Protein AF-A0A8H6FD84-F1 (afdb_monomer_lite)

Structure (mmCIF, N/CA/C/O backbone):
data_AF-A0A8H6FD84-F1
#
_entry.id   AF-A0A8H6FD84-F1
#
loop_
_atom_site.group_PDB
_atom_site.id
_atom_site.type_symbol
_atom_site.label_atom_id
_atom_site.label_alt_id
_atom_site.label_comp_id
_atom_site.label_asym_id
_atom_site.label_entity_id
_atom_site.label_seq_id
_atom_site.pdbx_PDB_ins_code
_atom_site.Cartn_x
_atom_site.Cartn_y
_atom_site.Cartn_z
_atom_site.occupancy
_atom_site.B_iso_or_equiv
_atom_site.auth_seq_id
_atom_site.auth_comp_id
_atom_site.auth_asym_id
_atom_site.auth_atom_id
_atom_site.pdbx_PDB_model_num
ATOM 1 N N . MET A 1 1 ? -63.666 46.666 -7.592 1.00 36.31 1 MET A N 1
ATOM 2 C CA . MET A 1 1 ? -64.388 45.723 -8.482 1.00 36.31 1 MET A CA 1
ATOM 3 C C . MET A 1 1 ? -63.343 44.727 -8.969 1.00 36.31 1 MET A C 1
ATOM 5 O O . MET A 1 1 ? -62.387 45.213 -9.544 1.00 36.31 1 MET A O 1
ATOM 9 N N . HIS A 1 2 ? -63.300 43.418 -8.706 1.00 32.06 2 HIS A N 1
ATOM 10 C CA . HIS A 1 2 ? -64.183 42.358 -8.178 1.00 32.06 2 HIS A CA 1
ATOM 11 C C . HIS A 1 2 ? -63.279 41.362 -7.382 1.00 32.06 2 HIS A C 1
ATOM 13 O O . HIS A 1 2 ? -62.129 41.198 -7.765 1.00 32.06 2 HIS A O 1
ATOM 19 N N . LEU A 1 3 ? -63.578 40.946 -6.141 1.00 33.34 3 LEU A N 1
ATOM 20 C CA . LEU A 1 3 ? -64.283 39.724 -5.664 1.00 33.34 3 LEU A CA 1
ATOM 21 C C . LEU A 1 3 ? -63.730 38.326 -6.087 1.00 33.34 3 LEU A C 1
ATOM 23 O O . LEU A 1 3 ? -63.999 37.896 -7.200 1.00 33.34 3 LEU A O 1
ATOM 27 N N . LEU A 1 4 ? -63.151 37.621 -5.079 1.00 33.66 4 LEU A N 1
ATOM 28 C CA . LEU A 1 4 ? -63.103 36.154 -4.766 1.00 33.66 4 LEU A CA 1
ATOM 29 C C . LEU A 1 4 ? -62.312 35.171 -5.677 1.00 33.66 4 LEU A C 1
ATOM 31 O O . LEU A 1 4 ? -62.161 35.464 -6.856 1.00 33.66 4 LEU A O 1
ATOM 35 N N . PRO A 1 5 ? -61.918 33.946 -5.213 1.00 45.22 5 PRO A N 1
ATOM 36 C CA . PRO A 1 5 ? -61.873 33.372 -3.849 1.00 45.22 5 PRO A CA 1
ATOM 37 C C . PRO A 1 5 ? -60.579 32.592 -3.466 1.00 45.22 5 PRO A C 1
ATOM 39 O O . PRO A 1 5 ? -59.704 32.300 -4.275 1.00 45.22 5 PRO A O 1
ATOM 42 N N . TYR A 1 6 ? -60.529 32.213 -2.183 1.00 41.50 6 TYR A N 1
ATOM 43 C CA . TYR A 1 6 ? -59.668 31.206 -1.552 1.00 41.50 6 TYR A CA 1
ATOM 44 C C . TYR A 1 6 ? -59.791 29.806 -2.190 1.00 41.50 6 TYR A C 1
ATOM 46 O O . TYR A 1 6 ? -60.899 29.284 -2.309 1.00 41.50 6 TYR A O 1
ATOM 54 N N . THR A 1 7 ? -58.655 29.139 -2.419 1.00 35.91 7 THR A N 1
ATOM 55 C CA . THR A 1 7 ? -58.571 27.669 -2.519 1.00 35.91 7 THR A CA 1
ATOM 56 C C . THR A 1 7 ? -57.430 27.162 -1.646 1.00 35.91 7 THR A C 1
ATOM 58 O O . THR A 1 7 ? -56.257 27.424 -1.901 1.00 35.91 7 THR A O 1
ATOM 61 N N . LEU A 1 8 ? -57.817 26.452 -0.590 1.00 32.09 8 LEU A N 1
ATOM 62 C CA . LEU A 1 8 ? -56.968 25.709 0.328 1.00 32.09 8 LEU A CA 1
ATOM 63 C C . LEU A 1 8 ? -56.683 24.341 -0.318 1.00 32.09 8 LEU A C 1
ATOM 65 O O . LEU A 1 8 ? -57.607 23.547 -0.482 1.00 32.09 8 LEU A O 1
ATOM 69 N N . VAL A 1 9 ? -55.434 24.059 -0.699 1.00 35.53 9 VAL A N 1
ATOM 70 C CA . VAL A 1 9 ? -55.006 22.713 -1.121 1.00 35.53 9 VAL A CA 1
ATOM 71 C C . VAL A 1 9 ? -54.237 22.080 0.035 1.00 35.53 9 VAL A C 1
ATOM 73 O O . VAL A 1 9 ? -53.090 22.426 0.307 1.00 35.53 9 VAL A O 1
ATOM 76 N N . LEU A 1 10 ? -54.899 21.158 0.731 1.00 31.58 10 LEU A N 1
ATOM 77 C CA . LEU A 1 10 ? -54.283 20.208 1.653 1.00 31.58 10 LEU A CA 1
ATOM 78 C C . LEU A 1 10 ? -53.562 19.132 0.828 1.00 31.58 10 LEU A C 1
ATOM 80 O O . LEU A 1 10 ? -54.198 18.228 0.292 1.00 31.58 10 LEU A O 1
ATOM 84 N N . LEU A 1 11 ? -52.236 19.230 0.727 1.00 31.17 11 LEU A N 1
ATOM 85 C CA . LEU A 1 11 ? -51.372 18.148 0.251 1.00 31.17 11 LEU A CA 1
ATOM 86 C C . LEU A 1 11 ? -50.956 17.293 1.453 1.00 31.17 11 LEU A C 1
ATOM 88 O O . LEU A 1 11 ? -50.016 17.613 2.176 1.00 31.17 11 LEU A O 1
ATOM 92 N N . THR A 1 12 ? -51.666 16.189 1.675 1.00 34.25 12 THR A N 1
ATOM 93 C CA . THR A 1 12 ? -51.187 15.099 2.528 1.00 34.25 12 THR A CA 1
ATOM 94 C C . THR A 1 12 ? -50.117 14.327 1.760 1.00 34.25 12 THR A C 1
ATOM 96 O O . THR A 1 12 ? -50.430 13.453 0.952 1.00 34.25 12 THR A O 1
ATOM 99 N N . ALA A 1 13 ? -48.847 14.661 1.984 1.00 34.34 13 ALA A N 1
ATOM 100 C CA . ALA A 1 13 ? -47.734 13.840 1.529 1.00 34.34 13 ALA A CA 1
ATOM 101 C C . ALA A 1 13 ? -47.671 12.574 2.396 1.00 34.34 13 ALA A C 1
ATOM 103 O O . ALA A 1 13 ? -47.146 12.583 3.508 1.00 34.34 13 ALA A O 1
ATOM 104 N N . SER A 1 14 ? -48.233 11.472 1.900 1.00 32.22 14 SER A N 1
ATOM 105 C CA . SER A 1 14 ? -47.900 10.144 2.404 1.00 32.22 14 SER A CA 1
ATOM 106 C C . SER A 1 14 ? -46.434 9.879 2.067 1.00 32.22 14 SER A C 1
ATOM 108 O O . SER A 1 14 ? -46.092 9.624 0.915 1.00 32.22 14 SER A O 1
ATOM 110 N N . ALA A 1 15 ? -45.561 9.968 3.069 1.00 32.62 15 ALA A N 1
ATOM 111 C CA . ALA A 1 15 ? -44.203 9.460 2.972 1.00 32.62 15 ALA A CA 1
ATOM 112 C C . ALA A 1 15 ? -44.287 7.942 2.771 1.00 32.62 15 ALA A C 1
ATOM 114 O O . ALA A 1 15 ? -44.497 7.182 3.717 1.00 32.62 15 ALA A O 1
ATOM 115 N N . ALA A 1 16 ? -44.180 7.497 1.520 1.00 30.38 16 ALA A N 1
ATOM 116 C CA . ALA A 1 16 ? -43.921 6.103 1.222 1.00 30.38 16 ALA A CA 1
ATOM 117 C C . ALA A 1 16 ? -42.535 5.777 1.790 1.00 30.38 16 ALA A C 1
ATOM 119 O O . ALA A 1 16 ? -41.510 6.158 1.229 1.00 30.38 16 ALA A O 1
ATOM 120 N N . TYR A 1 17 ? -42.516 5.113 2.944 1.00 30.91 17 TYR A N 1
ATOM 121 C CA . TYR A 1 17 ? -41.336 4.444 3.467 1.00 30.91 17 TYR A CA 1
ATOM 122 C C . TYR A 1 17 ? -40.964 3.339 2.474 1.00 30.91 17 TYR A C 1
ATOM 124 O O . TYR A 1 17 ? -41.512 2.237 2.508 1.00 30.91 17 TYR A O 1
ATOM 132 N N . LEU A 1 18 ? -40.085 3.666 1.529 1.00 30.08 18 LEU A N 1
ATOM 133 C CA . LEU A 1 18 ? -39.400 2.671 0.723 1.00 30.08 18 LEU A CA 1
ATOM 134 C C . LEU A 1 18 ? -38.368 2.012 1.646 1.00 30.08 18 LEU A C 1
ATOM 136 O O . LEU A 1 18 ? -37.472 2.710 2.128 1.00 30.08 18 LEU A O 1
ATOM 140 N N . PRO A 1 19 ? -38.474 0.704 1.941 1.00 30.66 19 PRO A N 1
ATOM 141 C CA . PRO A 1 19 ? -37.412 0.021 2.658 1.00 30.66 19 PRO A CA 1
ATOM 142 C C . PRO A 1 19 ? -36.111 0.157 1.849 1.00 30.66 19 PRO A C 1
ATOM 144 O O . PRO A 1 19 ? -36.165 0.157 0.614 1.00 30.66 19 PRO A O 1
ATOM 147 N N . PRO A 1 20 ? -34.944 0.281 2.506 1.00 31.81 20 PRO A N 1
ATOM 148 C CA . PRO A 1 20 ? -33.669 0.349 1.806 1.00 31.81 20 PRO A CA 1
ATOM 149 C C . PRO A 1 20 ? -33.553 -0.865 0.881 1.00 31.81 20 PRO A C 1
ATOM 151 O O . PRO A 1 20 ? -33.644 -2.010 1.332 1.00 31.81 20 PRO A O 1
ATOM 154 N N . ARG A 1 21 ? -33.409 -0.608 -0.425 1.00 32.66 21 ARG A N 1
ATOM 155 C CA . ARG A 1 21 ? -33.131 -1.645 -1.421 1.00 32.66 21 ARG A CA 1
ATOM 156 C C . ARG A 1 21 ? -31.868 -2.368 -0.968 1.00 32.66 21 ARG A C 1
ATOM 158 O O . ARG A 1 21 ? -30.794 -1.773 -0.936 1.00 32.66 21 ARG A O 1
ATOM 165 N N . ALA A 1 22 ? -32.005 -3.637 -0.597 1.00 32.69 22 ALA A N 1
ATOM 166 C CA . ALA A 1 22 ? -30.859 -4.521 -0.500 1.00 32.69 22 ALA A CA 1
ATOM 167 C C . ALA A 1 22 ? -30.197 -4.538 -1.884 1.00 32.69 22 ALA A C 1
ATOM 169 O O . ALA A 1 22 ? -30.870 -4.823 -2.876 1.00 32.69 22 ALA A O 1
ATOM 170 N N . LEU A 1 23 ? -28.920 -4.155 -1.942 1.00 36.44 23 LEU A N 1
ATOM 171 C CA . LEU A 1 23 ? -28.090 -4.314 -3.131 1.00 36.44 23 LEU A CA 1
ATOM 172 C C . LEU A 1 23 ? -28.204 -5.769 -3.593 1.00 36.44 23 LEU A C 1
ATOM 174 O O . LEU A 1 23 ? -28.013 -6.691 -2.796 1.00 36.44 23 LEU A O 1
ATOM 178 N N . ASP A 1 24 ? -28.586 -5.948 -4.855 1.00 37.34 24 ASP A N 1
ATOM 179 C CA . ASP A 1 24 ? -28.652 -7.256 -5.490 1.00 37.34 24 ASP A CA 1
ATOM 180 C C . ASP A 1 24 ? -27.238 -7.865 -5.475 1.00 37.34 24 ASP A C 1
ATOM 182 O O . ASP A 1 24 ? -26.318 -7.263 -6.035 1.00 37.34 24 ASP A O 1
ATOM 186 N N . PRO A 1 25 ? -27.023 -9.024 -4.828 1.00 40.66 25 PRO A N 1
ATOM 187 C CA . PRO A 1 25 ? -25.712 -9.666 -4.767 1.00 40.66 25 PRO A CA 1
ATOM 188 C C . PRO A 1 25 ? -25.211 -10.173 -6.133 1.00 40.66 25 PRO A C 1
ATOM 190 O O . PRO A 1 25 ? -24.118 -10.732 -6.190 1.00 40.66 25 PRO A O 1
ATOM 193 N N . CYS A 1 26 ? -25.983 -10.004 -7.215 1.00 34.06 26 CYS A N 1
ATOM 194 C CA . CYS A 1 26 ? -25.665 -10.494 -8.557 1.00 34.06 26 CYS A CA 1
ATOM 195 C C . CYS A 1 26 ? -25.204 -9.420 -9.558 1.00 34.06 26 CYS A C 1
ATOM 197 O O . CYS A 1 26 ? -25.132 -9.724 -10.749 1.00 34.06 26 CYS A O 1
ATOM 199 N N . ILE A 1 27 ? -24.885 -8.189 -9.142 1.00 40.12 27 ILE A N 1
ATOM 200 C CA . ILE A 1 27 ? -24.319 -7.202 -10.079 1.00 40.12 27 ILE A CA 1
ATOM 201 C C . ILE A 1 27 ? -22.824 -7.495 -10.283 1.00 40.12 27 ILE A C 1
ATOM 203 O O . ILE A 1 27 ? -21.965 -7.008 -9.552 1.00 40.12 27 ILE A O 1
ATOM 207 N N . GLN A 1 28 ? -22.546 -8.348 -11.272 1.00 45.53 28 GLN A N 1
ATOM 208 C CA . GLN A 1 28 ? -21.275 -8.422 -11.991 1.00 45.53 28 GLN A CA 1
ATOM 209 C C . GLN A 1 28 ? -21.266 -7.393 -13.130 1.00 45.53 28 GLN A C 1
ATOM 211 O O . GLN A 1 28 ? -22.317 -7.061 -13.676 1.00 45.53 28 GLN A O 1
ATOM 216 N N . ASP A 1 29 ? -20.056 -6.946 -13.464 1.00 35.69 29 ASP A N 1
ATOM 217 C CA . ASP A 1 29 ? -19.679 -5.933 -14.458 1.00 35.69 29 ASP A CA 1
ATOM 218 C C . ASP A 1 29 ? -19.834 -4.480 -13.996 1.00 35.69 29 ASP A C 1
ATOM 220 O O . ASP A 1 29 ? -20.508 -3.648 -14.601 1.00 35.69 29 ASP A O 1
ATOM 224 N N . VAL A 1 30 ? -19.102 -4.152 -12.928 1.00 39.38 30 VAL A N 1
ATOM 225 C CA . VAL A 1 30 ? -18.477 -2.827 -12.857 1.00 39.38 30 VAL A CA 1
ATOM 226 C C . VAL A 1 30 ? -17.448 -2.804 -13.983 1.00 39.38 30 VAL A C 1
ATOM 228 O O . VAL A 1 30 ? -16.604 -3.697 -14.030 1.00 39.38 30 VAL A O 1
ATOM 231 N N . GLN A 1 31 ? -17.557 -1.856 -14.919 1.00 36.03 31 GLN A N 1
ATOM 232 C CA . GLN A 1 31 ? -16.482 -1.608 -15.879 1.00 36.03 31 GLN A CA 1
ATOM 233 C C . GLN A 1 31 ? -15.217 -1.365 -15.062 1.00 36.03 31 GLN A C 1
ATOM 235 O O . GLN A 1 31 ? -15.170 -0.381 -14.325 1.00 36.03 31 GLN A O 1
ATOM 240 N N . ASP A 1 32 ? -14.260 -2.297 -15.133 1.00 39.69 32 ASP A N 1
ATOM 241 C CA . ASP A 1 32 ? -12.952 -2.114 -14.518 1.00 39.69 32 ASP A CA 1
ATOM 242 C C . ASP A 1 32 ? -12.418 -0.784 -15.056 1.00 39.69 32 ASP A C 1
ATOM 244 O O . ASP A 1 32 ? -12.366 -0.537 -16.268 1.00 39.69 32 ASP A O 1
ATOM 248 N N . ILE A 1 33 ? -12.206 0.139 -14.129 1.00 42.62 33 ILE A N 1
ATOM 249 C CA . ILE A 1 33 ? -11.902 1.514 -14.460 1.00 42.62 33 ILE A CA 1
ATOM 250 C C . ILE A 1 33 ? -10.410 1.536 -14.767 1.00 42.62 33 ILE A C 1
ATOM 252 O O . ILE A 1 33 ? -9.590 1.512 -13.862 1.00 42.62 33 ILE A O 1
ATOM 256 N N . GLU A 1 34 ? -10.116 1.555 -16.065 1.00 43.00 34 GLU A N 1
ATOM 257 C CA . GLU A 1 34 ? -8.799 1.424 -16.698 1.00 43.00 34 GLU A CA 1
ATOM 258 C C . GLU A 1 34 ? -8.297 -0.013 -16.911 1.00 43.00 34 GLU A C 1
ATOM 260 O O . GLU A 1 34 ? -8.595 -0.946 -16.172 1.00 43.00 34 GLU A O 1
ATOM 265 N N . ALA A 1 35 ? -7.583 -0.178 -18.031 1.00 41.53 35 ALA A N 1
ATOM 266 C CA . ALA A 1 35 ? -7.103 -1.439 -18.579 1.00 41.53 35 ALA A CA 1
ATOM 267 C C . ALA A 1 35 ? -6.403 -2.308 -17.529 1.00 41.53 35 ALA A C 1
ATOM 269 O O . ALA A 1 35 ? -5.622 -1.784 -16.742 1.00 41.53 35 ALA A O 1
ATOM 270 N N . VAL A 1 36 ? -6.685 -3.619 -17.587 1.00 48.72 36 VAL A N 1
ATOM 271 C CA . VAL A 1 36 ? -6.099 -4.717 -16.797 1.00 48.72 36 VAL A CA 1
ATOM 272 C C . VAL A 1 36 ? -4.726 -4.336 -16.253 1.00 48.72 36 VAL A C 1
ATOM 274 O O . VAL A 1 36 ? -3.707 -4.474 -16.927 1.00 48.72 36 VAL A O 1
ATOM 277 N N . GLN A 1 37 ? -4.729 -3.823 -15.029 1.00 63.50 37 GLN A N 1
ATOM 278 C CA . GLN A 1 37 ? -3.526 -3.659 -14.242 1.00 63.50 37 GLN A CA 1
ATOM 279 C C . GLN A 1 37 ? -2.948 -5.058 -14.064 1.00 63.50 37 GLN A C 1
ATOM 281 O O . GLN A 1 37 ? -3.643 -5.960 -13.590 1.00 63.50 37 GLN A O 1
ATOM 286 N N . LEU A 1 38 ? -1.728 -5.281 -14.557 1.00 76.56 38 LEU A N 1
ATOM 287 C CA . LEU A 1 38 ? -1.099 -6.598 -14.488 1.00 76.56 38 LEU A CA 1
ATOM 288 C C . LEU A 1 38 ? -0.913 -7.017 -13.026 1.00 76.56 38 LEU A C 1
ATOM 290 O O . LEU A 1 38 ? -1.020 -8.196 -12.726 1.00 76.56 38 LEU A O 1
ATOM 294 N N . ASP A 1 39 ? -0.736 -6.066 -12.115 1.00 67.62 39 ASP A N 1
ATOM 295 C CA . ASP A 1 39 ? -0.711 -6.226 -10.658 1.00 67.62 39 ASP A CA 1
ATOM 296 C C . ASP A 1 39 ? -2.112 -6.373 -10.014 1.00 67.62 39 ASP A C 1
ATOM 298 O O . ASP A 1 39 ? -2.232 -6.459 -8.792 1.00 67.62 39 ASP A O 1
ATOM 302 N N . GLY A 1 40 ? -3.174 -6.402 -10.825 1.00 72.06 40 GLY A N 1
ATOM 303 C CA . GLY A 1 40 ? -4.569 -6.482 -10.404 1.00 72.06 40 GLY A CA 1
ATOM 304 C C . GLY A 1 40 ? -5.010 -7.861 -9.889 1.00 72.06 40 GLY A C 1
ATOM 305 O O . GLY A 1 40 ? -4.220 -8.802 -9.796 1.00 72.06 40 GLY A O 1
ATOM 306 N N . PRO A 1 41 ? -6.303 -8.008 -9.546 1.00 84.56 41 PRO A N 1
ATOM 307 C CA . PRO A 1 41 ? -6.808 -9.202 -8.898 1.00 84.56 41 PRO A CA 1
ATOM 308 C C . PRO A 1 41 ? -6.902 -10.367 -9.880 1.00 84.56 41 PRO A C 1
ATOM 310 O O . PRO A 1 41 ? -7.281 -10.232 -11.044 1.00 84.56 41 PRO A O 1
ATOM 313 N N . THR A 1 42 ? -6.651 -11.551 -9.363 1.00 88.75 42 THR A N 1
ATOM 314 C CA . THR A 1 42 ? -6.843 -12.824 -10.028 1.00 88.75 42 THR A CA 1
ATOM 315 C C . THR A 1 42 ? -8.297 -13.031 -10.460 1.00 88.75 42 THR A C 1
ATOM 317 O O . THR A 1 42 ? -9.258 -12.793 -9.722 1.00 88.75 42 THR A O 1
ATOM 320 N N . ALA A 1 43 ? -8.477 -13.560 -11.671 1.00 87.56 43 ALA A N 1
ATOM 321 C CA . ALA A 1 43 ? -9.809 -13.803 -12.229 1.00 87.56 43 ALA A CA 1
ATOM 322 C C . ALA A 1 43 ? -10.615 -14.868 -11.454 1.00 87.56 43 ALA A C 1
ATOM 324 O O . ALA A 1 43 ? -11.845 -14.832 -11.433 1.00 87.56 43 ALA A O 1
ATOM 325 N N . ASP A 1 44 ? -9.935 -15.820 -10.812 1.00 90.12 44 ASP A N 1
ATOM 326 C CA . ASP A 1 44 ? -10.542 -16.887 -10.008 1.00 90.12 44 ASP A CA 1
ATOM 327 C C . ASP A 1 44 ? -10.707 -16.516 -8.520 1.00 90.12 44 ASP A C 1
ATOM 329 O O . ASP A 1 44 ? -11.235 -17.309 -7.729 1.00 90.12 44 ASP A O 1
ATOM 333 N N . GLY A 1 45 ? -10.279 -15.306 -8.138 1.00 92.00 45 GLY A N 1
ATOM 334 C CA . GLY A 1 45 ? -10.317 -14.795 -6.771 1.00 92.00 45 GLY A CA 1
ATOM 335 C C . GLY A 1 45 ? -9.437 -15.581 -5.800 1.00 92.00 45 GLY A C 1
ATOM 336 O O . GLY A 1 45 ? -9.716 -15.578 -4.599 1.00 92.00 45 GLY A O 1
ATOM 337 N N . THR A 1 46 ? -8.440 -16.317 -6.294 1.00 96.44 46 THR A N 1
ATOM 338 C CA . THR A 1 46 ? -7.393 -16.919 -5.456 1.00 96.44 46 THR A CA 1
ATOM 339 C C . THR A 1 46 ? -6.394 -15.855 -5.006 1.00 96.44 46 THR A C 1
ATOM 341 O O . THR A 1 46 ? -6.442 -14.730 -5.476 1.00 96.44 46 THR A O 1
ATOM 344 N N . ALA A 1 47 ? -5.517 -16.172 -4.056 1.00 97.44 47 ALA A N 1
ATOM 345 C CA . ALA A 1 47 ? -4.556 -15.187 -3.576 1.00 97.44 47 ALA A CA 1
ATOM 346 C C . ALA A 1 47 ? -3.487 -14.899 -4.646 1.00 97.44 47 ALA A C 1
ATOM 348 O O . ALA A 1 47 ? -2.705 -15.802 -4.965 1.00 97.44 47 ALA A O 1
ATOM 349 N N . GLY A 1 48 ? -3.454 -13.678 -5.182 1.00 97.56 48 GLY A N 1
ATOM 350 C CA . GLY A 1 48 ? -2.441 -13.195 -6.122 1.00 97.56 48 GLY A CA 1
ATOM 351 C C . GLY A 1 48 ? -1.296 -12.429 -5.450 1.00 97.56 48 GLY A C 1
ATOM 352 O O . GLY A 1 48 ? -1.410 -12.020 -4.293 1.00 97.56 48 GLY A O 1
ATOM 353 N N . ILE A 1 49 ? -0.189 -12.239 -6.176 1.00 97.62 49 ILE A N 1
ATOM 354 C CA . ILE A 1 49 ? 0.900 -11.316 -5.799 1.00 97.62 49 ILE A CA 1
ATOM 355 C C . ILE A 1 49 ? 1.293 -10.481 -7.020 1.00 97.62 49 ILE A C 1
ATOM 357 O O . ILE A 1 49 ? 1.981 -10.973 -7.915 1.00 97.62 49 ILE A O 1
ATOM 361 N N . GLY A 1 50 ? 0.873 -9.218 -7.040 1.00 96.81 50 GLY A N 1
ATOM 362 C CA . GLY A 1 50 ? 1.380 -8.204 -7.962 1.00 96.81 50 GLY A CA 1
ATOM 363 C C . GLY A 1 50 ? 2.608 -7.508 -7.383 1.00 96.81 50 GLY A C 1
ATOM 364 O O . GLY A 1 50 ? 2.731 -7.378 -6.163 1.00 96.81 50 GLY A O 1
ATOM 365 N N . ALA A 1 51 ? 3.519 -7.060 -8.243 1.00 97.00 51 ALA A N 1
ATOM 366 C CA . ALA A 1 51 ? 4.644 -6.239 -7.810 1.00 97.00 51 ALA A CA 1
ATOM 367 C C . ALA A 1 51 ? 5.002 -5.189 -8.858 1.00 97.00 51 ALA A C 1
ATOM 369 O O . ALA A 1 51 ? 4.993 -5.488 -10.048 1.00 97.00 51 ALA A O 1
ATOM 370 N N . GLU A 1 52 ? 5.388 -4.004 -8.410 1.00 95.88 52 GLU A N 1
ATOM 371 C CA . GLU A 1 52 ? 5.980 -2.953 -9.236 1.00 95.88 52 GLU A CA 1
ATOM 372 C C . GLU A 1 52 ? 7.388 -2.673 -8.703 1.00 95.88 52 GLU A C 1
ATOM 374 O O . GLU A 1 52 ? 7.593 -2.516 -7.498 1.00 95.88 52 GLU A O 1
ATOM 379 N N . PHE A 1 53 ? 8.379 -2.638 -9.588 1.00 96.88 53 PHE A N 1
ATOM 380 C CA . PHE A 1 53 ? 9.750 -2.261 -9.269 1.00 96.88 53 PHE A CA 1
ATOM 381 C C . PHE A 1 53 ? 10.076 -0.993 -10.039 1.00 96.88 53 PHE A C 1
ATOM 383 O O . PHE A 1 53 ? 10.396 -1.048 -11.225 1.00 96.88 53 PHE A O 1
ATOM 390 N N . GLU A 1 54 ? 10.029 0.146 -9.358 1.00 93.69 54 GLU A N 1
ATOM 391 C CA . GLU A 1 54 ? 10.377 1.439 -9.944 1.00 93.69 54 GLU A CA 1
ATOM 392 C C . GLU A 1 54 ? 11.842 1.785 -9.649 1.00 93.69 54 GLU A C 1
ATOM 394 O O . GLU A 1 54 ? 12.340 1.537 -8.549 1.00 93.69 54 GLU A O 1
ATOM 399 N N . SER A 1 55 ? 12.553 2.407 -10.594 1.00 92.62 55 SER A N 1
ATOM 400 C CA . SER A 1 55 ? 13.904 2.921 -10.329 1.00 92.62 55 SER A CA 1
ATOM 401 C C . SER A 1 55 ? 14.033 4.403 -10.674 1.00 92.62 55 SER A C 1
ATOM 403 O O . SER A 1 55 ? 14.002 4.761 -11.852 1.00 92.62 55 SER A O 1
ATOM 405 N N . PRO A 1 56 ? 14.327 5.291 -9.702 1.00 87.75 56 PRO A N 1
ATOM 406 C CA . PRO A 1 56 ? 14.650 6.684 -10.017 1.00 87.75 56 PRO A CA 1
ATOM 407 C C . PRO A 1 56 ? 16.003 6.821 -10.742 1.00 87.75 56 PRO A C 1
ATOM 409 O O . PRO A 1 56 ? 16.313 7.872 -11.304 1.00 87.75 56 PRO A O 1
ATOM 412 N N . ALA A 1 57 ? 16.833 5.770 -10.730 1.00 91.69 57 ALA A N 1
ATOM 413 C CA . ALA A 1 57 ? 18.116 5.725 -11.425 1.00 91.69 57 ALA A CA 1
ATOM 414 C C . ALA A 1 57 ? 17.991 5.237 -12.881 1.00 91.69 57 ALA A C 1
ATOM 416 O O . ALA A 1 57 ? 18.936 5.397 -13.667 1.00 91.69 57 ALA A O 1
ATOM 417 N N . PHE A 1 58 ? 16.836 4.681 -13.263 1.00 93.94 58 PHE A N 1
ATOM 418 C CA . PHE A 1 58 ? 16.548 4.246 -14.623 1.00 93.94 58 PHE A CA 1
ATOM 419 C C . PHE A 1 58 ? 15.314 4.948 -15.183 1.00 93.94 58 PHE A C 1
ATOM 421 O O . PHE A 1 58 ? 14.188 4.629 -14.835 1.00 93.94 58 PHE A O 1
ATOM 428 N N . TYR A 1 59 ? 15.537 5.924 -16.065 1.00 94.50 59 TYR A N 1
ATOM 429 C CA . TYR A 1 59 ? 14.474 6.767 -16.603 1.00 94.50 59 TYR A CA 1
ATOM 430 C C . TYR A 1 59 ? 14.724 7.153 -18.064 1.00 94.50 59 TYR A C 1
ATOM 432 O O . TYR A 1 59 ? 15.856 7.118 -18.574 1.00 94.50 59 TYR A O 1
ATOM 440 N N . PHE A 1 60 ? 13.644 7.544 -18.733 1.00 95.06 60 PHE A N 1
ATOM 441 C CA . PHE A 1 60 ? 13.621 7.963 -20.126 1.00 95.06 60 PHE A CA 1
ATOM 442 C C . PHE A 1 60 ? 13.200 9.427 -20.246 1.00 95.06 60 PHE A C 1
ATOM 444 O O . PHE A 1 60 ? 12.455 9.958 -19.423 1.00 95.06 60 PHE A O 1
ATOM 451 N N . THR A 1 61 ? 13.698 10.094 -21.286 1.00 95.25 61 THR A N 1
ATOM 452 C CA . THR A 1 61 ? 13.438 11.512 -21.548 1.00 95.25 61 THR A CA 1
ATOM 453 C C . THR A 1 61 ? 13.077 11.759 -23.008 1.00 95.25 61 THR A C 1
ATOM 455 O O . THR A 1 61 ? 13.699 11.209 -23.916 1.00 95.25 61 THR A O 1
ATOM 458 N N . SER A 1 62 ? 12.089 12.619 -23.232 1.00 95.62 62 SER A N 1
ATOM 459 C CA . SER A 1 62 ? 11.689 13.146 -24.536 1.00 95.62 62 SER A CA 1
ATOM 460 C C . SER A 1 62 ? 11.324 14.627 -24.352 1.00 95.62 62 SER A C 1
ATOM 462 O O . SER A 1 62 ? 10.175 14.947 -24.063 1.00 95.62 62 SER A O 1
ATOM 464 N N . PRO A 1 63 ? 12.300 15.558 -24.441 1.00 92.25 63 PRO A N 1
ATOM 465 C CA . PRO A 1 63 ? 12.119 16.953 -24.009 1.00 92.25 63 PRO A CA 1
ATOM 466 C C . PRO A 1 63 ? 11.019 17.745 -24.730 1.00 92.25 63 PRO A C 1
ATOM 468 O O . PRO A 1 63 ? 10.598 18.785 -24.238 1.00 92.25 63 PRO A O 1
ATOM 471 N N . SER A 1 64 ? 10.585 17.295 -25.909 1.00 92.31 64 SER A N 1
ATOM 472 C CA . SER A 1 64 ? 9.499 17.911 -26.682 1.00 92.31 64 SER A CA 1
ATOM 473 C C . SER A 1 64 ? 8.122 17.306 -26.395 1.00 92.31 64 SER A C 1
ATOM 475 O O . SER A 1 64 ? 7.146 17.721 -27.014 1.00 92.31 64 SER A O 1
ATOM 477 N N . CYS A 1 65 ? 8.041 16.303 -25.522 1.00 94.50 65 CYS A N 1
ATOM 478 C CA . CYS A 1 65 ? 6.805 15.599 -25.211 1.00 94.50 65 CYS A CA 1
ATOM 479 C C . CYS A 1 65 ? 5.893 16.457 -24.323 1.00 94.50 65 CYS A C 1
ATOM 481 O O . CYS A 1 65 ? 6.343 17.051 -23.341 1.00 94.50 65 CYS A O 1
ATOM 483 N N . SER A 1 66 ? 4.606 16.519 -24.665 1.00 92.50 66 SER A N 1
ATOM 484 C CA . SER A 1 66 ? 3.596 17.203 -23.853 1.00 92.50 66 SER A CA 1
ATOM 485 C C . SER A 1 66 ? 3.284 16.407 -22.575 1.00 92.50 66 SER A C 1
ATOM 487 O O . SER A 1 66 ? 3.623 15.228 -22.480 1.00 92.50 66 SER A O 1
ATOM 489 N N . VAL A 1 67 ? 2.622 17.019 -21.582 1.00 86.31 67 VAL A N 1
ATOM 490 C CA . VAL A 1 67 ? 2.139 16.284 -20.390 1.00 86.31 67 VAL A CA 1
ATOM 491 C C . VAL A 1 67 ? 1.160 15.180 -20.792 1.00 86.31 67 VAL A C 1
ATOM 493 O O . VAL A 1 67 ? 1.272 14.062 -20.304 1.00 86.31 67 VAL A O 1
ATOM 496 N N . GLU A 1 68 ? 0.236 15.476 -21.709 1.00 88.00 68 GLU A N 1
ATOM 497 C CA . GLU A 1 68 ? -0.762 14.519 -22.200 1.00 88.00 68 GLU A CA 1
ATOM 498 C C . GLU A 1 68 ? -0.098 13.320 -22.885 1.00 88.00 68 GLU A C 1
ATOM 500 O O . GLU A 1 68 ? -0.367 12.180 -22.516 1.00 88.00 68 GLU A O 1
ATOM 505 N N . ASP A 1 69 ? 0.842 13.561 -23.805 1.00 92.12 69 ASP A N 1
ATOM 506 C CA . ASP A 1 69 ? 1.561 12.480 -24.487 1.00 92.12 69 ASP A CA 1
ATOM 507 C C . ASP A 1 69 ? 2.513 11.719 -23.544 1.00 92.12 69 ASP A C 1
ATOM 509 O O . ASP A 1 69 ? 2.737 10.522 -23.726 1.00 92.12 69 ASP A O 1
ATOM 513 N N . THR A 1 70 ? 3.062 12.387 -22.520 1.00 90.94 70 THR A N 1
ATOM 514 C CA . THR A 1 70 ? 3.873 11.739 -21.471 1.00 90.94 70 THR A CA 1
ATOM 515 C C . THR A 1 70 ? 3.009 10.783 -20.654 1.00 90.94 70 THR A C 1
ATOM 517 O O . THR A 1 70 ? 3.391 9.633 -20.452 1.00 90.94 70 THR A O 1
ATOM 520 N N . ASN A 1 71 ? 1.820 11.226 -20.239 1.00 86.38 71 ASN A N 1
ATOM 521 C CA . ASN A 1 71 ? 0.864 10.401 -19.503 1.00 86.38 71 ASN A CA 1
ATOM 522 C C . ASN A 1 71 ? 0.318 9.255 -20.366 1.00 86.38 71 ASN A C 1
ATOM 524 O O . ASN A 1 71 ? 0.132 8.154 -19.861 1.00 86.38 71 ASN A O 1
ATOM 528 N N . ALA A 1 72 ? 0.120 9.470 -21.670 1.00 88.94 72 ALA A N 1
ATOM 529 C CA . ALA A 1 72 ? -0.302 8.420 -22.599 1.00 88.94 72 ALA A CA 1
ATOM 530 C C . ALA A 1 72 ? 0.754 7.311 -22.782 1.00 88.94 72 ALA A C 1
ATOM 532 O O . ALA A 1 72 ? 0.407 6.179 -23.115 1.00 88.94 72 ALA A O 1
ATOM 533 N N . ALA A 1 73 ? 2.037 7.612 -22.548 1.00 91.75 73 ALA A N 1
ATOM 534 C CA . ALA A 1 73 ? 3.109 6.616 -22.549 1.00 91.75 73 ALA A CA 1
ATOM 535 C C . ALA A 1 73 ? 3.151 5.770 -21.260 1.00 91.75 73 ALA A C 1
ATOM 537 O O . ALA A 1 73 ? 3.851 4.757 -21.224 1.00 91.75 73 ALA A O 1
ATOM 538 N N . ARG A 1 74 ? 2.417 6.156 -20.207 1.00 87.75 74 ARG A N 1
ATOM 539 C CA . ARG A 1 74 ? 2.389 5.446 -18.924 1.00 87.75 74 ARG A CA 1
ATOM 540 C C . ARG A 1 74 ? 1.789 4.044 -19.069 1.00 87.75 74 ARG A C 1
ATOM 542 O O . ARG A 1 74 ? 0.866 3.832 -19.858 1.00 87.75 74 ARG A O 1
ATOM 549 N N . LYS A 1 75 ? 2.308 3.087 -18.291 1.00 88.12 75 LYS A N 1
ATOM 550 C CA . LYS A 1 75 ? 1.930 1.661 -18.291 1.00 88.12 75 LYS A CA 1
ATOM 551 C C . LYS A 1 75 ? 2.141 0.969 -19.650 1.00 88.12 75 LYS A C 1
ATOM 553 O O . LYS A 1 75 ? 1.764 -0.185 -19.818 1.00 88.12 75 LYS A O 1
ATOM 558 N N . GLN A 1 76 ? 2.727 1.652 -20.638 1.00 94.00 76 GLN A N 1
ATOM 559 C CA . GLN A 1 76 ? 3.001 1.073 -21.948 1.00 94.00 76 GLN A CA 1
ATOM 560 C C . GLN A 1 76 ? 4.338 0.336 -21.940 1.00 94.00 76 GLN A C 1
ATOM 562 O O . GLN A 1 76 ? 5.313 0.788 -21.338 1.00 94.00 76 GLN A O 1
ATOM 567 N N . VAL A 1 77 ? 4.392 -0.774 -22.676 1.00 96.25 77 VAL A N 1
ATOM 568 C CA . VAL A 1 77 ? 5.582 -1.624 -22.766 1.00 96.25 77 VAL A CA 1
ATOM 569 C C . VAL A 1 77 ? 6.746 -0.878 -23.420 1.00 96.25 77 VAL A C 1
ATOM 571 O O . VAL A 1 77 ? 6.640 -0.363 -24.540 1.00 96.25 77 VAL A O 1
ATOM 574 N N . VAL A 1 78 ? 7.896 -0.880 -22.754 1.00 95.94 78 VAL A N 1
ATOM 575 C CA . VAL A 1 78 ? 9.148 -0.291 -23.230 1.00 95.94 78 VAL A CA 1
ATOM 576 C C . VAL A 1 78 ? 9.924 -1.324 -24.037 1.00 95.94 78 VAL A C 1
ATOM 578 O O . VAL A 1 78 ? 10.189 -2.432 -23.579 1.00 95.94 78 VAL A O 1
ATOM 581 N N . ALA A 1 79 ? 10.325 -0.956 -25.254 1.00 94.50 79 ALA A N 1
ATOM 582 C CA . ALA A 1 79 ? 11.186 -1.745 -26.136 1.00 94.50 79 ALA A CA 1
ATOM 583 C C . ALA A 1 79 ? 10.735 -3.211 -26.325 1.00 94.50 79 ALA A C 1
ATOM 585 O O . ALA A 1 79 ? 11.572 -4.091 -26.515 1.00 94.50 79 ALA A O 1
ATOM 586 N N . GLN A 1 80 ? 9.416 -3.458 -26.282 1.00 95.50 80 GLN A N 1
ATOM 587 C CA . GLN A 1 80 ? 8.798 -4.792 -26.375 1.00 95.50 80 GLN A CA 1
ATOM 588 C C . GLN A 1 80 ? 9.297 -5.790 -25.311 1.00 95.50 80 GLN A C 1
ATOM 590 O O . GLN A 1 80 ? 9.197 -7.002 -25.504 1.00 95.50 80 GLN A O 1
ATOM 595 N N . ARG A 1 81 ? 9.856 -5.302 -24.197 1.00 96.12 81 ARG A N 1
ATOM 596 C CA . ARG A 1 81 ? 10.450 -6.156 -23.168 1.00 96.12 81 ARG A CA 1
ATOM 597 C C . ARG A 1 81 ? 9.364 -6.719 -22.272 1.00 96.12 81 ARG A C 1
ATOM 599 O O . ARG A 1 81 ? 8.828 -6.042 -21.401 1.00 96.12 81 ARG A O 1
ATOM 606 N N . THR A 1 82 ? 9.048 -7.970 -22.545 1.00 97.00 82 THR A N 1
ATOM 607 C CA . THR A 1 82 ? 8.031 -8.755 -21.860 1.00 97.00 82 THR A CA 1
ATOM 608 C C . THR A 1 82 ? 8.568 -10.165 -21.668 1.00 97.00 82 THR A C 1
ATOM 610 O O . THR A 1 82 ? 9.407 -10.637 -22.443 1.00 97.00 82 THR A O 1
ATOM 613 N N . GLY A 1 83 ? 8.078 -10.850 -20.646 1.00 97.06 83 GLY A N 1
ATOM 614 C CA . GLY A 1 83 ? 8.365 -12.252 -20.405 1.00 97.06 83 GLY A CA 1
ATOM 615 C C . GLY A 1 83 ? 7.215 -12.934 -19.683 1.00 97.06 83 GLY A C 1
ATOM 616 O O . GLY A 1 83 ? 6.108 -12.410 -19.575 1.00 97.06 83 GLY A O 1
ATOM 617 N N . THR A 1 84 ? 7.455 -14.152 -19.202 1.00 97.06 84 THR A N 1
ATOM 618 C CA . THR A 1 84 ? 6.422 -14.868 -18.445 1.00 97.06 84 THR A CA 1
ATOM 619 C C . THR A 1 84 ? 6.183 -14.150 -17.120 1.00 97.06 84 THR A C 1
ATOM 621 O O . THR A 1 84 ? 7.076 -14.104 -16.279 1.00 97.06 84 THR A O 1
ATOM 624 N N . ASN A 1 85 ? 4.973 -13.608 -16.954 1.00 96.88 85 ASN A N 1
ATOM 625 C CA . ASN A 1 85 ? 4.511 -12.875 -15.771 1.00 96.88 85 ASN A CA 1
ATOM 626 C C . ASN A 1 85 ? 5.292 -11.594 -15.427 1.00 96.88 85 ASN A C 1
ATOM 628 O O . ASN A 1 85 ? 5.196 -11.135 -14.291 1.00 96.88 85 ASN A O 1
ATOM 632 N N . TRP A 1 86 ? 6.021 -10.999 -16.376 1.00 97.56 86 TRP A N 1
ATOM 633 C CA . TRP A 1 86 ? 6.661 -9.698 -16.172 1.00 97.56 86 TRP A CA 1
ATOM 634 C C . TRP A 1 86 ? 6.688 -8.853 -17.446 1.00 97.56 86 TRP A C 1
ATOM 636 O O . TRP A 1 86 ? 6.802 -9.388 -18.551 1.00 97.56 86 TRP A O 1
ATOM 646 N N . GLU A 1 87 ? 6.638 -7.532 -17.288 1.00 97.56 87 GLU A N 1
ATOM 647 C CA . GLU A 1 87 ? 6.794 -6.558 -18.374 1.00 97.56 87 GLU A CA 1
ATOM 648 C C . GLU A 1 87 ? 7.598 -5.342 -17.895 1.00 97.56 87 GLU A C 1
ATOM 650 O O . GLU A 1 87 ? 7.501 -4.959 -16.731 1.00 97.56 87 GLU A O 1
ATOM 655 N N . LEU A 1 88 ? 8.398 -4.739 -18.783 1.00 96.88 88 LEU A N 1
ATOM 656 C CA . LEU A 1 88 ? 8.996 -3.423 -18.545 1.00 96.88 88 LEU A CA 1
ATOM 657 C C . LEU A 1 88 ? 8.056 -2.346 -19.083 1.00 96.88 88 LEU A C 1
ATOM 659 O O . LEU A 1 88 ? 7.840 -2.253 -20.295 1.00 96.88 88 LEU A O 1
ATOM 663 N N . THR A 1 89 ? 7.559 -1.501 -18.199 1.00 95.56 89 THR A N 1
ATOM 664 C CA . THR A 1 89 ? 6.670 -0.380 -18.479 1.00 95.56 89 THR A CA 1
ATOM 665 C C . THR A 1 89 ? 7.354 0.954 -18.195 1.00 95.56 89 THR A C 1
ATOM 667 O O . THR A 1 89 ? 8.486 1.043 -17.705 1.00 95.56 89 THR A O 1
ATOM 670 N N . ALA A 1 90 ? 6.672 2.022 -18.597 1.00 91.94 90 ALA A N 1
ATOM 671 C CA . ALA A 1 90 ? 7.002 3.377 -18.205 1.00 91.94 90 ALA A CA 1
ATOM 672 C C . ALA A 1 90 ? 6.035 3.861 -17.127 1.00 91.94 90 ALA A C 1
ATOM 674 O O . ALA A 1 90 ? 4.823 3.838 -17.351 1.00 91.94 90 ALA A O 1
ATOM 675 N N . ASP A 1 91 ? 6.564 4.375 -16.021 1.00 88.50 91 ASP A N 1
ATOM 676 C CA . ASP A 1 91 ? 5.767 5.093 -15.031 1.00 88.50 91 ASP A CA 1
ATOM 677 C C . ASP A 1 91 ? 6.004 6.607 -15.113 1.00 88.50 91 ASP A C 1
ATOM 679 O O . ASP A 1 91 ? 7.094 7.095 -15.435 1.00 88.50 91 ASP A O 1
ATOM 683 N N . SER A 1 92 ? 4.941 7.373 -14.896 1.00 72.69 92 SER A N 1
ATOM 684 C CA . SER A 1 92 ? 4.942 8.818 -15.097 1.00 72.69 92 SER A CA 1
ATOM 685 C C . SER A 1 92 ? 5.571 9.541 -13.917 1.00 72.69 92 SER A C 1
ATOM 687 O O . SER A 1 92 ? 5.189 9.329 -12.771 1.00 72.69 92 SER A O 1
ATOM 689 N N . THR A 1 93 ? 6.457 10.493 -14.198 1.00 74.44 93 THR A N 1
ATOM 690 C CA . THR A 1 93 ? 6.838 11.498 -13.196 1.00 74.44 93 THR A CA 1
ATOM 691 C C . THR A 1 93 ? 5.959 12.743 -13.316 1.00 74.44 93 THR A C 1
ATOM 693 O O . THR A 1 93 ? 5.250 12.918 -14.303 1.00 74.44 93 THR A O 1
ATOM 696 N N . SER A 1 94 ? 6.034 13.658 -12.346 1.00 70.12 94 SER A N 1
ATOM 697 C CA . SER A 1 94 ? 5.361 14.967 -12.424 1.00 70.12 94 SER A CA 1
ATOM 698 C C . SER A 1 94 ? 5.871 15.868 -13.561 1.00 70.12 94 SER A C 1
ATOM 700 O O . SER A 1 94 ? 5.304 16.935 -13.794 1.00 70.12 94 SER A O 1
ATOM 702 N N . ASP A 1 95 ? 6.945 15.466 -14.244 1.00 81.94 95 ASP A N 1
ATOM 703 C CA . ASP A 1 95 ? 7.680 16.276 -15.205 1.00 81.94 95 ASP A CA 1
ATOM 704 C C . ASP A 1 95 ? 7.308 15.879 -16.652 1.00 81.94 95 ASP A C 1
ATOM 706 O O . ASP A 1 95 ? 7.522 14.726 -17.044 1.00 81.94 95 ASP A O 1
ATOM 710 N N . PRO A 1 96 ? 6.807 16.811 -17.492 1.00 88.56 96 PRO A N 1
ATOM 711 C CA . PRO A 1 96 ? 6.575 16.532 -18.906 1.00 88.56 96 PRO A CA 1
ATOM 712 C C . PRO A 1 96 ? 7.851 16.053 -19.610 1.00 88.56 96 PRO A C 1
ATOM 714 O O . PRO A 1 96 ? 8.937 16.605 -19.415 1.00 88.56 96 PRO A O 1
ATOM 717 N N . GLY A 1 97 ? 7.718 15.029 -20.453 1.00 92.88 97 GLY A N 1
ATOM 718 C CA . GLY A 1 97 ? 8.829 14.453 -21.201 1.00 92.88 97 GLY A CA 1
ATOM 719 C C . GLY A 1 97 ? 9.816 13.661 -20.357 1.00 92.88 97 GLY A C 1
ATOM 720 O O . GLY A 1 97 ? 10.940 13.435 -20.811 1.00 92.88 97 GLY A O 1
ATOM 721 N N . LYS A 1 98 ? 9.419 13.211 -19.164 1.00 93.75 98 LYS A N 1
ATOM 722 C CA . LYS A 1 98 ? 10.212 12.330 -18.307 1.00 93.75 98 LYS A CA 1
ATOM 723 C C . LYS A 1 98 ? 9.339 11.249 -17.670 1.00 93.75 98 LYS A C 1
ATOM 725 O O . LYS A 1 98 ? 8.258 11.517 -17.153 1.00 93.75 98 LYS A O 1
ATOM 730 N N . ILE A 1 99 ? 9.854 10.027 -17.686 1.00 93.38 99 ILE A N 1
ATOM 731 C CA . ILE A 1 99 ? 9.191 8.819 -17.183 1.00 93.38 99 ILE A CA 1
ATOM 732 C C . ILE A 1 99 ? 10.242 7.878 -16.592 1.00 93.38 99 ILE A C 1
ATOM 734 O O . ILE A 1 99 ? 11.359 7.800 -17.110 1.00 93.38 99 ILE A O 1
ATOM 738 N N . ASN A 1 100 ? 9.903 7.173 -15.521 1.00 94.19 100 ASN A N 1
ATOM 739 C CA . ASN A 1 100 ? 10.762 6.156 -14.924 1.00 94.19 100 ASN A CA 1
ATOM 740 C C . ASN A 1 100 ? 10.543 4.807 -15.612 1.00 94.19 100 ASN A C 1
ATOM 742 O O . ASN A 1 100 ? 9.476 4.538 -16.161 1.00 94.19 100 ASN A O 1
ATOM 746 N N . ALA A 1 101 ? 11.569 3.965 -15.596 1.00 94.81 101 ALA A N 1
ATOM 747 C CA . ALA A 1 101 ? 11.426 2.559 -15.922 1.00 94.81 101 ALA A CA 1
ATOM 748 C C . ALA A 1 101 ? 10.818 1.822 -14.728 1.00 94.81 101 ALA A C 1
ATOM 750 O O . ALA A 1 101 ? 11.240 2.022 -13.584 1.00 94.81 101 ALA A O 1
ATOM 751 N N . GLU A 1 102 ? 9.871 0.947 -15.027 1.00 95.75 102 GLU A N 1
ATOM 752 C CA . GLU A 1 102 ? 9.148 0.152 -14.049 1.00 95.75 102 GLU A CA 1
ATOM 753 C C . GLU A 1 102 ? 9.059 -1.288 -14.553 1.00 95.75 102 GLU A C 1
ATOM 755 O O . GLU A 1 102 ? 8.684 -1.522 -15.697 1.00 95.75 102 GLU A O 1
ATOM 760 N N . TYR A 1 103 ? 9.427 -2.264 -13.728 1.00 97.06 103 TYR A N 1
ATOM 761 C CA . TYR A 1 103 ? 9.095 -3.660 -14.009 1.00 97.06 103 TYR A CA 1
ATOM 762 C C . TYR A 1 103 ? 7.842 -4.043 -13.235 1.00 97.06 103 TYR A C 1
ATOM 764 O O . TYR A 1 103 ? 7.829 -3.940 -12.010 1.00 97.06 103 TYR A O 1
ATOM 772 N N . ILE A 1 104 ? 6.819 -4.529 -13.935 1.00 96.38 104 ILE A N 1
ATOM 773 C CA . ILE A 1 104 ? 5.580 -5.012 -13.323 1.00 96.38 104 ILE A CA 1
ATOM 774 C C . ILE A 1 104 ? 5.566 -6.537 -13.359 1.00 96.38 104 ILE A C 1
ATOM 776 O O . ILE A 1 104 ? 5.803 -7.140 -14.407 1.00 96.38 104 ILE A O 1
ATOM 780 N N . LEU A 1 105 ? 5.255 -7.161 -12.225 1.00 97.12 105 LEU A N 1
ATOM 781 C CA . LEU A 1 105 ? 4.934 -8.578 -12.112 1.00 97.12 105 LEU A CA 1
ATOM 782 C C . LEU A 1 105 ? 3.421 -8.783 -12.116 1.00 97.12 105 LEU A C 1
ATOM 784 O O . LEU A 1 105 ? 2.683 -8.124 -11.384 1.00 97.12 105 LEU A O 1
ATOM 788 N N . ASN A 1 106 ? 2.969 -9.732 -12.933 1.00 95.19 106 ASN A N 1
ATOM 789 C CA . ASN A 1 106 ? 1.552 -9.953 -13.186 1.00 95.19 106 ASN A CA 1
ATOM 790 C C . ASN A 1 106 ? 0.858 -10.694 -12.021 1.00 95.19 106 ASN A C 1
ATOM 792 O O . ASN A 1 106 ? 0.836 -11.927 -11.992 1.00 95.19 106 ASN A O 1
ATOM 796 N N . GLY A 1 107 ? 0.258 -9.944 -11.096 1.00 94.19 107 GLY A N 1
ATOM 797 C CA . GLY A 1 107 ? -0.528 -10.436 -9.962 1.00 94.19 107 GLY A CA 1
ATOM 798 C C . GLY A 1 107 ? -1.817 -11.172 -10.323 1.00 94.19 107 GLY A C 1
ATOM 799 O O . GLY A 1 107 ? -2.274 -12.005 -9.540 1.00 94.19 107 GLY A O 1
ATOM 800 N N . VAL A 1 108 ? -2.353 -10.982 -11.534 1.00 93.06 108 VAL A N 1
ATOM 801 C CA . VAL A 1 108 ? -3.496 -11.777 -12.022 1.00 93.06 108 VAL A CA 1
ATOM 802 C C . VAL A 1 108 ? -3.096 -13.250 -12.200 1.00 93.06 108 VAL A C 1
ATOM 804 O O . VAL A 1 108 ? -3.894 -14.163 -11.931 1.00 93.06 108 VAL A O 1
ATOM 807 N N . ASN A 1 109 ? -1.852 -13.487 -12.625 1.00 95.62 109 ASN A N 1
ATOM 808 C CA . ASN A 1 109 ? -1.314 -14.816 -12.912 1.00 95.62 109 ASN A CA 1
ATOM 809 C C . ASN A 1 109 ? -0.500 -15.404 -11.754 1.00 95.62 109 ASN A C 1
ATOM 811 O O . ASN A 1 109 ? -0.633 -16.594 -11.470 1.00 95.62 109 ASN A O 1
ATOM 815 N N . ILE A 1 110 ? 0.334 -14.596 -11.094 1.00 97.75 110 ILE A N 1
ATOM 816 C CA . ILE A 1 110 ? 1.213 -15.041 -10.008 1.00 97.75 110 ILE A CA 1
ATOM 817 C C . ILE A 1 110 ? 0.376 -15.313 -8.762 1.00 97.75 110 ILE A C 1
ATOM 819 O O . ILE A 1 110 ? -0.295 -14.421 -8.247 1.00 97.75 110 ILE A O 1
ATOM 823 N N . LYS A 1 111 ? 0.446 -16.542 -8.245 1.00 97.88 111 LYS A N 1
ATOM 824 C CA . LYS A 1 111 ? -0.288 -16.954 -7.041 1.00 97.88 111 LYS A CA 1
ATOM 825 C C . LYS A 1 111 ? 0.614 -17.002 -5.818 1.00 97.88 111 LYS A C 1
ATOM 827 O O . LYS A 1 111 ? 1.761 -17.442 -5.912 1.00 97.88 111 LYS A O 1
ATOM 832 N N . VAL A 1 112 ? 0.068 -16.655 -4.656 1.00 98.12 112 VAL A N 1
ATOM 833 C CA . VAL A 1 112 ? 0.731 -16.895 -3.365 1.00 98.12 112 VAL A CA 1
ATOM 834 C C . VAL A 1 112 ? 1.042 -18.391 -3.216 1.00 98.12 112 VAL A C 1
ATOM 836 O O . VAL A 1 112 ? 0.170 -19.234 -3.437 1.00 98.12 112 VAL A O 1
ATOM 839 N N . GLY A 1 113 ? 2.278 -18.720 -2.847 1.00 97.38 113 GLY A N 1
ATOM 840 C CA . GLY A 1 113 ? 2.786 -20.078 -2.653 1.00 97.38 113 GLY A CA 1
ATOM 841 C C . GLY A 1 113 ? 3.234 -20.799 -3.923 1.00 97.38 113 GLY A C 1
ATOM 842 O O . GLY A 1 113 ? 3.670 -21.945 -3.836 1.00 97.38 113 GLY A O 1
ATOM 843 N N . SER A 1 114 ? 3.132 -20.169 -5.098 1.00 97.50 114 SER A N 1
ATOM 844 C CA . SER A 1 114 ? 3.544 -20.788 -6.368 1.00 97.50 114 SER A CA 1
ATOM 845 C C . SER A 1 114 ? 5.051 -20.715 -6.630 1.00 97.50 114 SER A C 1
ATOM 847 O O . SER A 1 114 ? 5.576 -21.548 -7.363 1.00 97.50 114 SER A O 1
ATOM 849 N N . GLY A 1 115 ? 5.749 -19.721 -6.063 1.00 97.50 115 GLY A N 1
ATOM 850 C CA . GLY A 1 115 ? 7.125 -19.381 -6.447 1.00 97.50 115 GLY A CA 1
ATOM 851 C C . GLY A 1 115 ? 7.253 -18.650 -7.796 1.00 97.50 115 GLY A C 1
ATOM 852 O O . GLY A 1 115 ? 8.363 -18.277 -8.191 1.00 97.50 115 GLY A O 1
ATOM 853 N N . ASP A 1 116 ? 6.143 -18.379 -8.496 1.00 98.12 116 ASP A N 1
ATOM 854 C CA . ASP A 1 116 ? 6.164 -17.730 -9.814 1.00 98.12 116 ASP A CA 1
ATOM 855 C C . ASP A 1 116 ? 6.663 -16.281 -9.739 1.00 98.12 116 ASP A C 1
ATOM 857 O O . ASP A 1 116 ? 7.332 -15.815 -10.659 1.00 98.12 116 ASP A O 1
ATOM 861 N N . GLY A 1 117 ? 6.402 -15.578 -8.630 1.00 97.75 117 GLY A N 1
ATOM 862 C CA . GLY A 1 117 ? 6.894 -14.215 -8.413 1.00 97.75 117 GLY A CA 1
ATOM 863 C C . GLY A 1 117 ? 8.420 -14.141 -8.338 1.00 97.75 117 GLY A C 1
ATOM 864 O O . GLY A 1 117 ? 9.022 -13.263 -8.950 1.00 97.75 117 GLY A O 1
ATOM 865 N N . ALA A 1 118 ? 9.062 -15.098 -7.658 1.00 98.44 118 ALA A N 1
ATOM 866 C CA . ALA A 1 118 ? 10.521 -15.199 -7.605 1.00 98.44 118 ALA A CA 1
ATOM 867 C C . ALA A 1 118 ? 11.110 -15.523 -8.985 1.00 98.44 118 ALA A C 1
ATOM 869 O O . ALA A 1 118 ? 12.056 -14.872 -9.425 1.00 98.44 118 ALA A O 1
ATOM 870 N N . THR A 1 119 ? 10.487 -16.460 -9.705 1.00 98.50 119 THR A N 1
ATOM 871 C CA . THR A 1 119 ? 10.898 -16.849 -11.063 1.00 98.50 119 THR A CA 1
ATOM 872 C C . THR A 1 119 ? 10.791 -15.681 -12.048 1.00 98.50 119 THR A C 1
ATOM 874 O O . THR A 1 119 ? 11.727 -15.417 -12.803 1.00 98.50 119 THR A O 1
ATOM 877 N N . ALA A 1 120 ? 9.675 -14.946 -12.027 1.00 98.38 120 ALA A N 1
ATOM 878 C CA . ALA A 1 120 ? 9.471 -13.764 -12.863 1.00 98.38 120 ALA A CA 1
ATOM 879 C C . ALA A 1 120 ? 10.427 -12.625 -12.473 1.00 98.38 120 ALA A C 1
ATOM 881 O O . ALA A 1 120 ? 11.026 -11.999 -13.346 1.00 98.38 120 ALA A O 1
ATOM 882 N N . GLY A 1 121 ? 10.631 -12.422 -11.166 1.00 98.19 121 GLY A N 1
ATOM 883 C CA . GLY A 1 121 ? 11.604 -11.492 -10.600 1.00 98.19 121 GLY A CA 1
ATOM 884 C C . GLY A 1 121 ? 13.025 -11.736 -11.108 1.00 98.19 121 GLY A C 1
ATOM 885 O O . GLY A 1 121 ? 13.682 -10.830 -11.620 1.00 98.19 121 GLY A O 1
ATOM 886 N N . LYS A 1 122 ? 13.479 -12.991 -11.041 1.00 98.44 122 LYS A N 1
ATOM 887 C CA . LYS A 1 122 ? 14.761 -13.413 -11.607 1.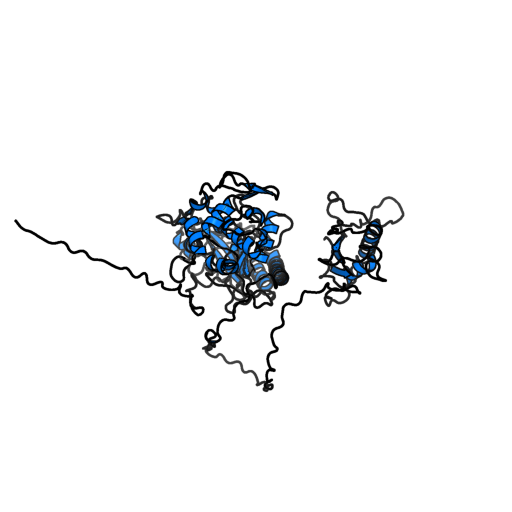00 98.44 122 LYS A CA 1
ATOM 888 C C . LYS A 1 122 ? 14.835 -13.137 -13.107 1.00 98.44 122 LYS A C 1
ATOM 890 O O . LYS A 1 122 ? 15.836 -12.613 -13.589 1.00 98.44 122 LYS A O 1
ATOM 895 N N . ALA A 1 123 ? 13.788 -13.507 -13.842 1.00 98.56 123 ALA A N 1
ATOM 896 C CA . ALA A 1 123 ? 13.781 -13.414 -15.294 1.00 98.56 123 ALA A CA 1
ATOM 897 C C . ALA A 1 123 ? 13.935 -11.968 -15.785 1.00 98.56 123 ALA A C 1
ATOM 899 O O . ALA A 1 123 ? 14.723 -11.731 -16.700 1.00 98.56 123 ALA A O 1
ATOM 900 N N . TRP A 1 124 ? 13.241 -10.999 -15.177 1.00 97.69 124 TRP A N 1
ATOM 901 C CA . TRP A 1 124 ? 13.416 -9.599 -15.572 1.00 97.69 124 TRP A CA 1
ATOM 902 C C . TRP A 1 124 ? 14.757 -9.020 -15.097 1.00 97.69 124 TRP A C 1
ATOM 904 O O . TRP A 1 124 ? 15.369 -8.218 -15.805 1.00 97.69 124 TRP A O 1
ATOM 914 N N . ALA A 1 125 ? 15.263 -9.444 -13.933 1.00 98.12 125 ALA A N 1
ATOM 915 C CA . ALA A 1 125 ? 16.576 -9.025 -13.448 1.00 98.12 125 ALA A CA 1
ATOM 916 C C . ALA A 1 125 ? 17.695 -9.469 -14.411 1.00 98.12 125 ALA A C 1
ATOM 918 O O . ALA A 1 125 ? 18.530 -8.655 -14.820 1.00 98.12 125 ALA A O 1
ATOM 919 N N . ASP A 1 126 ? 17.667 -10.737 -14.835 1.00 98.12 126 ASP A N 1
ATOM 920 C CA . ASP A 1 126 ? 18.578 -11.292 -15.843 1.00 98.12 126 ASP A CA 1
ATOM 921 C C . ASP A 1 126 ? 18.441 -10.546 -17.183 1.00 98.12 126 ASP A C 1
ATOM 923 O O . ASP A 1 126 ? 19.441 -10.215 -17.830 1.00 98.12 126 ASP A O 1
ATOM 927 N N . ASP A 1 127 ? 17.205 -10.234 -17.581 1.00 97.25 127 ASP A N 1
ATOM 928 C CA . ASP A 1 127 ? 16.885 -9.482 -18.791 1.00 97.25 127 ASP A CA 1
ATOM 929 C C . ASP A 1 127 ? 17.507 -8.072 -18.790 1.00 97.25 127 ASP A C 1
ATOM 931 O O . ASP A 1 127 ? 18.139 -7.676 -19.775 1.00 97.25 127 ASP A O 1
ATOM 935 N N . LEU A 1 128 ? 17.405 -7.332 -17.681 1.00 95.94 128 LEU A N 1
ATOM 936 C CA . LEU A 1 128 ? 18.010 -6.007 -17.538 1.00 95.94 128 LEU A CA 1
ATOM 937 C C . LEU A 1 128 ? 19.540 -6.063 -17.594 1.00 95.94 128 LEU A C 1
ATOM 939 O O . LEU A 1 128 ? 20.167 -5.227 -18.257 1.00 95.94 128 LEU A O 1
ATOM 943 N N . ILE A 1 129 ? 20.142 -7.031 -16.894 1.00 95.38 129 ILE A N 1
ATOM 944 C CA . ILE A 1 129 ? 21.597 -7.224 -16.850 1.00 95.38 129 ILE A CA 1
ATOM 945 C C . ILE A 1 129 ? 22.133 -7.529 -18.252 1.00 95.38 129 ILE A C 1
ATOM 947 O O . ILE A 1 129 ? 23.147 -6.954 -18.657 1.00 95.38 129 ILE A O 1
ATOM 951 N N . ALA A 1 130 ? 21.435 -8.381 -19.008 1.00 94.62 130 ALA A N 1
ATOM 952 C CA . ALA A 1 130 ? 21.796 -8.720 -20.380 1.00 94.62 130 ALA A CA 1
ATOM 953 C C . ALA A 1 130 ? 21.588 -7.548 -21.352 1.00 94.62 130 ALA A C 1
ATOM 955 O O . ALA A 1 130 ? 22.417 -7.322 -22.235 1.00 94.62 130 ALA A O 1
ATOM 956 N N . TRP A 1 131 ? 20.498 -6.793 -21.195 1.00 92.50 131 TRP A N 1
ATOM 957 C CA . TRP A 1 131 ? 20.161 -5.680 -22.080 1.00 92.50 131 TRP A CA 1
ATOM 958 C C . TRP A 1 131 ? 21.105 -4.495 -21.924 1.00 92.50 131 TRP A C 1
ATOM 960 O O . TRP A 1 131 ? 21.539 -3.927 -22.926 1.00 92.50 131 TRP A O 1
ATOM 970 N N . ARG A 1 132 ? 21.397 -4.117 -20.669 1.00 89.25 132 ARG A N 1
ATOM 971 C CA . ARG A 1 132 ? 22.236 -2.976 -20.269 1.00 89.25 132 ARG A CA 1
ATOM 972 C C . ARG A 1 132 ? 22.086 -1.781 -21.220 1.00 89.25 132 ARG A C 1
ATOM 974 O O . ARG A 1 132 ? 23.050 -1.355 -21.871 1.00 89.25 132 ARG A O 1
ATOM 981 N N . PRO A 1 133 ? 20.883 -1.208 -21.319 1.00 86.94 133 PRO A N 1
ATOM 982 C CA . PRO A 1 133 ? 20.557 -0.376 -22.453 1.00 86.94 133 PRO A CA 1
ATOM 983 C C . PRO A 1 133 ? 21.285 0.952 -22.463 1.00 86.94 133 PRO A C 1
ATOM 985 O O . PRO A 1 133 ? 21.319 1.558 -23.504 1.00 86.94 133 PRO A O 1
ATOM 988 N N . TRP A 1 134 ? 21.904 1.422 -21.381 1.00 87.75 134 TRP A N 1
ATOM 989 C CA . TRP A 1 134 ? 22.723 2.646 -21.383 1.00 87.75 134 TRP A CA 1
ATOM 990 C C . TRP A 1 134 ? 24.205 2.408 -21.731 1.00 87.75 134 TRP A C 1
ATOM 992 O O . TRP A 1 134 ? 24.963 3.375 -21.812 1.00 87.75 134 TRP A O 1
ATOM 1002 N N . GLY A 1 135 ? 24.641 1.157 -21.926 1.00 79.88 135 GLY A N 1
ATOM 1003 C CA . GLY A 1 135 ? 26.052 0.800 -22.134 1.00 79.88 135 GLY A CA 1
ATOM 1004 C C . GLY A 1 135 ? 26.577 0.956 -23.570 1.00 79.88 135 GLY A C 1
ATOM 1005 O O . GLY A 1 135 ? 27.784 0.841 -23.781 1.00 79.88 135 GLY A O 1
ATOM 1006 N N . GLY A 1 136 ? 25.701 1.196 -24.552 1.00 70.12 136 GLY A N 1
ATOM 1007 C CA . GLY A 1 136 ? 26.048 1.279 -25.976 1.00 70.12 136 GLY A CA 1
ATOM 1008 C C . GLY A 1 136 ? 26.424 2.680 -26.483 1.00 70.12 136 GLY A C 1
ATOM 1009 O O . GLY A 1 136 ? 26.057 3.697 -25.891 1.00 70.12 136 GLY A O 1
ATOM 1010 N N . SER A 1 137 ? 27.140 2.705 -27.614 1.00 61.34 137 SER A N 1
ATOM 1011 C CA . SER A 1 137 ? 27.299 3.849 -28.530 1.00 61.34 137 SER A CA 1
ATOM 1012 C C . SER A 1 137 ? 26.789 3.394 -29.900 1.00 61.34 137 SER A C 1
ATOM 1014 O O . SER A 1 137 ? 27.261 2.344 -30.353 1.00 61.34 137 SER A O 1
ATOM 1016 N N . PRO A 1 138 ? 25.851 4.090 -30.582 1.00 58.00 138 PRO A N 1
ATOM 1017 C CA . PRO A 1 138 ? 25.350 5.477 -30.429 1.00 58.00 138 PRO A CA 1
ATOM 1018 C C . PRO A 1 138 ? 24.314 5.666 -29.284 1.00 58.00 138 PRO A C 1
ATOM 1020 O O . PRO A 1 138 ? 24.113 4.716 -28.533 1.00 58.00 138 PRO A O 1
ATOM 1023 N N . PRO A 1 139 ? 23.702 6.863 -29.060 1.00 61.41 139 PRO A N 1
ATOM 1024 C CA . PRO A 1 139 ? 22.862 7.097 -27.884 1.00 61.41 139 PRO A CA 1
ATOM 1025 C C . PRO A 1 139 ? 21.718 6.094 -27.811 1.00 61.41 139 PRO A C 1
ATOM 1027 O O . PRO A 1 139 ? 21.056 5.821 -28.811 1.00 61.41 139 PRO A O 1
ATOM 1030 N N . ASN A 1 140 ? 21.482 5.575 -26.613 1.00 82.31 140 ASN A N 1
ATOM 1031 C CA . ASN A 1 140 ? 20.513 4.519 -26.423 1.00 82.31 140 ASN A CA 1
ATOM 1032 C C . ASN A 1 140 ? 19.109 5.117 -26.331 1.00 82.31 140 ASN A C 1
ATOM 1034 O O . ASN A 1 140 ? 18.725 5.735 -25.334 1.00 82.31 140 ASN A O 1
ATOM 1038 N N . PHE A 1 141 ? 18.385 4.983 -27.433 1.00 92.38 141 PHE A N 1
ATOM 1039 C CA . PHE A 1 141 ? 16.985 5.340 -27.556 1.00 92.38 141 PHE A CA 1
ATOM 1040 C C . PHE A 1 141 ? 16.120 4.082 -27.469 1.00 92.38 141 PHE A C 1
ATOM 1042 O O . PHE A 1 141 ? 16.532 3.011 -27.913 1.00 92.38 141 PHE A O 1
ATOM 1049 N N . VAL A 1 142 ? 14.909 4.221 -26.942 1.00 94.12 142 VAL A N 1
ATOM 1050 C CA . VAL A 1 142 ? 13.901 3.158 -26.890 1.00 94.12 142 VAL A CA 1
ATOM 1051 C C . VAL A 1 142 ? 12.585 3.652 -27.463 1.00 94.12 142 VAL A C 1
ATOM 1053 O O . VAL A 1 142 ? 12.265 4.838 -27.389 1.00 94.12 142 VAL A O 1
ATOM 1056 N N . ASN A 1 143 ? 11.812 2.727 -28.020 1.00 96.12 143 ASN A N 1
ATOM 1057 C CA . ASN A 1 143 ? 10.416 2.982 -28.335 1.00 96.12 143 ASN A CA 1
ATOM 1058 C C . ASN A 1 143 ? 9.550 2.457 -27.197 1.00 96.12 143 ASN A C 1
ATOM 1060 O O . ASN A 1 143 ? 9.783 1.359 -26.698 1.00 96.12 143 ASN A O 1
ATOM 1064 N N . ILE A 1 144 ? 8.540 3.227 -26.834 1.00 96.44 144 ILE A N 1
ATOM 1065 C CA . ILE A 1 144 ? 7.495 2.850 -25.891 1.00 96.44 144 ILE A CA 1
ATOM 1066 C C . ILE A 1 144 ? 6.231 2.601 -26.702 1.00 96.44 144 ILE A C 1
ATOM 1068 O O . ILE A 1 144 ? 5.905 3.386 -27.598 1.00 96.44 144 ILE A O 1
ATOM 1072 N N . ALA A 1 145 ? 5.556 1.483 -26.456 1.00 95.88 145 ALA A N 1
ATOM 1073 C CA . ALA A 1 145 ? 4.348 1.131 -27.189 1.00 95.88 145 ALA A CA 1
ATOM 1074 C C . ALA A 1 145 ? 3.325 2.279 -27.128 1.00 95.88 145 ALA A C 1
ATOM 1076 O O . ALA A 1 145 ? 3.204 2.957 -26.116 1.00 95.88 145 ALA A O 1
ATOM 1077 N N . ASN A 1 146 ? 2.634 2.537 -28.242 1.00 93.75 146 ASN A N 1
ATOM 1078 C CA . ASN A 1 146 ? 1.579 3.557 -28.351 1.00 93.75 146 ASN A CA 1
ATOM 1079 C C . ASN A 1 146 ? 1.974 5.006 -27.978 1.00 93.75 146 ASN A C 1
ATOM 1081 O O . ASN A 1 146 ? 1.110 5.871 -27.901 1.00 93.75 146 ASN A O 1
ATOM 1085 N N . SER A 1 147 ? 3.264 5.305 -27.796 1.00 95.25 147 SER A N 1
ATOM 1086 C CA . SER A 1 147 ? 3.733 6.649 -27.448 1.00 95.25 147 SER A CA 1
ATOM 1087 C C . SER A 1 147 ? 3.954 7.527 -28.687 1.00 95.25 147 SER A C 1
ATOM 1089 O O . SER A 1 147 ? 4.783 7.208 -29.546 1.00 95.25 147 SER A O 1
ATOM 1091 N N . ASN A 1 148 ? 3.333 8.710 -28.703 1.00 96.06 148 ASN A N 1
ATOM 1092 C CA . ASN A 1 148 ? 3.577 9.762 -29.703 1.00 96.06 148 ASN A CA 1
ATOM 1093 C C . ASN A 1 148 ? 4.955 10.434 -29.562 1.00 96.06 148 ASN A C 1
ATOM 1095 O O . ASN A 1 148 ? 5.423 11.097 -30.483 1.00 96.06 148 ASN A O 1
ATOM 1099 N N . CYS A 1 149 ? 5.628 10.242 -28.426 1.00 95.88 149 CYS A N 1
ATOM 1100 C CA . CYS A 1 149 ? 6.913 10.867 -28.104 1.00 95.88 149 CYS A CA 1
ATOM 1101 C C . CYS A 1 149 ? 8.135 10.009 -28.450 1.00 95.88 149 CYS A C 1
ATOM 1103 O O . CYS A 1 149 ? 9.244 10.298 -27.995 1.00 95.88 149 CYS A O 1
ATOM 1105 N N . ASN A 1 150 ? 7.932 8.949 -29.238 1.00 96.12 150 ASN A N 1
ATOM 1106 C CA . ASN A 1 150 ? 9.011 8.080 -29.684 1.00 96.12 150 ASN A CA 1
ATOM 1107 C C . ASN A 1 150 ? 9.943 8.784 -30.692 1.00 96.12 150 ASN A C 1
ATOM 1109 O O . ASN A 1 150 ? 9.463 9.505 -31.570 1.00 96.12 150 ASN A O 1
ATOM 1113 N N . PRO A 1 151 ? 11.258 8.505 -30.647 1.00 95.38 151 PRO A N 1
ATOM 1114 C CA . PRO A 1 151 ? 11.927 7.652 -29.666 1.00 95.38 151 PRO A CA 1
ATOM 1115 C C . PRO A 1 151 ? 12.253 8.391 -28.354 1.00 95.38 151 PRO A C 1
ATOM 1117 O O . PRO A 1 151 ? 12.584 9.575 -28.355 1.00 95.38 151 PRO A O 1
ATOM 1120 N N . TRP A 1 152 ? 12.260 7.661 -27.239 1.00 95.81 152 TRP A N 1
ATOM 1121 C CA . TRP A 1 152 ? 12.670 8.170 -25.930 1.00 95.81 152 TRP A CA 1
ATOM 1122 C C . TRP A 1 152 ? 14.159 7.947 -25.689 1.00 95.81 152 TRP A C 1
ATOM 1124 O O . TRP A 1 152 ? 14.692 6.874 -25.964 1.00 95.81 152 TRP A O 1
ATOM 1134 N N . LYS A 1 153 ? 14.849 8.942 -25.136 1.00 94.56 153 LYS A N 1
ATOM 1135 C CA . LYS A 1 153 ? 16.265 8.848 -24.771 1.00 94.56 153 LYS A CA 1
ATOM 1136 C C . LYS A 1 153 ? 16.418 8.245 -23.378 1.00 94.56 153 LYS A C 1
ATOM 1138 O O . LYS A 1 153 ? 15.876 8.793 -22.421 1.00 94.56 153 LYS A O 1
ATOM 1143 N N . ILE A 1 154 ? 17.235 7.205 -23.233 1.00 93.94 154 ILE A N 1
ATOM 1144 C CA . ILE A 1 154 ? 17.634 6.695 -21.914 1.00 93.94 154 ILE A CA 1
ATOM 1145 C C . ILE A 1 154 ? 18.573 7.704 -21.253 1.00 93.94 154 ILE A C 1
ATOM 1147 O O . ILE A 1 154 ? 19.599 8.085 -21.824 1.00 93.94 154 ILE A O 1
ATOM 1151 N N . ALA A 1 155 ? 18.218 8.142 -20.049 1.00 91.31 155 ALA A N 1
ATOM 1152 C CA . ALA A 1 155 ? 18.940 9.178 -19.314 1.00 91.31 155 ALA A CA 1
ATOM 1153 C C . ALA A 1 155 ? 19.705 8.643 -18.085 1.00 91.31 155 ALA A C 1
ATOM 1155 O O . ALA A 1 155 ? 20.305 9.412 -17.332 1.00 91.31 155 ALA A O 1
ATOM 1156 N N . THR A 1 156 ? 19.764 7.321 -17.925 1.00 88.00 156 THR A N 1
ATOM 1157 C CA . THR A 1 156 ? 20.658 6.640 -16.979 1.00 88.00 156 THR A CA 1
ATOM 1158 C C . THR A 1 156 ? 22.126 6.909 -17.297 1.00 88.00 156 THR A C 1
ATOM 1160 O O . THR A 1 156 ? 22.534 6.971 -18.459 1.00 88.00 156 THR A O 1
ATOM 1163 N N . ASN A 1 157 ? 22.949 7.038 -16.254 1.00 86.88 157 ASN A N 1
ATOM 1164 C CA . ASN A 1 157 ? 24.393 7.193 -16.401 1.00 86.88 157 ASN A CA 1
ATOM 1165 C C . ASN A 1 157 ? 24.990 5.983 -17.146 1.00 86.88 157 ASN A C 1
ATOM 1167 O O . ASN A 1 157 ? 24.828 4.842 -16.728 1.00 86.88 157 ASN A O 1
ATOM 1171 N N . GLN A 1 158 ? 25.737 6.234 -18.225 1.00 84.88 158 GLN A N 1
ATOM 1172 C CA . GLN A 1 158 ? 26.365 5.187 -19.046 1.00 84.88 158 GLN A CA 1
ATOM 1173 C C . GLN A 1 158 ? 27.320 4.276 -18.253 1.00 84.88 158 GLN A C 1
ATOM 1175 O O . GLN A 1 158 ? 27.566 3.135 -18.645 1.00 84.88 158 GLN A O 1
ATOM 1180 N N . LYS A 1 159 ? 27.858 4.768 -17.130 1.00 86.31 159 LYS A N 1
ATOM 1181 C CA . LYS A 1 159 ? 28.737 4.011 -16.229 1.00 86.31 159 LYS A CA 1
ATOM 1182 C C . LYS A 1 159 ? 27.984 3.197 -15.178 1.00 86.31 159 LYS A C 1
ATOM 1184 O O . LYS A 1 159 ? 28.635 2.444 -14.463 1.00 86.31 159 LYS A O 1
ATOM 1189 N N . SER A 1 160 ? 26.663 3.345 -15.066 1.00 89.88 160 SER A N 1
ATOM 1190 C CA . SER A 1 160 ? 25.873 2.558 -14.123 1.00 89.88 160 SER A CA 1
ATOM 1191 C C . SER A 1 160 ? 26.024 1.069 -14.417 1.00 89.88 160 SER A C 1
ATOM 1193 O O . SER A 1 160 ? 25.956 0.627 -15.571 1.00 89.88 160 SER A O 1
ATOM 1195 N N . ASP A 1 161 ? 26.226 0.302 -13.356 1.00 92.12 161 ASP A N 1
ATOM 1196 C CA . ASP A 1 161 ? 26.209 -1.151 -13.393 1.00 92.12 161 ASP A CA 1
ATOM 1197 C C . ASP A 1 161 ? 24.759 -1.625 -13.207 1.00 92.12 161 ASP A C 1
ATOM 1199 O O . ASP A 1 161 ? 24.163 -1.276 -12.185 1.00 92.12 161 ASP A O 1
ATOM 1203 N N . PRO A 1 162 ? 24.168 -2.388 -14.151 1.00 93.06 162 PRO A N 1
ATOM 1204 C CA . PRO A 1 162 ? 22.814 -2.917 -13.986 1.00 93.06 162 PRO A CA 1
ATOM 1205 C C . PRO A 1 162 ? 22.651 -3.761 -12.717 1.00 93.06 162 PRO A C 1
ATOM 1207 O O . PRO A 1 162 ? 21.552 -3.796 -12.177 1.00 93.06 162 PRO A O 1
ATOM 1210 N N . ASN A 1 163 ? 23.719 -4.374 -12.193 1.00 95.31 163 ASN A N 1
ATOM 1211 C CA . ASN A 1 163 ? 23.666 -5.136 -10.941 1.00 95.31 163 ASN A CA 1
ATOM 1212 C C . ASN A 1 163 ? 23.460 -4.253 -9.704 1.00 95.31 163 ASN A C 1
ATOM 1214 O O . ASN A 1 163 ? 22.961 -4.719 -8.688 1.00 95.31 163 ASN A O 1
ATOM 1218 N N . ASN A 1 164 ? 23.834 -2.977 -9.779 1.00 95.00 164 ASN A N 1
ATOM 1219 C CA . ASN A 1 164 ? 23.778 -2.052 -8.647 1.00 95.00 164 ASN A CA 1
ATOM 1220 C C . ASN A 1 164 ? 22.669 -1.010 -8.803 1.00 95.00 164 ASN A C 1
ATOM 1222 O O . ASN A 1 164 ? 22.656 -0.017 -8.075 1.00 95.00 164 ASN A O 1
ATOM 1226 N N . LEU A 1 165 ? 21.765 -1.185 -9.774 1.00 94.69 165 LEU A N 1
ATOM 1227 C CA . LEU A 1 165 ? 20.632 -0.282 -9.904 1.00 94.69 165 LEU A CA 1
ATOM 1228 C C . LEU A 1 165 ? 19.667 -0.477 -8.728 1.00 94.69 165 LEU A C 1
ATOM 1230 O O . LEU A 1 165 ? 19.263 -1.612 -8.473 1.00 94.69 165 LEU A O 1
ATOM 1234 N N . PRO A 1 166 ? 19.306 0.611 -8.025 1.00 95.56 166 PRO A N 1
ATOM 1235 C CA . PRO A 1 166 ? 18.331 0.561 -6.951 1.00 95.56 166 PRO A CA 1
ATOM 1236 C C . PRO A 1 166 ? 16.915 0.465 -7.518 1.00 95.56 166 PRO A C 1
ATOM 1238 O O . PRO A 1 166 ? 16.543 1.259 -8.388 1.00 95.56 166 PRO A O 1
ATOM 1241 N N . TRP A 1 167 ? 16.127 -0.454 -6.975 1.00 96.25 167 TRP A N 1
ATOM 1242 C CA . TRP A 1 167 ? 14.708 -0.637 -7.264 1.00 96.25 167 TRP A CA 1
ATOM 1243 C C . TRP A 1 167 ? 13.898 -0.433 -5.992 1.00 96.25 167 TRP A C 1
ATOM 1245 O O . TRP A 1 167 ? 14.253 -0.982 -4.953 1.00 96.25 167 TRP A O 1
ATOM 1255 N N . ALA A 1 168 ? 12.832 0.354 -6.075 1.00 95.31 168 ALA A N 1
ATOM 1256 C CA . ALA A 1 168 ? 11.869 0.582 -5.010 1.00 95.31 168 ALA A CA 1
ATOM 1257 C C . ALA A 1 168 ? 10.652 -0.327 -5.252 1.00 95.31 168 ALA A C 1
ATOM 1259 O O . ALA A 1 168 ? 9.850 -0.026 -6.141 1.00 95.31 168 ALA A O 1
ATOM 1260 N N . PRO A 1 169 ? 10.532 -1.453 -4.525 1.00 96.69 169 PRO A N 1
ATOM 1261 C CA . PRO A 1 169 ? 9.428 -2.369 -4.729 1.00 96.69 169 PRO A CA 1
ATOM 1262 C C . PRO A 1 169 ? 8.126 -1.849 -4.112 1.00 96.69 169 PRO A C 1
ATOM 1264 O O . PRO A 1 169 ? 8.119 -1.207 -3.057 1.00 96.69 169 PRO A O 1
ATOM 1267 N N . GLN A 1 170 ? 7.018 -2.194 -4.756 1.00 96.06 170 GLN A N 1
ATOM 1268 C CA . GLN A 1 170 ? 5.653 -2.061 -4.257 1.00 96.06 170 GLN A CA 1
ATOM 1269 C C . GLN A 1 170 ? 4.951 -3.399 -4.475 1.00 96.06 170 GLN A C 1
ATOM 1271 O O . GLN A 1 170 ? 5.101 -3.996 -5.538 1.00 96.06 170 GLN A O 1
ATOM 1276 N N . ILE A 1 171 ? 4.233 -3.903 -3.473 1.00 97.94 171 ILE A N 1
ATOM 1277 C CA . ILE A 1 171 ? 3.603 -5.231 -3.530 1.00 97.94 171 ILE A CA 1
ATOM 1278 C C . ILE A 1 171 ? 2.097 -5.099 -3.407 1.00 97.94 171 ILE A C 1
ATOM 1280 O O . ILE A 1 171 ? 1.630 -4.605 -2.388 1.00 97.94 171 ILE A O 1
ATOM 1284 N N . THR A 1 172 ? 1.344 -5.627 -4.369 1.00 97.81 172 THR A N 1
ATOM 1285 C CA . THR A 1 172 ? -0.117 -5.742 -4.296 1.00 97.81 172 THR A CA 1
ATOM 1286 C C . THR A 1 172 ? -0.510 -7.166 -3.915 1.00 97.81 172 THR A C 1
ATOM 1288 O O . THR A 1 172 ? -0.167 -8.122 -4.610 1.00 97.81 172 THR A O 1
ATOM 1291 N N . ALA A 1 173 ? -1.236 -7.331 -2.809 1.00 98.00 173 ALA A N 1
ATOM 1292 C CA . ALA A 1 173 ? -1.664 -8.638 -2.318 1.00 98.00 173 ALA A CA 1
ATOM 1293 C C . ALA A 1 173 ? -2.976 -8.566 -1.513 1.00 98.00 173 ALA A C 1
ATOM 1295 O O . ALA A 1 173 ? -3.309 -7.523 -0.934 1.00 98.00 173 ALA A O 1
ATOM 1296 N N . PRO A 1 174 ? -3.734 -9.673 -1.420 1.00 98.06 174 PRO A N 1
ATOM 1297 C CA . PRO A 1 174 ? -4.837 -9.771 -0.479 1.00 98.06 174 PRO A CA 1
ATOM 1298 C C . PRO A 1 174 ? -4.323 -9.785 0.954 1.00 98.06 174 PRO A C 1
ATOM 1300 O O . PRO A 1 174 ? -3.401 -10.528 1.275 1.00 98.06 174 PRO A O 1
ATOM 1303 N N . MET A 1 175 ? -4.949 -9.002 1.833 1.00 98.38 175 MET A N 1
ATOM 1304 C CA . MET A 1 175 ? -4.580 -8.959 3.246 1.00 98.38 175 MET A CA 1
ATOM 1305 C C . MET A 1 175 ? -5.821 -8.779 4.133 1.00 98.38 175 MET A C 1
ATOM 1307 O O . MET A 1 175 ? -6.593 -7.835 3.932 1.00 98.38 175 MET A O 1
ATOM 1311 N N . PRO A 1 176 ? -6.069 -9.655 5.130 1.00 97.69 176 PRO A N 1
ATOM 1312 C CA . PRO A 1 176 ? -7.099 -9.390 6.129 1.00 97.69 176 PRO A CA 1
ATOM 1313 C C . PRO A 1 176 ? -6.760 -8.126 6.930 1.00 97.69 176 PRO A C 1
ATOM 1315 O O . PRO A 1 176 ? -5.596 -7.855 7.218 1.00 97.69 176 PRO A O 1
ATOM 1318 N N . LEU A 1 177 ? -7.787 -7.374 7.340 1.00 98.25 177 LEU A N 1
ATOM 1319 C CA . LEU A 1 177 ? -7.609 -6.132 8.102 1.00 98.25 177 LEU A CA 1
ATOM 1320 C C . LEU A 1 177 ? -6.843 -6.356 9.416 1.00 98.25 177 LEU A C 1
ATOM 1322 O O . LEU A 1 177 ? -6.095 -5.488 9.836 1.00 98.25 177 LEU A O 1
ATOM 1326 N N . GLU A 1 178 ? -6.979 -7.520 10.045 1.00 97.88 178 GLU A N 1
ATOM 1327 C CA . GLU A 1 178 ? -6.245 -7.868 11.265 1.00 97.88 178 GLU A CA 1
ATOM 1328 C C . GLU A 1 178 ? -4.733 -7.978 11.022 1.00 97.88 178 GLU A C 1
ATOM 1330 O O . GLU A 1 178 ? -3.943 -7.451 11.801 1.00 97.88 178 GLU A O 1
ATOM 1335 N N . ALA A 1 179 ? -4.329 -8.602 9.911 1.00 97.94 179 ALA A N 1
ATOM 1336 C CA . ALA A 1 179 ? -2.921 -8.672 9.527 1.00 97.94 179 ALA A CA 1
ATOM 1337 C C . ALA A 1 179 ? -2.384 -7.288 9.155 1.00 97.94 179 ALA A C 1
ATOM 1339 O O . ALA A 1 179 ? -1.293 -6.918 9.576 1.00 97.94 179 ALA A O 1
ATOM 1340 N N . LEU A 1 180 ? -3.179 -6.490 8.437 1.00 98.00 180 LEU A N 1
ATOM 1341 C CA . LEU A 1 180 ? -2.826 -5.108 8.134 1.00 98.00 180 LEU A CA 1
ATOM 1342 C C . LEU A 1 180 ? -2.617 -4.278 9.408 1.00 98.00 180 LEU A C 1
ATOM 1344 O O . LEU A 1 180 ? -1.657 -3.522 9.493 1.00 98.00 180 LEU A O 1
ATOM 1348 N N . TYR A 1 181 ? -3.487 -4.429 10.410 1.00 97.62 181 TYR A N 1
ATOM 1349 C CA . TYR A 1 181 ? -3.334 -3.731 11.685 1.00 97.62 181 TYR A CA 1
ATOM 1350 C C . TYR A 1 181 ? -2.055 -4.152 12.417 1.00 97.62 181 TYR A C 1
ATOM 1352 O O . TYR A 1 181 ? -1.368 -3.300 12.974 1.00 97.62 181 TYR A O 1
ATOM 1360 N N . SER A 1 182 ? -1.709 -5.444 12.370 1.00 96.12 182 SER A N 1
ATOM 1361 C CA . SER A 1 182 ? -0.438 -5.946 12.903 1.00 96.12 182 SER A CA 1
ATOM 1362 C C . SER A 1 182 ? 0.757 -5.255 12.243 1.00 96.12 182 SER A C 1
ATOM 1364 O O . SER A 1 182 ? 1.630 -4.771 12.956 1.00 96.12 182 SER A O 1
ATOM 1366 N N . LEU A 1 183 ? 0.755 -5.139 10.909 1.00 95.62 183 LEU A N 1
ATOM 1367 C CA . LEU A 1 183 ? 1.803 -4.433 10.163 1.00 95.62 183 LEU A CA 1
ATOM 1368 C C . LEU A 1 183 ? 1.860 -2.941 10.526 1.00 95.62 183 LEU A C 1
ATOM 1370 O O . LEU A 1 183 ? 2.936 -2.386 10.687 1.00 95.62 183 LEU A O 1
ATOM 1374 N N . MET A 1 184 ? 0.714 -2.282 10.722 1.00 94.31 184 MET A N 1
ATOM 1375 C CA . MET A 1 184 ? 0.675 -0.874 11.143 1.00 94.31 184 MET A CA 1
ATOM 1376 C C . MET A 1 184 ? 1.261 -0.651 12.542 1.00 94.31 184 MET A C 1
ATOM 1378 O O . MET A 1 184 ? 1.907 0.369 12.777 1.00 94.31 184 MET A O 1
ATOM 1382 N N . ILE A 1 185 ? 1.014 -1.573 13.478 1.00 92.69 185 ILE A N 1
ATOM 1383 C CA . ILE A 1 185 ? 1.610 -1.521 14.820 1.00 92.69 185 ILE A CA 1
ATOM 1384 C C . ILE A 1 185 ? 3.123 -1.708 14.730 1.00 92.69 185 ILE A C 1
ATOM 1386 O O . ILE A 1 185 ? 3.859 -0.958 15.368 1.00 92.69 185 ILE A O 1
ATOM 1390 N N . GLU A 1 186 ? 3.566 -2.696 13.952 1.00 90.88 186 GLU A N 1
ATOM 1391 C CA . GLU A 1 186 ? 4.981 -2.996 13.724 1.00 90.88 186 GLU A CA 1
ATOM 1392 C C . GLU A 1 186 ? 5.718 -1.776 13.157 1.00 90.88 186 GLU A C 1
ATOM 1394 O O . GLU A 1 186 ? 6.674 -1.314 13.783 1.00 90.88 186 GLU A O 1
ATOM 1399 N N . ASN A 1 187 ? 5.158 -1.151 12.113 1.00 88.25 187 ASN A N 1
ATOM 1400 C CA . ASN A 1 187 ? 5.683 0.071 11.495 1.00 88.25 187 ASN A CA 1
ATOM 1401 C C . ASN A 1 187 ? 5.940 1.197 12.493 1.00 88.25 187 ASN A C 1
ATOM 1403 O O . ASN A 1 187 ? 6.909 1.948 12.386 1.00 88.25 187 ASN A O 1
ATOM 1407 N N . GLN A 1 188 ? 5.039 1.346 13.466 1.00 85.25 188 GLN A N 1
ATOM 1408 C CA . GLN A 1 188 ? 5.142 2.392 14.472 1.00 85.25 188 GLN A CA 1
ATOM 1409 C C . GLN A 1 188 ? 6.136 2.043 15.591 1.00 85.25 188 GLN A C 1
ATOM 1411 O O . GLN A 1 188 ? 6.645 2.953 16.252 1.00 85.25 188 GLN A O 1
ATOM 1416 N N . ALA A 1 189 ? 6.362 0.756 15.858 1.00 83.62 189 ALA A N 1
ATOM 1417 C CA . ALA A 1 189 ? 7.107 0.292 17.021 1.00 83.62 189 ALA A CA 1
ATOM 1418 C C . ALA A 1 189 ? 8.617 0.202 16.773 1.00 83.62 189 ALA A C 1
ATOM 1420 O O . ALA A 1 189 ? 9.382 0.673 17.617 1.00 83.62 189 ALA A O 1
ATOM 1421 N N . ASP A 1 190 ? 9.032 -0.399 15.656 1.00 77.88 190 ASP A N 1
ATOM 1422 C CA . ASP A 1 190 ? 10.439 -0.690 15.369 1.00 77.88 190 ASP A CA 1
ATOM 1423 C C . ASP A 1 190 ? 10.729 -0.594 13.859 1.00 77.88 190 ASP A C 1
ATOM 1425 O O . ASP A 1 190 ? 10.430 -1.524 13.111 1.00 77.88 190 ASP A O 1
ATOM 1429 N N . PRO A 1 191 ? 11.312 0.521 13.383 1.00 70.62 191 PRO A N 1
ATOM 1430 C CA . PRO A 1 191 ? 11.617 0.685 11.966 1.00 70.62 191 PRO A CA 1
ATOM 1431 C C . PRO A 1 191 ? 12.784 -0.193 11.481 1.00 70.62 191 PRO A C 1
ATOM 1433 O O . PRO A 1 191 ? 12.936 -0.346 10.268 1.00 70.62 191 PRO A O 1
ATOM 1436 N N . ASP A 1 192 ? 13.603 -0.749 12.384 1.00 75.00 192 ASP A N 1
ATOM 1437 C CA . ASP A 1 192 ? 14.797 -1.527 12.030 1.00 75.00 192 ASP A CA 1
ATOM 1438 C C . ASP A 1 192 ? 14.499 -3.032 11.918 1.00 75.00 192 ASP A C 1
ATOM 1440 O O . ASP A 1 192 ? 15.174 -3.747 11.175 1.00 75.00 192 ASP A O 1
ATOM 1444 N N . ASN A 1 193 ? 13.476 -3.523 12.623 1.00 80.94 193 ASN A N 1
ATOM 1445 C CA . ASN A 1 193 ? 13.037 -4.917 12.581 1.00 80.94 193 ASN A CA 1
ATOM 1446 C C . ASN A 1 193 ? 11.571 -5.013 12.159 1.00 80.94 193 ASN A C 1
ATOM 1448 O O . ASN A 1 193 ? 10.678 -5.238 12.978 1.00 80.94 193 ASN A O 1
ATOM 1452 N N . LYS A 1 194 ? 11.359 -4.830 10.859 1.00 87.25 194 LYS A N 1
ATOM 1453 C CA . LYS A 1 194 ? 10.039 -4.747 10.245 1.00 87.25 194 LYS A CA 1
ATOM 1454 C C . LYS A 1 194 ? 9.805 -5.851 9.219 1.00 87.25 194 LYS A C 1
ATOM 1456 O O . LYS A 1 194 ? 10.728 -6.352 8.568 1.00 87.25 194 LYS A O 1
ATOM 1461 N N . ASN A 1 195 ? 8.543 -6.207 9.040 1.00 94.69 195 ASN A N 1
ATOM 1462 C CA . ASN A 1 195 ? 8.084 -7.121 8.015 1.00 94.69 195 ASN A CA 1
ATOM 1463 C C . ASN A 1 195 ? 8.490 -6.614 6.624 1.00 94.69 195 ASN A C 1
ATOM 1465 O O . ASN A 1 195 ? 8.538 -5.416 6.367 1.00 94.69 195 ASN A O 1
ATOM 1469 N N . ILE A 1 196 ? 8.714 -7.520 5.673 1.00 96.00 196 ILE A N 1
ATOM 1470 C CA . ILE A 1 196 ? 9.076 -7.135 4.300 1.00 96.00 196 ILE A CA 1
ATOM 1471 C C . ILE A 1 196 ? 7.975 -6.344 3.572 1.00 96.00 196 ILE A C 1
ATOM 1473 O O . ILE A 1 196 ? 8.262 -5.637 2.611 1.00 96.00 196 ILE A O 1
ATOM 1477 N N . LEU A 1 197 ? 6.720 -6.464 4.020 1.00 96.19 197 LEU A N 1
ATOM 1478 C CA . LEU A 1 197 ? 5.582 -5.675 3.536 1.00 96.19 197 LEU A CA 1
ATOM 1479 C C . LEU A 1 197 ? 5.416 -4.348 4.285 1.00 96.19 197 LEU A C 1
ATOM 1481 O O . LEU A 1 197 ? 4.458 -3.616 4.038 1.00 96.19 197 LEU A O 1
ATOM 1485 N N . ASP A 1 198 ? 6.313 -4.051 5.219 1.00 91.31 198 ASP A N 1
ATOM 1486 C CA . ASP A 1 198 ? 6.259 -2.852 6.025 1.00 91.31 198 ASP A CA 1
ATOM 1487 C C . ASP A 1 198 ? 7.181 -1.761 5.458 1.00 91.31 198 ASP A C 1
ATOM 1489 O O . ASP A 1 198 ? 8.416 -1.814 5.496 1.00 91.31 198 ASP A O 1
ATOM 1493 N N . GLY A 1 199 ? 6.552 -0.764 4.843 1.00 87.25 199 GLY A N 1
ATOM 1494 C CA . GLY A 1 199 ? 7.244 0.325 4.173 1.00 87.25 199 GLY A CA 1
ATOM 1495 C C . GLY A 1 199 ? 7.844 1.333 5.140 1.00 87.25 199 GLY A C 1
ATOM 1496 O O . GLY A 1 199 ? 7.302 1.623 6.201 1.00 87.25 199 GLY A O 1
ATOM 1497 N N . SER A 1 200 ? 8.942 1.962 4.745 1.00 84.12 200 SER A N 1
ATOM 1498 C CA . SER A 1 200 ? 9.523 3.056 5.519 1.00 84.12 200 SER A CA 1
ATOM 1499 C C . SER A 1 200 ? 8.808 4.379 5.242 1.00 84.12 200 SER A C 1
ATOM 1501 O O . SER A 1 200 ? 8.491 4.739 4.104 1.00 84.12 200 SER A O 1
ATOM 1503 N N . ASN A 1 201 ? 8.616 5.169 6.296 1.00 72.00 201 ASN A N 1
ATOM 1504 C CA . ASN A 1 201 ? 8.130 6.538 6.179 1.00 72.00 201 ASN A CA 1
ATOM 1505 C C . ASN A 1 201 ? 9.290 7.498 5.854 1.00 72.00 201 ASN A C 1
ATOM 1507 O O . ASN A 1 201 ? 9.840 8.162 6.730 1.00 72.00 201 ASN A O 1
ATOM 1511 N N . PHE A 1 202 ? 9.684 7.569 4.582 1.00 60.62 202 PHE A N 1
ATOM 1512 C CA . PHE A 1 202 ? 10.849 8.365 4.168 1.00 60.62 202 PHE A CA 1
ATOM 1513 C C . PHE A 1 202 ? 10.616 9.878 4.113 1.00 60.62 202 PHE A C 1
ATOM 1515 O O . PHE A 1 202 ? 11.577 10.642 4.036 1.00 60.62 202 PHE A O 1
ATOM 1522 N N . ARG A 1 203 ? 9.361 10.334 4.093 1.00 58.69 203 ARG A N 1
ATOM 1523 C CA . ARG A 1 203 ? 9.050 11.736 3.786 1.00 58.69 203 ARG A CA 1
ATOM 1524 C C . ARG A 1 203 ? 8.884 12.619 5.024 1.00 58.69 203 ARG A C 1
ATOM 1526 O O . ARG A 1 203 ? 8.855 13.839 4.892 1.00 58.69 203 ARG A O 1
ATOM 1533 N N . GLY A 1 204 ? 8.808 12.035 6.224 1.00 55.84 204 GLY A N 1
ATOM 1534 C CA . GLY A 1 204 ? 8.627 12.775 7.483 1.00 55.84 204 GLY A CA 1
ATOM 1535 C C . GLY A 1 204 ? 7.268 13.482 7.618 1.00 55.84 204 GLY A C 1
ATOM 1536 O O . GLY A 1 204 ? 6.962 14.011 8.683 1.00 55.84 204 GLY A O 1
ATOM 1537 N N . ASP A 1 205 ? 6.455 13.464 6.561 1.00 55.28 205 ASP A N 1
ATOM 1538 C CA . ASP A 1 205 ? 5.092 13.980 6.464 1.00 55.28 205 ASP A CA 1
ATOM 1539 C C . ASP A 1 205 ? 4.049 12.858 6.333 1.00 55.28 205 ASP A C 1
ATOM 1541 O O . ASP A 1 205 ? 2.854 13.158 6.343 1.00 55.28 205 ASP A O 1
ATOM 1545 N N . ALA A 1 206 ? 4.462 11.585 6.205 1.00 59.00 206 ALA A N 1
ATOM 1546 C CA . ALA A 1 206 ? 3.509 10.490 6.090 1.00 59.00 206 ALA A CA 1
ATOM 1547 C C . ALA A 1 206 ? 2.805 10.297 7.433 1.00 59.00 206 ALA A C 1
ATOM 1549 O O . ALA A 1 206 ? 3.429 10.231 8.498 1.00 59.00 206 ALA A O 1
ATOM 1550 N N . ILE A 1 207 ? 1.481 10.239 7.361 1.00 73.38 207 ILE A N 1
ATOM 1551 C CA . ILE A 1 207 ? 0.592 10.312 8.514 1.00 73.38 207 ILE A CA 1
ATOM 1552 C C . ILE A 1 207 ? 0.011 8.920 8.730 1.00 73.38 207 ILE A C 1
ATOM 1554 O O . ILE A 1 207 ? -1.173 8.696 8.502 1.00 73.38 207 ILE A O 1
ATOM 1558 N N . LEU A 1 208 ? 0.848 7.965 9.151 1.00 90.31 208 LEU A N 1
ATOM 1559 C CA . LEU A 1 208 ? 0.323 6.705 9.670 1.00 90.31 208 LEU A CA 1
ATOM 1560 C C . LEU A 1 208 ? -0.207 6.943 11.086 1.00 90.31 208 LEU A C 1
ATOM 1562 O O . LEU A 1 208 ? 0.547 7.177 12.031 1.00 90.31 208 LEU A O 1
ATOM 1566 N N . VAL A 1 209 ? -1.525 6.882 11.230 1.00 93.88 209 VAL A N 1
ATOM 1567 C CA . VAL A 1 209 ? -2.213 6.980 12.516 1.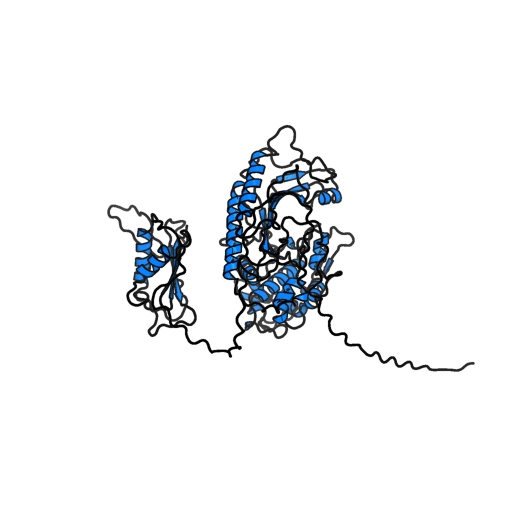00 93.88 209 VAL A CA 1
ATOM 1568 C C . VAL A 1 209 ? -2.692 5.596 12.909 1.00 93.88 209 VAL A C 1
ATOM 1570 O O . VAL A 1 209 ? -3.698 5.112 12.398 1.00 93.88 209 VAL A O 1
ATOM 1573 N N . VAL A 1 210 ? -1.997 4.981 13.864 1.00 94.81 210 VAL A N 1
ATOM 1574 C CA . VAL A 1 210 ? -2.415 3.707 14.457 1.00 94.81 210 VAL A CA 1
ATOM 1575 C C . VAL A 1 210 ? -3.434 3.985 15.562 1.00 94.81 210 VAL A C 1
ATOM 1577 O O . VAL A 1 210 ? -3.099 4.405 16.675 1.00 94.81 210 VAL A O 1
ATOM 1580 N N . VAL A 1 211 ? -4.711 3.791 15.238 1.00 97.25 211 VAL A N 1
ATOM 1581 C CA . VAL A 1 211 ? -5.823 3.934 16.180 1.00 97.25 211 VAL A CA 1
ATOM 1582 C C . VAL A 1 211 ? -5.809 2.751 17.135 1.00 97.25 211 VAL A C 1
ATOM 1584 O O . VAL A 1 211 ? -6.008 1.614 16.724 1.00 97.25 211 VAL A O 1
ATOM 1587 N N . THR A 1 212 ? -5.650 3.023 18.427 1.00 96.88 212 THR A N 1
ATOM 1588 C CA . THR A 1 212 ? -5.694 1.994 19.474 1.00 96.88 212 THR A CA 1
ATOM 1589 C C . THR A 1 212 ? -7.042 1.986 20.190 1.00 96.88 212 THR A C 1
ATOM 1591 O O . THR A 1 212 ? -7.826 2.934 20.106 1.00 96.88 212 THR A O 1
ATOM 1594 N N . GLN A 1 213 ? -7.309 0.951 20.992 1.00 97.19 213 GLN A N 1
ATOM 1595 C CA . GLN A 1 213 ? -8.515 0.899 21.832 1.00 97.19 213 GLN A CA 1
ATOM 1596 C C . GLN A 1 213 ? -8.658 2.128 22.750 1.00 97.19 213 GLN A C 1
ATOM 1598 O O . GLN A 1 213 ? -9.769 2.547 23.070 1.00 97.19 213 GLN A O 1
ATOM 1603 N N . ALA A 1 214 ? -7.549 2.747 23.165 1.00 96.88 214 ALA A N 1
ATOM 1604 C CA . ALA A 1 214 ? -7.576 3.929 24.021 1.00 96.88 214 ALA A CA 1
ATOM 1605 C C . ALA A 1 214 ? -8.184 5.171 23.336 1.00 96.88 214 ALA A C 1
ATOM 1607 O O . ALA A 1 214 ? -8.665 6.061 24.034 1.00 96.88 214 ALA A O 1
ATOM 1608 N N . TYR A 1 215 ? -8.274 5.211 22.002 1.00 97.88 215 TYR A N 1
ATOM 1609 C CA . TYR A 1 215 ? -8.972 6.282 21.277 1.00 97.88 215 TYR A CA 1
ATOM 1610 C C . TYR A 1 215 ? -10.493 6.233 21.523 1.00 97.88 215 TYR A C 1
ATOM 1612 O O . TYR A 1 215 ? -11.186 7.231 21.380 1.00 97.88 215 TYR A O 1
ATOM 1620 N N . PHE A 1 216 ? -11.023 5.094 21.978 1.00 97.75 216 PHE A N 1
ATOM 1621 C CA . PHE A 1 216 ? -12.442 4.907 22.294 1.00 97.75 216 PHE A CA 1
ATOM 1622 C C . PHE A 1 216 ? -12.774 5.188 23.770 1.00 97.75 216 PHE A C 1
ATOM 1624 O O . PHE A 1 216 ? -13.869 4.885 24.239 1.00 97.75 216 PHE A O 1
ATOM 1631 N N . GLN A 1 217 ? -11.847 5.764 24.543 1.00 96.19 217 GLN A N 1
ATOM 1632 C CA . GLN A 1 217 ? -12.045 5.999 25.979 1.00 96.19 217 GLN A CA 1
ATOM 1633 C C . GLN A 1 217 ? -13.155 7.005 26.319 1.00 96.19 217 GLN A C 1
ATOM 1635 O O . GLN A 1 217 ? -13.692 6.945 27.422 1.00 96.19 217 GLN A O 1
ATOM 1640 N N . SER A 1 218 ? -13.520 7.891 25.386 1.00 96.12 218 SER A N 1
ATOM 1641 C CA . SER A 1 218 ? -14.669 8.798 25.523 1.00 96.12 218 SER A CA 1
ATOM 1642 C C . SER A 1 218 ? -16.001 8.169 25.095 1.00 96.12 218 SER A C 1
ATOM 1644 O O . SER A 1 218 ? -17.032 8.839 25.117 1.00 96.12 218 SER A O 1
ATOM 1646 N N . ASN A 1 219 ? -15.997 6.876 24.741 1.00 96.19 219 ASN A N 1
ATOM 1647 C CA . ASN A 1 219 ? -17.159 6.122 24.272 1.00 96.19 219 ASN A CA 1
ATOM 1648 C C . ASN A 1 219 ? -17.845 6.765 23.040 1.00 96.19 219 ASN A C 1
ATOM 1650 O O . ASN A 1 219 ? -19.066 6.980 23.055 1.00 96.19 219 ASN A O 1
ATOM 1654 N N . PRO A 1 220 ? -17.091 7.107 21.970 1.00 96.06 220 PRO A N 1
ATOM 1655 C CA . PRO A 1 220 ? -17.665 7.748 20.792 1.00 96.06 220 PRO A CA 1
ATOM 1656 C C . PRO A 1 220 ? -18.748 6.866 20.175 1.00 96.06 220 PRO A C 1
ATOM 1658 O O . PRO A 1 220 ? -18.585 5.655 20.058 1.00 96.06 220 PRO A O 1
ATOM 1661 N N . ASN A 1 221 ? -19.884 7.460 19.802 1.00 95.25 221 ASN A N 1
ATOM 1662 C CA . ASN A 1 221 ? -21.061 6.740 19.296 1.00 95.25 221 ASN A CA 1
ATOM 1663 C C . ASN A 1 221 ? -21.559 5.585 20.196 1.00 95.25 221 ASN A C 1
ATOM 1665 O O . ASN A 1 221 ? -22.201 4.654 19.703 1.00 95.25 221 ASN A O 1
ATOM 1669 N N . ASN A 1 222 ? -21.310 5.656 21.509 1.00 95.38 222 ASN A N 1
ATOM 1670 C CA . ASN A 1 222 ? -21.584 4.584 22.473 1.00 95.38 222 ASN A CA 1
ATOM 1671 C C . ASN A 1 222 ? -20.823 3.276 22.177 1.00 95.38 222 ASN A C 1
ATOM 1673 O O . ASN A 1 222 ? -21.300 2.183 22.502 1.00 95.38 222 ASN A O 1
ATOM 1677 N N . ILE A 1 223 ? -19.663 3.384 21.527 1.00 95.50 223 ILE A N 1
ATOM 1678 C CA . ILE A 1 223 ? -18.787 2.261 21.217 1.00 95.50 223 ILE A CA 1
ATOM 1679 C C . ILE A 1 223 ? -17.830 2.023 22.387 1.00 95.50 223 ILE A C 1
ATOM 1681 O O . ILE A 1 223 ? -16.916 2.802 22.655 1.00 95.50 223 ILE A O 1
ATOM 1685 N N . ASP A 1 224 ? -18.026 0.887 23.049 1.00 93.06 224 ASP A N 1
ATOM 1686 C CA . ASP A 1 224 ? -17.174 0.424 24.139 1.00 93.06 224 ASP A CA 1
ATOM 1687 C C . ASP A 1 224 ? -15.794 0.001 23.614 1.00 93.06 224 ASP A C 1
ATOM 1689 O O . ASP A 1 224 ? -15.684 -0.913 22.790 1.00 93.06 224 ASP A O 1
ATOM 1693 N N . LYS A 1 225 ? -14.737 0.627 24.144 1.00 94.81 225 LYS A N 1
ATOM 1694 C CA . LYS A 1 225 ? -13.342 0.324 23.795 1.00 94.81 225 LYS A CA 1
ATOM 1695 C C . LYS A 1 225 ? -12.971 -1.153 23.944 1.00 94.81 225 LYS A C 1
ATOM 1697 O O . LYS A 1 225 ? -12.155 -1.645 23.175 1.00 94.81 225 LYS A O 1
ATOM 1702 N N . SER A 1 226 ? -13.582 -1.871 24.891 1.00 94.00 226 SER A N 1
ATOM 1703 C CA . SER A 1 226 ? -13.302 -3.295 25.130 1.00 94.00 226 SER A CA 1
ATOM 1704 C C . SER A 1 226 ? -13.826 -4.213 24.021 1.00 94.00 226 SER A C 1
ATOM 1706 O O . SER A 1 226 ? -13.434 -5.374 23.938 1.00 94.00 226 SER A O 1
ATOM 1708 N N . LYS A 1 227 ? -14.703 -3.698 23.151 1.00 91.31 227 LYS A N 1
ATOM 1709 C CA . LYS A 1 227 ? -15.275 -4.428 22.010 1.00 91.31 227 LYS A CA 1
ATOM 1710 C C . LYS A 1 227 ? -14.526 -4.168 20.706 1.00 91.31 227 LYS A C 1
ATOM 1712 O O . LYS A 1 227 ? -14.931 -4.681 19.662 1.00 91.31 227 LYS A O 1
ATOM 1717 N N . MET A 1 228 ? -13.477 -3.349 20.745 1.00 94.81 228 MET A N 1
ATOM 1718 C CA . MET A 1 228 ? -12.669 -3.045 19.573 1.00 94.81 228 MET A CA 1
ATOM 1719 C C . MET A 1 228 ? -11.787 -4.235 19.222 1.00 94.81 228 MET A C 1
ATOM 1721 O O . MET A 1 228 ? -11.022 -4.735 20.042 1.00 94.81 228 MET A O 1
ATOM 1725 N N . THR A 1 229 ? -11.946 -4.676 17.980 1.00 96.06 229 THR A N 1
ATOM 1726 C CA . THR A 1 229 ? -11.234 -5.809 17.379 1.00 96.06 229 THR A CA 1
ATOM 1727 C C . THR A 1 229 ? -10.255 -5.274 16.344 1.00 96.06 229 THR A C 1
ATOM 1729 O O . THR A 1 229 ? -10.469 -4.179 15.824 1.00 96.06 229 THR A O 1
ATOM 1732 N N . ASP A 1 230 ? -9.201 -6.028 16.049 1.00 97.38 230 ASP A N 1
ATOM 1733 C CA . ASP A 1 230 ? -8.096 -5.556 15.207 1.00 97.38 230 ASP A CA 1
ATOM 1734 C C . ASP A 1 230 ? -8.543 -5.130 13.805 1.00 97.38 230 ASP A C 1
ATOM 1736 O O . ASP A 1 230 ? -8.045 -4.141 13.288 1.00 97.38 230 ASP A O 1
ATOM 1740 N N . ASP A 1 231 ? -9.552 -5.778 13.216 1.00 97.38 231 ASP A N 1
ATOM 1741 C CA . ASP A 1 231 ? -10.112 -5.365 11.923 1.00 97.38 231 ASP A CA 1
ATOM 1742 C C . ASP A 1 231 ? -10.787 -3.985 11.984 1.00 97.38 231 ASP A C 1
ATOM 1744 O O . ASP A 1 231 ? -10.655 -3.181 11.060 1.00 97.38 231 ASP A O 1
ATOM 1748 N N . VAL A 1 232 ? -11.485 -3.686 13.086 1.00 97.81 232 VAL A N 1
ATOM 1749 C CA . VAL A 1 232 ? -12.065 -2.358 13.341 1.00 97.81 232 VAL A CA 1
ATOM 1750 C C . VAL A 1 232 ? -10.960 -1.325 13.528 1.00 97.81 232 VAL A C 1
ATOM 1752 O O . VAL A 1 232 ? -11.056 -0.230 12.978 1.00 97.81 232 VAL A O 1
ATOM 1755 N N . LEU A 1 233 ? -9.914 -1.667 14.282 1.00 98.38 233 LEU A N 1
ATOM 1756 C CA . LEU A 1 233 ? -8.790 -0.769 14.527 1.00 98.38 233 LEU A CA 1
ATOM 1757 C C . LEU A 1 233 ? -7.986 -0.508 13.245 1.00 98.38 233 LEU A C 1
ATOM 1759 O O . LEU A 1 233 ? -7.647 0.646 12.996 1.00 98.38 233 LEU A O 1
ATOM 1763 N N . ALA A 1 234 ? -7.786 -1.505 12.376 1.00 98.31 234 ALA A N 1
ATOM 1764 C CA . ALA A 1 234 ? -7.186 -1.322 11.049 1.00 98.31 234 ALA A CA 1
ATOM 1765 C C . ALA A 1 234 ? -8.010 -0.374 10.181 1.00 98.31 234 ALA A C 1
ATOM 1767 O O . ALA A 1 234 ? -7.474 0.585 9.633 1.00 98.31 234 ALA A O 1
ATOM 1768 N N . PHE A 1 235 ? -9.323 -0.611 10.077 1.00 98.56 235 PHE A N 1
ATOM 1769 C CA . PHE A 1 235 ? -10.203 0.255 9.294 1.00 98.56 235 PHE A CA 1
ATOM 1770 C C . PHE A 1 235 ? -10.163 1.703 9.801 1.00 98.56 235 PHE A C 1
ATOM 1772 O O . PHE A 1 235 ? -10.014 2.635 9.011 1.00 98.56 235 PHE A O 1
ATOM 1779 N N . CYS A 1 236 ? -10.247 1.898 11.121 1.00 98.62 236 CYS A N 1
ATOM 1780 C CA . CYS A 1 236 ? -10.151 3.224 11.720 1.00 98.62 236 CYS A CA 1
ATOM 1781 C C . CYS A 1 236 ? -8.772 3.864 11.498 1.00 98.62 236 CYS A C 1
ATOM 1783 O O . CYS A 1 236 ? -8.700 5.060 11.227 1.00 98.62 236 CYS A O 1
ATOM 1785 N N . SER A 1 237 ? -7.693 3.083 11.571 1.00 98.31 237 SER A N 1
ATOM 1786 C CA . SER A 1 237 ? -6.326 3.553 11.317 1.00 98.31 237 SER A CA 1
ATOM 1787 C C . SER A 1 237 ? -6.158 4.022 9.875 1.00 98.31 237 SER A C 1
ATOM 1789 O O . SER A 1 237 ? -5.692 5.136 9.651 1.00 98.31 237 SER A O 1
ATOM 1791 N N . LEU A 1 238 ? -6.627 3.241 8.897 1.00 97.88 238 LEU A N 1
ATOM 1792 C CA . LEU A 1 238 ? -6.600 3.610 7.478 1.00 97.88 238 LEU A CA 1
ATOM 1793 C C . LEU A 1 238 ? -7.347 4.915 7.213 1.00 97.88 238 LEU A C 1
ATOM 1795 O O . LEU A 1 238 ? -6.766 5.869 6.702 1.00 97.88 238 LEU A O 1
ATOM 1799 N N . VAL A 1 239 ? -8.633 4.972 7.573 1.00 98.31 239 VAL A N 1
ATOM 1800 C CA . VAL A 1 239 ? -9.467 6.146 7.281 1.00 98.31 239 VAL A CA 1
ATOM 1801 C C . VAL A 1 239 ? -8.908 7.386 7.971 1.00 98.31 239 VAL A C 1
ATOM 1803 O O . VAL A 1 239 ? -8.835 8.439 7.345 1.00 98.31 239 VAL A O 1
ATOM 1806 N N . LEU A 1 240 ? -8.469 7.280 9.231 1.00 98.00 240 LEU A N 1
ATOM 1807 C CA . LEU A 1 240 ? -7.934 8.429 9.958 1.00 98.00 240 LEU A CA 1
ATOM 1808 C C . LEU A 1 240 ? -6.571 8.889 9.418 1.00 98.00 240 LEU A C 1
ATOM 1810 O O . LEU A 1 240 ? -6.317 10.093 9.402 1.00 98.00 240 LEU A O 1
ATOM 1814 N N . SER A 1 241 ? -5.731 7.962 8.946 1.00 96.69 241 SER A N 1
ATOM 1815 C CA . SER A 1 241 ? -4.449 8.272 8.296 1.00 96.69 241 SER A CA 1
ATOM 1816 C C . SER A 1 241 ? -4.664 9.130 7.047 1.00 96.69 241 SER A C 1
ATOM 1818 O O . SER A 1 241 ? -4.147 10.244 6.969 1.00 96.69 241 SER A O 1
ATOM 1820 N N . TYR A 1 242 ? -5.525 8.683 6.125 1.00 97.00 242 TYR A N 1
ATOM 1821 C CA . TYR A 1 242 ? -5.895 9.466 4.938 1.00 97.00 242 TYR A CA 1
ATOM 1822 C C . TYR A 1 242 ? -6.613 10.774 5.307 1.00 97.00 242 TYR A C 1
ATOM 1824 O O . TYR A 1 242 ? -6.288 11.839 4.791 1.00 97.00 242 TYR A O 1
ATOM 1832 N N . ALA A 1 243 ? -7.542 10.748 6.263 1.00 97.44 243 ALA A N 1
ATOM 1833 C CA . ALA A 1 243 ? -8.265 11.949 6.673 1.00 97.44 243 ALA A CA 1
ATOM 1834 C C . ALA A 1 243 ? -7.333 13.046 7.221 1.00 97.44 243 ALA A C 1
ATOM 1836 O O . ALA A 1 243 ? -7.471 14.209 6.848 1.00 97.44 243 ALA A O 1
ATOM 1837 N N . LYS A 1 244 ? -6.362 12.695 8.078 1.00 96.31 244 LYS A N 1
ATOM 1838 C CA . LYS A 1 244 ? -5.382 13.659 8.605 1.00 96.31 244 LYS A CA 1
ATOM 1839 C C . LYS A 1 244 ? -4.342 14.061 7.553 1.00 96.31 244 LYS A C 1
ATOM 1841 O O . LYS A 1 244 ? -3.901 15.212 7.563 1.00 96.31 244 LYS A O 1
ATOM 1846 N N . ALA A 1 245 ? -3.987 13.171 6.624 1.00 94.94 245 ALA A N 1
ATOM 1847 C CA . ALA A 1 245 ? -3.073 13.464 5.516 1.00 94.94 245 ALA A CA 1
ATOM 1848 C C . ALA A 1 245 ? -3.586 14.560 4.570 1.00 94.94 245 ALA A C 1
ATOM 1850 O O . ALA A 1 245 ? -2.773 15.247 3.962 1.00 94.94 245 ALA A O 1
ATOM 1851 N N . ALA A 1 246 ? -4.896 14.813 4.514 1.00 95.62 246 ALA A N 1
ATOM 1852 C CA . ALA A 1 246 ? -5.454 15.965 3.797 1.00 95.62 246 ALA A CA 1
ATOM 1853 C C . ALA A 1 246 ? -5.083 17.335 4.398 1.00 95.62 246 ALA A C 1
ATOM 1855 O O . ALA A 1 246 ? -5.397 18.369 3.818 1.00 95.62 246 ALA A O 1
ATOM 1856 N N . SER A 1 247 ? -4.405 17.381 5.550 1.00 93.56 247 SER A N 1
ATOM 1857 C CA . SER A 1 247 ? -3.769 18.620 6.020 1.00 93.56 247 SER A CA 1
ATOM 1858 C C . SER A 1 247 ? -2.500 18.985 5.236 1.00 93.56 247 SER A C 1
ATOM 1860 O O . SER A 1 247 ? -2.072 20.140 5.286 1.00 93.56 247 SER A O 1
ATOM 1862 N N . ASN A 1 248 ? -1.926 18.036 4.487 1.00 91.69 248 ASN A N 1
ATOM 1863 C CA . ASN A 1 248 ? -0.810 18.270 3.579 1.00 91.69 248 ASN A CA 1
ATOM 1864 C C . ASN A 1 248 ? -1.314 18.686 2.191 1.00 91.69 248 ASN A C 1
ATOM 1866 O O . ASN A 1 248 ? -2.317 18.186 1.687 1.00 91.69 248 ASN A O 1
ATOM 1870 N N . THR A 1 249 ? -0.585 19.593 1.541 1.00 90.00 249 THR A N 1
ATOM 1871 C CA . THR A 1 249 ? -0.902 20.033 0.175 1.00 90.00 249 THR A CA 1
ATOM 1872 C C . THR A 1 249 ? -0.306 19.071 -0.848 1.00 90.00 249 THR A C 1
ATOM 1874 O O . THR A 1 249 ? 0.901 18.829 -0.837 1.00 90.00 249 THR A O 1
ATOM 1877 N N . LEU A 1 250 ? -1.136 18.566 -1.763 1.00 89.56 250 LEU A N 1
ATOM 1878 C CA . LEU A 1 250 ? -0.674 17.816 -2.932 1.00 89.56 250 LEU A CA 1
ATOM 1879 C C . LEU A 1 250 ? 0.006 18.763 -3.927 1.00 89.56 250 LEU A C 1
ATOM 1881 O O . LEU A 1 250 ? -0.484 19.861 -4.195 1.00 89.56 250 LEU A O 1
ATOM 1885 N N . GLN A 1 251 ? 1.133 18.342 -4.494 1.00 85.75 251 GLN A N 1
ATOM 1886 C CA . GLN A 1 251 ? 1.819 19.085 -5.552 1.00 85.75 251 GLN A CA 1
ATOM 1887 C C . GLN A 1 251 ? 1.471 18.492 -6.918 1.00 85.75 251 GLN A C 1
ATOM 1889 O O . GLN A 1 251 ? 1.581 17.286 -7.103 1.00 85.75 251 GLN A O 1
ATOM 1894 N N . GLY A 1 252 ? 1.124 19.321 -7.907 1.00 80.19 252 GLY A N 1
ATOM 1895 C CA . GLY A 1 252 ? 0.845 18.846 -9.272 1.00 80.19 252 GLY A CA 1
ATOM 1896 C C . GLY A 1 252 ? -0.145 17.670 -9.307 1.00 80.19 252 GLY A C 1
ATOM 1897 O O . GLY A 1 252 ? -1.141 17.692 -8.594 1.00 80.19 252 GLY A O 1
ATOM 1898 N N . ASN A 1 253 ? 0.163 16.639 -10.101 1.00 76.56 253 ASN A N 1
ATOM 1899 C CA . ASN A 1 253 ? -0.585 15.373 -10.188 1.00 76.56 253 ASN A CA 1
ATOM 1900 C C . ASN A 1 253 ? -0.184 14.362 -9.088 1.00 76.56 253 ASN A C 1
ATOM 1902 O O . ASN A 1 253 ? -0.048 13.172 -9.358 1.00 76.56 253 ASN A O 1
ATOM 1906 N N . GLN A 1 254 ? 0.092 14.803 -7.858 1.00 87.00 254 GLN A N 1
ATOM 1907 C CA . GLN A 1 254 ? 0.368 13.875 -6.757 1.00 87.00 254 GLN A CA 1
ATOM 1908 C C . GLN A 1 254 ? -0.921 13.245 -6.233 1.00 87.00 254 GLN A C 1
ATOM 1910 O O . GLN A 1 254 ? -1.891 13.944 -5.953 1.00 87.00 254 GLN A O 1
ATOM 1915 N N . SER A 1 255 ? -0.889 11.930 -6.029 1.00 89.75 255 SER A N 1
ATOM 1916 C CA . SER A 1 255 ? -1.953 11.181 -5.361 1.00 89.75 255 SER A CA 1
ATOM 1917 C C . SER A 1 255 ? -1.785 11.215 -3.828 1.00 89.75 255 SER A C 1
ATOM 1919 O O . SER A 1 255 ? -0.648 11.190 -3.333 1.00 89.75 255 SER A O 1
ATOM 1921 N N . PRO A 1 256 ? -2.887 11.183 -3.045 1.00 92.56 256 PRO A N 1
ATOM 1922 C CA . PRO A 1 256 ? -2.854 10.967 -1.597 1.00 92.56 256 PRO A CA 1
ATOM 1923 C C . PRO A 1 256 ? -2.096 9.707 -1.160 1.00 92.56 256 PRO A C 1
ATOM 1925 O O . PRO A 1 256 ? -1.698 9.611 0.002 1.00 92.56 256 PRO A O 1
ATOM 1928 N N . LYS A 1 257 ? -1.852 8.755 -2.073 1.00 90.31 257 LYS A N 1
ATOM 1929 C CA . LYS A 1 257 ? -1.077 7.536 -1.814 1.00 90.31 257 LYS A CA 1
ATOM 1930 C C . LYS A 1 257 ? 0.327 7.805 -1.284 1.00 90.31 257 LYS A C 1
ATOM 1932 O O . LYS A 1 257 ? 0.908 6.951 -0.630 1.00 90.31 257 LYS A O 1
ATOM 1937 N N . LEU A 1 258 ? 0.879 8.990 -1.542 1.00 88.69 258 LEU A N 1
ATOM 1938 C CA . LEU A 1 258 ? 2.216 9.360 -1.083 1.00 88.69 258 LEU A CA 1
ATOM 1939 C C . LEU A 1 258 ? 2.314 9.540 0.441 1.00 88.69 258 LEU A C 1
ATOM 1941 O O . LEU A 1 258 ? 3.426 9.563 0.964 1.00 88.69 258 LEU A O 1
ATOM 1945 N N . PHE A 1 259 ? 1.185 9.661 1.147 1.00 89.06 259 PHE A N 1
ATOM 1946 C CA . PHE A 1 259 ? 1.148 9.959 2.582 1.00 89.06 259 PHE A CA 1
ATOM 1947 C C . PHE A 1 259 ? 0.987 8.733 3.492 1.00 89.06 259 PHE A C 1
ATOM 1949 O O . PHE A 1 259 ? 0.927 8.891 4.712 1.00 89.06 259 PHE A O 1
ATOM 1956 N N . THR A 1 260 ? 0.910 7.523 2.936 1.00 90.06 260 THR A N 1
ATOM 1957 C CA . THR A 1 260 ? 0.839 6.268 3.700 1.00 90.06 260 THR A CA 1
ATOM 1958 C C . THR A 1 260 ? 1.527 5.137 2.941 1.00 90.06 260 THR A C 1
ATOM 1960 O O . THR A 1 260 ? 1.544 5.118 1.715 1.00 90.06 260 THR A O 1
ATOM 1963 N N . VAL A 1 261 ? 2.096 4.184 3.678 1.00 92.12 261 VAL A N 1
ATOM 1964 C CA . VAL A 1 261 ? 2.722 2.976 3.111 1.00 92.12 261 VAL A CA 1
ATOM 1965 C C . VAL A 1 261 ? 1.712 1.853 2.865 1.00 92.12 261 VAL A C 1
ATOM 1967 O O . VAL A 1 261 ? 1.966 0.960 2.065 1.00 92.12 261 VAL A O 1
ATOM 1970 N N . PHE A 1 262 ? 0.547 1.924 3.515 1.00 95.38 262 PHE A N 1
ATOM 1971 C CA . PHE A 1 262 ? -0.549 0.973 3.362 1.00 95.38 262 PHE A CA 1
ATOM 1972 C C . PHE A 1 262 ? -1.636 1.589 2.488 1.00 95.38 262 PHE A C 1
ATOM 1974 O O . PHE A 1 262 ? -2.415 2.423 2.964 1.00 95.38 262 PHE A O 1
ATOM 1981 N N . MET A 1 263 ? -1.691 1.185 1.220 1.00 95.69 263 MET A N 1
ATOM 1982 C CA . MET A 1 263 ? -2.650 1.717 0.261 1.00 95.69 263 MET A CA 1
ATOM 1983 C C . MET A 1 263 ? -3.753 0.695 -0.041 1.00 95.69 263 MET A C 1
ATOM 1985 O O . MET A 1 263 ? -3.468 -0.380 -0.566 1.00 95.69 263 MET A O 1
ATOM 1989 N N . PRO A 1 264 ? -5.030 0.991 0.252 1.00 96.75 264 PRO A N 1
ATOM 1990 C CA . PRO A 1 264 ? -6.121 0.109 -0.126 1.00 96.75 264 PRO A CA 1
ATOM 1991 C C . PRO A 1 264 ? -6.339 0.166 -1.641 1.00 96.75 264 PRO A C 1
ATOM 1993 O O . PRO A 1 264 ? -6.616 1.228 -2.198 1.00 96.75 264 PRO A O 1
ATOM 1996 N N . ARG A 1 265 ? -6.244 -0.988 -2.308 1.00 95.94 265 ARG A N 1
ATOM 1997 C CA . ARG A 1 265 ? -6.628 -1.147 -3.721 1.00 95.94 265 ARG A CA 1
ATOM 1998 C C . ARG A 1 265 ? -8.109 -1.485 -3.861 1.00 95.94 265 ARG A C 1
ATOM 2000 O O . ARG A 1 265 ? -8.724 -1.135 -4.864 1.00 95.94 265 ARG A O 1
ATOM 2007 N N . THR A 1 266 ? -8.690 -2.125 -2.846 1.00 95.31 266 THR A N 1
ATOM 2008 C CA . THR A 1 266 ? -10.144 -2.233 -2.654 1.00 95.31 266 THR A CA 1
ATOM 2009 C C . THR A 1 266 ? -10.695 -0.929 -2.061 1.00 95.31 266 THR A C 1
ATOM 2011 O O . THR A 1 266 ? -10.098 -0.374 -1.146 1.00 95.31 266 THR A O 1
ATOM 2014 N N . GLU A 1 267 ? -11.842 -0.443 -2.532 1.00 94.62 267 GLU A N 1
ATOM 2015 C CA . GLU A 1 267 ? -12.428 0.833 -2.088 1.00 94.62 267 GLU A CA 1
ATOM 2016 C C . GLU A 1 267 ? -12.932 0.827 -0.626 1.00 94.62 267 GLU A C 1
ATOM 2018 O O . GLU A 1 267 ? -13.355 -0.202 -0.077 1.00 94.62 267 GLU A O 1
ATOM 2023 N N . PHE A 1 268 ? -12.984 2.001 0.009 1.00 97.56 268 PHE A N 1
ATOM 2024 C CA . PHE A 1 268 ? -13.300 2.145 1.434 1.00 97.56 268 PHE A CA 1
ATOM 2025 C C . PHE A 1 268 ? -14.733 1.751 1.800 1.00 97.56 268 PHE A C 1
ATOM 2027 O O . PHE A 1 268 ? -14.960 1.270 2.913 1.00 97.56 268 PHE A O 1
ATOM 2034 N N . ILE A 1 269 ? -15.705 1.904 0.892 1.00 96.12 269 ILE A N 1
ATOM 2035 C CA . ILE A 1 269 ? -17.083 1.423 1.111 1.00 96.12 269 ILE A CA 1
ATOM 2036 C C . ILE A 1 269 ? -17.084 -0.098 1.322 1.00 96.12 269 ILE A C 1
ATOM 2038 O O . ILE A 1 269 ? -17.745 -0.610 2.235 1.00 96.12 269 ILE A O 1
ATOM 2042 N N . THR A 1 270 ? -16.301 -0.821 0.520 1.00 95.44 270 THR A N 1
ATOM 2043 C CA . THR A 1 270 ? -16.165 -2.276 0.629 1.00 95.44 270 THR A CA 1
ATOM 2044 C C . THR A 1 270 ? -15.440 -2.666 1.920 1.00 95.44 270 THR A C 1
ATOM 2046 O O . THR A 1 270 ? -15.924 -3.548 2.638 1.00 95.44 270 THR A O 1
ATOM 2049 N N . LEU A 1 271 ? -14.356 -1.967 2.288 1.00 97.25 271 LEU A N 1
ATOM 2050 C CA . LEU A 1 271 ? -13.676 -2.174 3.577 1.00 97.25 271 LEU A CA 1
ATOM 2051 C C . LEU A 1 271 ? -14.626 -1.936 4.760 1.00 97.25 271 LEU A C 1
ATOM 2053 O O . LEU A 1 271 ? -14.702 -2.761 5.674 1.00 97.25 271 LEU A O 1
ATOM 2057 N N . PHE A 1 272 ? -15.407 -0.853 4.733 1.00 97.44 272 PHE A N 1
ATOM 2058 C CA . PHE A 1 272 ? -16.385 -0.558 5.778 1.00 97.44 272 PHE A CA 1
ATOM 2059 C C . PHE A 1 272 ? -17.427 -1.670 5.901 1.00 97.44 272 PHE A C 1
ATOM 2061 O O . PHE A 1 272 ? -17.794 -2.045 7.014 1.00 97.44 272 PHE A O 1
ATOM 2068 N N . GLY A 1 273 ? -17.860 -2.269 4.787 1.00 95.88 273 GLY A N 1
ATOM 2069 C CA . GLY A 1 273 ? -18.773 -3.415 4.778 1.00 95.88 273 GLY A CA 1
ATOM 2070 C C . GLY A 1 273 ? -18.324 -4.590 5.663 1.00 95.88 273 GLY A C 1
ATOM 2071 O O . GLY A 1 273 ? -19.177 -5.264 6.253 1.00 95.88 273 GLY A O 1
ATOM 2072 N N . ILE A 1 274 ? -17.010 -4.794 5.822 1.00 95.38 274 ILE A N 1
ATOM 2073 C CA . ILE A 1 274 ? -16.415 -5.839 6.673 1.00 95.38 274 ILE A CA 1
ATOM 2074 C C . ILE A 1 274 ? -16.680 -5.547 8.157 1.00 95.38 274 ILE A C 1
ATOM 2076 O O . ILE A 1 274 ? -17.115 -6.431 8.902 1.00 95.38 274 ILE A O 1
ATOM 2080 N N . VAL A 1 275 ? -16.493 -4.294 8.577 1.00 96.12 275 VAL A N 1
ATOM 2081 C CA . VAL A 1 275 ? -16.549 -3.873 9.988 1.00 96.12 275 VAL A CA 1
ATOM 2082 C C . VAL A 1 275 ? -17.875 -3.220 10.393 1.00 96.12 275 VAL A C 1
ATOM 2084 O O . VAL A 1 275 ? -18.135 -3.040 11.581 1.00 96.12 275 VAL A O 1
ATOM 2087 N N . LYS A 1 276 ? -18.768 -2.921 9.440 1.00 95.94 276 LYS A N 1
ATOM 2088 C CA . LYS A 1 276 ? -19.989 -2.111 9.620 1.00 95.94 276 LYS A CA 1
ATOM 2089 C C . LYS A 1 276 ? -20.872 -2.522 10.795 1.00 95.94 276 LYS A C 1
ATOM 2091 O O . LYS A 1 276 ? -21.477 -1.674 11.424 1.00 95.94 276 LYS A O 1
ATOM 2096 N N . SER A 1 277 ? -20.985 -3.812 11.116 1.00 95.00 277 SER A N 1
ATOM 2097 C CA . SER A 1 277 ? -21.808 -4.245 12.267 1.00 95.00 277 SER A CA 1
ATOM 2098 C C . SER A 1 277 ? -21.193 -3.981 13.634 1.00 95.00 277 SER A C 1
ATOM 2100 O O . SER A 1 277 ? -21.890 -4.123 14.633 1.00 95.00 277 SER A O 1
ATOM 2102 N N . LYS A 1 278 ? -19.891 -3.706 13.683 1.00 94.56 278 LYS A N 1
ATOM 2103 C CA . LYS A 1 278 ? -19.141 -3.431 14.910 1.00 94.56 278 LYS A CA 1
ATOM 2104 C C . LYS A 1 278 ? -19.073 -1.927 15.201 1.00 94.56 278 LYS A C 1
ATOM 2106 O O . LYS A 1 278 ? -18.739 -1.542 16.314 1.00 94.56 278 LYS A O 1
ATOM 2111 N N . LEU A 1 279 ? -19.417 -1.098 14.213 1.00 95.19 279 LEU A N 1
ATOM 2112 C CA . LEU A 1 279 ? -19.445 0.355 14.299 1.00 95.19 279 LEU A CA 1
ATOM 2113 C C . LEU A 1 279 ? -20.895 0.845 14.241 1.00 95.19 279 LEU A C 1
ATOM 2115 O O . LEU A 1 279 ? -21.652 0.489 13.341 1.00 95.19 279 LEU A O 1
ATOM 2119 N N . THR A 1 280 ? -21.297 1.658 15.211 1.00 93.69 280 THR A N 1
ATOM 2120 C CA . THR A 1 280 ? -22.643 2.239 15.285 1.00 93.69 280 THR A CA 1
ATOM 2121 C C . THR A 1 280 ? -22.598 3.755 15.164 1.00 93.69 280 THR A C 1
ATOM 2123 O O . THR A 1 280 ? -21.559 4.377 15.376 1.00 93.69 280 THR A O 1
ATOM 2126 N N . GLY A 1 281 ? -23.750 4.357 14.868 1.00 94.88 281 GLY A N 1
ATOM 2127 C CA . GLY A 1 281 ? -23.901 5.809 14.802 1.00 94.88 281 GLY A CA 1
ATOM 2128 C C . GLY A 1 281 ? -23.402 6.422 13.495 1.00 94.88 281 GLY A C 1
ATOM 2129 O O . GLY A 1 281 ? -23.306 5.755 12.468 1.00 94.88 281 GLY A O 1
ATOM 2130 N N . ASP A 1 282 ? -23.147 7.725 13.547 1.00 96.94 282 ASP A N 1
ATOM 2131 C CA . ASP A 1 282 ? -22.669 8.517 12.417 1.00 96.94 282 ASP A CA 1
ATOM 2132 C C . ASP A 1 282 ? -21.156 8.328 12.244 1.00 96.94 282 ASP A C 1
ATOM 2134 O O . ASP A 1 282 ? -20.392 8.547 13.190 1.00 96.94 282 ASP A O 1
ATOM 2138 N N . LEU A 1 283 ? -20.729 7.886 11.057 1.00 97.81 283 LEU A N 1
ATOM 2139 C CA . LEU A 1 283 ? -19.332 7.527 10.820 1.00 97.81 283 LEU A CA 1
ATOM 2140 C C . LEU A 1 283 ? -18.413 8.751 10.904 1.00 97.81 283 LEU A C 1
ATOM 2142 O O . LEU A 1 283 ? -17.337 8.658 11.487 1.00 97.81 283 LEU A O 1
ATOM 2146 N N . PHE A 1 284 ? -18.847 9.913 10.410 1.00 98.25 284 PHE A N 1
ATOM 2147 C CA . PHE A 1 284 ? -18.046 11.128 10.509 1.00 98.25 284 PHE A CA 1
ATOM 2148 C C . PHE A 1 284 ? -17.874 11.575 11.962 1.00 98.25 284 PHE A C 1
ATOM 2150 O O . PHE A 1 284 ? -16.754 11.852 12.371 1.00 98.25 284 PHE A O 1
ATOM 2157 N N . LYS A 1 285 ? -18.931 11.565 12.784 1.00 98.12 285 LYS A N 1
ATOM 2158 C CA . LYS A 1 285 ? -18.820 11.880 14.222 1.00 98.12 285 LYS A CA 1
ATOM 2159 C C . LYS A 1 285 ? -17.878 10.939 14.963 1.00 98.12 285 LYS A C 1
ATOM 2161 O O . LYS A 1 285 ? -17.208 11.379 15.895 1.00 98.12 285 LYS A O 1
ATOM 2166 N N . LEU A 1 286 ? -17.825 9.663 14.567 1.00 98.31 286 LEU A N 1
ATOM 2167 C CA . LEU A 1 286 ? -16.826 8.738 15.097 1.00 98.31 286 LEU A CA 1
ATOM 2168 C C . LEU A 1 286 ? -15.420 9.237 14.757 1.00 98.31 286 LEU A C 1
ATOM 2170 O O . LEU A 1 286 ? -14.627 9.447 15.667 1.00 98.31 286 LEU A O 1
ATOM 2174 N N . PHE A 1 287 ? -15.117 9.470 13.480 1.00 98.50 287 PHE A N 1
ATOM 2175 C CA . PHE A 1 287 ? -13.776 9.886 13.059 1.00 98.50 287 PHE A CA 1
ATOM 2176 C C . PHE A 1 287 ? -13.370 11.278 13.549 1.00 98.50 287 PHE A C 1
ATOM 2178 O O . PHE A 1 287 ? -12.212 11.466 13.905 1.00 98.50 287 PHE A O 1
ATOM 2185 N N . ASP A 1 288 ? -14.304 12.221 13.647 1.00 98.44 288 ASP A N 1
ATOM 2186 C CA . ASP A 1 288 ? -14.071 13.548 14.221 1.00 98.44 288 ASP A CA 1
ATOM 2187 C C . ASP A 1 288 ? -13.700 13.459 15.713 1.00 98.44 288 ASP A C 1
ATOM 2189 O O . ASP A 1 288 ? -12.823 14.180 16.182 1.00 98.44 288 ASP A O 1
ATOM 2193 N N . ASN A 1 289 ? -14.277 12.499 16.451 1.00 98.25 289 ASN A N 1
ATOM 2194 C CA . ASN A 1 289 ? -13.838 12.183 17.811 1.00 98.25 289 ASN A CA 1
ATOM 2195 C C . ASN A 1 289 ? -12.492 11.439 17.837 1.00 98.25 289 ASN A C 1
ATOM 2197 O O . ASN A 1 289 ? -11.622 11.802 18.622 1.00 98.25 289 ASN A O 1
ATOM 2201 N N . LEU A 1 290 ? -12.279 10.431 16.982 1.00 98.44 290 LEU A N 1
ATOM 2202 C CA . LEU A 1 290 ? -11.006 9.698 16.937 1.00 98.44 290 LEU A CA 1
ATOM 2203 C C . LEU A 1 290 ? -9.830 10.618 16.562 1.00 98.44 290 LEU A C 1
ATOM 2205 O O . LEU A 1 290 ? -8.729 10.448 17.084 1.00 98.44 290 LEU A O 1
ATOM 2209 N N . ALA A 1 291 ? -10.060 11.636 15.726 1.00 98.06 291 ALA A N 1
ATOM 2210 C CA . ALA A 1 291 ? -9.064 12.644 15.374 1.00 98.06 291 ALA A CA 1
ATOM 2211 C C . ALA A 1 291 ? -8.585 13.478 16.569 1.00 98.06 291 ALA A C 1
ATOM 2213 O O . ALA A 1 291 ? -7.469 13.999 16.514 1.00 98.06 291 ALA A O 1
ATOM 2214 N N . CYS A 1 292 ? -9.362 13.536 17.659 1.00 98.44 292 CYS A N 1
ATOM 2215 C CA . CYS A 1 292 ? -8.967 14.169 18.917 1.00 98.44 292 CYS A CA 1
ATOM 2216 C C . CYS A 1 292 ? -7.786 13.514 19.611 1.00 98.44 292 CYS A C 1
ATOM 2218 O O . CYS A 1 292 ? -7.314 14.058 20.606 1.00 98.44 292 CYS A O 1
ATOM 2220 N N . TYR A 1 293 ? -7.348 12.348 19.160 1.00 97.94 293 TYR A N 1
ATOM 2221 C CA . TYR A 1 293 ? -6.306 11.587 19.813 1.00 97.94 293 TYR A CA 1
ATOM 2222 C C . TYR A 1 293 ? -5.083 11.460 18.907 1.00 97.94 293 TYR A C 1
ATOM 2224 O O . TYR A 1 293 ? -5.176 11.420 17.675 1.00 97.94 293 TYR A O 1
ATOM 2232 N N . LYS A 1 294 ? -3.919 11.397 19.551 1.00 95.62 294 LYS A N 1
ATOM 2233 C CA . LYS A 1 294 ? -2.661 10.961 18.948 1.00 95.62 294 LYS A CA 1
ATOM 2234 C C . LYS A 1 294 ? -1.862 10.137 19.947 1.00 95.62 294 LYS A C 1
ATOM 2236 O O . LYS A 1 294 ? -2.068 10.247 21.157 1.00 95.62 294 LYS A O 1
ATOM 2241 N N . THR A 1 295 ? -0.938 9.335 19.440 1.00 92.12 295 THR A N 1
ATOM 2242 C CA . THR A 1 295 ? -0.035 8.526 20.261 1.00 92.12 295 THR A CA 1
ATOM 2243 C C . THR A 1 295 ? 1.320 9.222 20.353 1.00 92.12 295 THR A C 1
ATOM 2245 O O . THR A 1 295 ? 1.928 9.528 19.333 1.00 92.12 295 THR A O 1
ATOM 2248 N N . VAL A 1 296 ? 1.797 9.483 21.571 1.00 88.62 296 VAL A N 1
ATOM 2249 C CA . VAL A 1 296 ? 3.121 10.058 21.854 1.00 88.62 296 VAL A CA 1
ATOM 2250 C C . VAL A 1 296 ? 3.803 9.173 22.885 1.00 88.62 296 VAL A C 1
ATOM 2252 O O . VAL A 1 296 ? 3.256 8.969 23.967 1.00 88.62 296 VAL A O 1
ATOM 2255 N N . ASN A 1 297 ? 4.985 8.638 22.566 1.00 85.44 297 ASN A N 1
ATOM 2256 C CA . ASN A 1 297 ? 5.714 7.705 23.437 1.00 85.44 297 ASN A CA 1
ATOM 2257 C C . ASN A 1 297 ? 4.802 6.574 23.950 1.00 85.44 297 ASN A C 1
ATOM 2259 O O . ASN A 1 297 ? 4.689 6.369 25.157 1.00 85.44 297 ASN A O 1
ATOM 2263 N N . GLN A 1 298 ? 4.070 5.927 23.033 1.00 84.69 298 GLN A N 1
ATOM 2264 C CA . GLN A 1 298 ? 3.094 4.856 23.308 1.00 84.69 298 GLN A CA 1
ATOM 2265 C C . GLN A 1 298 ? 1.880 5.260 24.172 1.00 84.69 298 GLN A C 1
ATOM 2267 O O . GLN A 1 298 ? 1.010 4.434 24.441 1.00 84.69 298 GLN A O 1
ATOM 2272 N N . ASN A 1 299 ? 1.759 6.530 24.567 1.00 91.31 299 ASN A N 1
ATOM 2273 C CA . ASN A 1 299 ? 0.639 7.035 25.353 1.00 91.31 299 ASN A CA 1
ATOM 2274 C C . ASN A 1 299 ? -0.338 7.815 24.475 1.00 91.31 299 ASN A C 1
ATOM 2276 O O . ASN A 1 299 ? 0.062 8.656 23.669 1.00 91.31 299 ASN A O 1
ATOM 2280 N N . VAL A 1 300 ? -1.635 7.574 24.666 1.00 94.81 300 VAL A N 1
ATOM 2281 C CA . VAL A 1 300 ? -2.676 8.350 23.987 1.00 94.81 300 VAL A CA 1
ATOM 2282 C C . VAL A 1 300 ? -2.863 9.686 24.695 1.00 94.81 300 VAL A C 1
ATOM 2284 O O . VAL A 1 300 ? -3.160 9.735 25.889 1.00 94.81 300 VAL A O 1
ATOM 2287 N N . VAL A 1 301 ? -2.719 10.768 23.938 1.00 96.94 301 VAL A N 1
ATOM 2288 C CA . VAL A 1 301 ? -2.916 12.149 24.385 1.00 96.94 301 VAL A CA 1
ATOM 2289 C C . VAL A 1 301 ? -3.954 12.843 23.508 1.00 96.94 301 VAL A C 1
ATOM 2291 O O . VAL A 1 301 ? -4.276 12.367 22.417 1.00 96.94 301 VAL A O 1
ATOM 2294 N N . VAL A 1 302 ? -4.474 13.980 23.975 1.00 97.81 302 VAL A N 1
ATOM 2295 C CA . VAL A 1 302 ? -5.330 14.834 23.144 1.00 97.81 302 VAL A CA 1
ATOM 2296 C C . VAL A 1 302 ? -4.477 15.496 22.064 1.00 97.81 302 VAL A C 1
ATOM 2298 O O . VAL A 1 302 ? -3.442 16.102 22.348 1.00 97.81 302 VAL A O 1
ATOM 2301 N N . ASP A 1 303 ? -4.921 15.387 20.821 1.00 97.31 303 ASP A N 1
ATOM 2302 C CA . ASP A 1 303 ? -4.355 16.090 19.689 1.00 97.31 303 ASP A CA 1
ATOM 2303 C C . ASP A 1 303 ? -4.927 17.509 19.619 1.00 97.31 303 ASP A C 1
ATOM 2305 O O . ASP A 1 303 ? -6.031 17.744 19.122 1.00 97.31 303 ASP A O 1
ATOM 2309 N N . THR A 1 304 ? -4.171 18.466 20.158 1.00 97.06 304 THR A N 1
ATOM 2310 C CA . THR A 1 304 ? -4.585 19.871 20.294 1.00 97.06 304 THR A CA 1
ATOM 2311 C C . THR A 1 304 ? -4.834 20.577 18.964 1.00 97.06 304 THR A C 1
ATOM 2313 O O . THR A 1 304 ? -5.468 21.628 18.939 1.00 97.06 304 THR A O 1
ATOM 2316 N N . ASP A 1 305 ? -4.358 20.003 17.858 1.00 95.69 305 ASP A N 1
ATOM 2317 C CA . ASP A 1 305 ? -4.665 20.479 16.513 1.00 95.69 305 ASP A CA 1
ATOM 2318 C C . ASP A 1 305 ? -6.143 20.299 16.149 1.00 95.69 305 ASP A C 1
ATOM 2320 O O . ASP A 1 305 ? -6.699 21.126 15.420 1.00 95.69 305 ASP A O 1
ATOM 2324 N N . TYR A 1 306 ? -6.784 19.253 16.675 1.00 97.06 306 TYR A N 1
ATOM 2325 C CA . TYR A 1 306 ? -8.151 18.853 16.336 1.00 97.06 306 TYR A CA 1
ATOM 2326 C C . TYR A 1 306 ? -9.130 19.043 17.494 1.00 97.06 306 TYR A C 1
ATOM 2328 O O . TYR A 1 306 ? -10.324 19.228 17.260 1.00 97.06 306 TYR A O 1
ATOM 2336 N N . CYS A 1 307 ? -8.667 19.001 18.747 1.00 97.81 307 CYS A N 1
ATOM 2337 C CA . CYS A 1 307 ? -9.570 19.012 19.895 1.00 97.81 307 CYS A CA 1
ATOM 2338 C C . CYS A 1 307 ? -9.024 19.772 21.106 1.00 97.81 307 CYS A C 1
ATOM 2340 O O . CYS A 1 307 ? -7.835 20.040 21.248 1.00 97.81 307 CYS A O 1
ATOM 2342 N N . THR A 1 308 ? -9.940 20.112 22.008 1.00 97.44 308 THR A N 1
ATOM 2343 C CA . THR A 1 308 ? -9.662 20.689 23.330 1.00 97.44 308 THR A CA 1
ATOM 2344 C C . THR A 1 308 ? -10.279 19.813 24.425 1.00 97.44 308 THR A C 1
ATOM 2346 O O . THR A 1 308 ? -10.920 18.805 24.132 1.00 97.44 308 THR A O 1
ATOM 2349 N N . GLY A 1 309 ? -10.109 20.186 25.695 1.00 96.75 309 GLY A N 1
ATOM 2350 C CA . GLY A 1 309 ? -10.708 19.466 26.822 1.00 96.75 309 GLY A CA 1
ATOM 2351 C C . GLY A 1 309 ? -9.879 18.271 27.320 1.00 96.75 309 GLY A C 1
ATOM 2352 O O . GLY A 1 309 ? -8.739 18.078 26.894 1.00 96.75 309 GLY A O 1
ATOM 2353 N N . PRO A 1 310 ? -10.410 17.507 28.291 1.00 97.06 310 PRO A N 1
ATOM 2354 C CA . PRO A 1 310 ? -9.699 16.392 28.908 1.00 97.06 310 PRO A CA 1
ATOM 2355 C C . PRO A 1 310 ? -9.684 15.140 28.021 1.00 97.06 310 PRO A C 1
ATOM 2357 O O . PRO A 1 310 ? -10.585 14.913 27.219 1.00 97.06 310 PRO A O 1
ATOM 2360 N N . LEU A 1 311 ? -8.708 14.258 28.256 1.00 95.38 311 LEU A N 1
ATOM 2361 C CA . LEU A 1 311 ? -8.522 12.997 27.526 1.00 95.38 311 LEU A CA 1
ATOM 2362 C C . LEU A 1 311 ? -9.778 12.093 27.501 1.00 95.38 311 LEU A C 1
ATOM 2364 O O . LEU A 1 311 ? -10.070 11.436 26.501 1.00 95.38 311 LEU A O 1
ATOM 2368 N N . THR A 1 312 ? -10.544 12.074 28.592 1.00 95.81 312 THR A N 1
ATOM 2369 C CA . THR A 1 312 ? -11.760 11.256 28.740 1.00 95.81 312 THR A CA 1
ATOM 2370 C C . THR A 1 312 ? -13.000 11.861 28.084 1.00 95.81 312 THR A C 1
ATOM 2372 O O . THR A 1 312 ? -13.986 11.156 27.894 1.00 95.81 312 THR A O 1
ATOM 2375 N N . ALA A 1 313 ? -12.971 13.149 27.742 1.00 96.50 313 ALA A N 1
ATOM 2376 C CA . ALA A 1 313 ? -14.088 13.864 27.134 1.00 96.50 313 ALA A CA 1
ATOM 2377 C C . ALA A 1 313 ? -13.563 14.998 26.235 1.00 96.50 313 ALA A C 1
ATOM 2379 O O . ALA A 1 313 ? -13.759 16.176 26.554 1.00 96.50 313 ALA A O 1
ATOM 2380 N N . PRO A 1 314 ? -12.851 14.665 25.142 1.00 97.56 314 PRO A N 1
ATOM 2381 C CA . PRO A 1 314 ? -12.333 15.677 24.245 1.00 97.56 314 PRO A CA 1
ATOM 2382 C C . PRO A 1 314 ? -13.484 16.366 23.508 1.00 97.56 314 PRO A C 1
ATOM 2384 O O . PRO A 1 314 ? -14.530 15.775 23.232 1.00 97.56 314 PRO A O 1
ATOM 2387 N N . VAL A 1 315 ? -13.270 17.631 23.169 1.00 97.62 315 VAL A N 1
ATOM 2388 C CA . VAL A 1 315 ? -14.213 18.468 22.431 1.00 97.62 315 VAL A CA 1
ATOM 2389 C C . VAL A 1 315 ? -13.585 18.819 21.092 1.00 97.62 315 VAL A C 1
ATOM 2391 O O . VAL A 1 315 ? -12.599 19.560 21.045 1.00 97.62 315 VAL A O 1
ATOM 2394 N N . SER A 1 316 ? -14.161 18.282 20.017 1.00 96.88 316 SER A N 1
ATOM 2395 C CA . SER A 1 316 ? -13.744 18.580 18.646 1.00 96.88 316 SER A CA 1
ATOM 2396 C C . SER A 1 316 ? -13.889 20.063 18.322 1.00 96.88 316 SER A C 1
ATOM 2398 O O . SER A 1 316 ? -14.893 20.696 18.657 1.00 96.88 316 SER A O 1
ATOM 2400 N N . ASN A 1 317 ? -12.880 20.613 17.647 1.00 96.75 317 ASN A N 1
ATOM 2401 C CA . ASN A 1 317 ? -12.939 21.940 17.037 1.00 96.75 317 ASN A CA 1
ATOM 2402 C C . ASN A 1 317 ? -13.453 21.896 15.578 1.00 96.75 317 ASN A C 1
ATOM 2404 O O . ASN A 1 317 ? -13.466 22.927 14.910 1.00 96.75 317 ASN A O 1
ATOM 2408 N N . ASN A 1 318 ? -13.899 20.725 15.099 1.00 94.75 318 ASN A N 1
ATOM 2409 C CA . ASN A 1 318 ? -14.354 20.421 13.736 1.00 94.75 318 ASN A CA 1
ATOM 2410 C C . ASN A 1 318 ? -13.303 20.608 12.626 1.00 94.75 318 ASN A C 1
ATOM 2412 O O . ASN A 1 318 ? -13.668 20.637 11.448 1.00 94.75 318 ASN A O 1
ATOM 2416 N N . ARG A 1 319 ? -12.006 20.715 12.951 1.00 97.06 319 ARG A N 1
ATOM 2417 C CA . ARG A 1 319 ? -10.949 20.889 11.941 1.00 97.06 319 ARG A CA 1
ATOM 2418 C C . ARG A 1 319 ? -10.913 19.745 10.933 1.00 97.06 319 ARG A C 1
ATOM 2420 O O . ARG A 1 319 ? -10.732 20.020 9.753 1.00 97.06 319 ARG A O 1
ATOM 2427 N N . LEU A 1 320 ? -11.130 18.497 11.366 1.00 97.44 320 LEU A N 1
ATOM 2428 C CA . LEU A 1 320 ? -11.111 17.330 10.474 1.00 97.44 320 LEU A CA 1
ATOM 2429 C C . LEU A 1 320 ? -12.120 17.482 9.327 1.00 97.44 320 LEU A C 1
ATOM 2431 O O . LEU A 1 320 ? -11.799 17.201 8.178 1.00 97.44 320 LEU A O 1
ATOM 2435 N N . GLY A 1 321 ? -13.325 17.976 9.625 1.00 96.56 321 GLY A N 1
ATOM 2436 C CA . GLY A 1 321 ? -14.368 18.151 8.614 1.00 96.56 321 GLY A CA 1
ATOM 2437 C C . GLY A 1 321 ? -14.109 19.275 7.612 1.00 96.56 321 GLY A C 1
ATOM 2438 O O . GLY A 1 321 ? -14.761 19.316 6.570 1.00 96.56 321 GLY A O 1
ATOM 2439 N N . GLY A 1 322 ? -13.178 20.179 7.920 1.00 97.31 322 GLY A N 1
ATOM 2440 C CA . GLY A 1 322 ? -12.735 21.239 7.016 1.00 97.31 322 GLY A CA 1
ATOM 2441 C C . GLY A 1 322 ? -11.552 20.851 6.129 1.00 97.31 322 GLY A C 1
ATOM 2442 O O . GLY A 1 322 ? -11.164 21.659 5.293 1.00 97.31 322 GLY A O 1
ATOM 2443 N N . LEU A 1 323 ? -10.965 19.662 6.310 1.00 97.75 323 LEU A N 1
ATOM 2444 C CA . LEU A 1 323 ? -9.872 19.194 5.461 1.00 97.75 323 LEU A CA 1
ATOM 2445 C C . LEU A 1 323 ? -10.396 18.732 4.097 1.00 97.75 323 LEU A C 1
ATOM 2447 O O . LEU A 1 323 ? -11.496 18.181 3.982 1.00 97.75 323 LEU A O 1
ATOM 2451 N N . GLU A 1 324 ? -9.578 18.923 3.069 1.00 97.25 324 GLU A N 1
ATOM 2452 C CA . GLU A 1 324 ? -9.849 18.474 1.710 1.00 97.25 324 GLU A CA 1
ATOM 2453 C C . GLU A 1 324 ? -8.550 18.107 0.998 1.00 97.25 324 GLU A C 1
ATOM 2455 O O . GLU A 1 324 ? -7.510 18.726 1.224 1.00 97.25 324 GLU A O 1
ATOM 2460 N N . TYR A 1 325 ? -8.620 17.124 0.106 1.00 96.44 325 TYR A N 1
ATOM 2461 C CA . TYR A 1 325 ? -7.610 16.988 -0.934 1.00 96.44 325 TYR A CA 1
ATOM 2462 C C . TYR A 1 325 ? -7.995 17.862 -2.120 1.00 96.44 325 TYR A C 1
ATOM 2464 O O . TYR A 1 325 ? -9.169 17.960 -2.477 1.00 96.44 325 TYR A O 1
ATOM 2472 N N . SER A 1 326 ? -6.993 18.467 -2.749 1.00 95.25 326 SER A N 1
ATOM 2473 C CA . SER A 1 326 ? -7.149 19.281 -3.950 1.00 95.25 326 SER A CA 1
ATOM 2474 C C . SER A 1 326 ? -6.084 18.882 -4.957 1.00 95.25 326 SER A C 1
ATOM 2476 O O . SER A 1 326 ? -4.908 18.820 -4.600 1.00 95.25 326 SER A O 1
ATOM 2478 N N . ASN A 1 327 ? -6.490 18.585 -6.192 1.00 90.50 327 ASN A N 1
ATOM 2479 C CA . ASN A 1 327 ? -5.574 18.324 -7.297 1.00 90.50 327 ASN A CA 1
ATOM 2480 C C . ASN A 1 327 ? -5.334 19.636 -8.071 1.00 90.50 327 ASN A C 1
ATOM 2482 O O . ASN A 1 327 ? -6.153 19.998 -8.929 1.00 90.50 327 ASN A O 1
ATOM 2486 N N . PRO A 1 328 ? -4.218 20.346 -7.820 1.00 87.62 328 PRO A N 1
ATOM 2487 C CA . PRO A 1 328 ? -3.955 21.646 -8.430 1.00 87.62 328 PRO A CA 1
ATOM 2488 C C . PRO A 1 328 ? -3.664 21.574 -9.935 1.00 87.62 328 PRO A C 1
ATOM 2490 O O . PRO A 1 328 ? -3.629 22.614 -10.588 1.00 87.62 328 PRO A O 1
ATOM 2493 N N . ALA A 1 329 ? -3.435 20.385 -10.500 1.00 83.94 329 ALA A N 1
ATOM 2494 C CA . ALA A 1 329 ? -3.175 20.220 -11.928 1.00 83.94 329 ALA A CA 1
ATOM 2495 C C . ALA A 1 329 ? -4.448 20.251 -12.795 1.00 83.94 329 ALA A C 1
ATOM 2497 O O . ALA A 1 329 ? -4.359 20.352 -14.018 1.00 83.94 329 ALA A O 1
ATOM 2498 N N . THR A 1 330 ? -5.633 20.200 -12.181 1.00 83.25 330 THR A N 1
ATOM 2499 C CA . THR A 1 330 ? -6.923 20.322 -12.880 1.00 83.25 330 THR A CA 1
ATOM 2500 C C . THR A 1 330 ? -7.453 21.758 -12.812 1.00 83.25 330 THR A C 1
ATOM 2502 O O . THR A 1 330 ? -7.137 22.509 -11.891 1.00 83.25 330 THR A O 1
ATOM 2505 N N . THR A 1 331 ? -8.225 22.190 -13.817 1.00 85.00 331 THR A N 1
ATOM 2506 C CA . THR A 1 331 ? -8.799 23.550 -13.872 1.00 85.00 331 THR A CA 1
ATOM 2507 C C . THR A 1 331 ? -10.308 23.496 -14.168 1.00 85.00 331 THR A C 1
ATOM 2509 O O . THR A 1 331 ? -10.678 23.188 -15.302 1.00 85.00 331 THR A O 1
ATOM 2512 N N . PRO A 1 332 ? -11.187 23.835 -13.197 1.00 88.62 332 PRO A N 1
ATOM 2513 C CA . PRO A 1 332 ? -10.862 24.142 -11.797 1.00 88.62 332 PRO A CA 1
ATOM 2514 C C . PRO A 1 332 ? -10.269 22.924 -11.060 1.00 88.62 332 PRO A C 1
ATOM 2516 O O . PRO A 1 332 ? -10.466 21.801 -11.528 1.00 88.62 332 PRO A O 1
ATOM 2519 N N . PRO A 1 333 ? -9.565 23.125 -9.927 1.00 89.19 333 PRO A N 1
ATOM 2520 C CA . PRO A 1 333 ? -9.069 22.019 -9.121 1.00 89.19 333 PRO A CA 1
ATOM 2521 C C . PRO A 1 333 ? -10.204 21.080 -8.714 1.00 89.19 333 PRO A C 1
ATOM 2523 O O . PRO A 1 333 ? -11.216 21.509 -8.159 1.00 89.19 333 PRO A O 1
ATOM 2526 N N . THR A 1 334 ? -10.021 19.797 -8.991 1.00 91.69 334 THR A N 1
ATOM 2527 C CA . THR A 1 334 ? -10.853 18.716 -8.472 1.00 91.69 334 THR A CA 1
ATOM 2528 C C . THR A 1 334 ? -10.535 18.582 -6.992 1.00 91.69 334 THR A C 1
ATOM 2530 O O . THR A 1 334 ? -9.361 18.614 -6.616 1.00 91.69 334 THR A O 1
ATOM 2533 N N . THR A 1 335 ? -11.556 18.461 -6.147 1.00 94.94 335 THR A N 1
ATOM 2534 C CA . THR A 1 335 ? -11.381 18.348 -4.698 1.00 94.94 335 THR A CA 1
ATOM 2535 C C . THR A 1 335 ? -12.237 17.233 -4.120 1.00 94.94 335 THR A C 1
ATOM 2537 O O . THR A 1 335 ? -13.271 16.865 -4.678 1.00 94.94 335 THR A O 1
ATOM 2540 N N . VAL A 1 336 ? -11.811 16.706 -2.974 1.00 96.19 336 VAL A N 1
ATOM 2541 C CA . VAL A 1 336 ? -12.627 15.825 -2.136 1.00 96.19 336 VAL A CA 1
ATOM 2542 C C . VAL A 1 336 ? -12.544 16.287 -0.687 1.00 96.19 336 VAL A C 1
ATOM 2544 O O . VAL A 1 336 ? -11.469 16.332 -0.088 1.00 96.19 336 VAL A O 1
ATOM 2547 N N . ASN A 1 337 ? -13.695 16.644 -0.116 1.00 97.50 337 ASN A N 1
ATOM 2548 C CA . ASN A 1 337 ? -13.806 17.017 1.288 1.00 97.50 337 ASN A CA 1
ATOM 2549 C C . ASN A 1 337 ? -13.846 15.764 2.181 1.00 97.50 337 ASN A C 1
ATOM 2551 O O . ASN A 1 337 ? -14.575 14.807 1.907 1.00 97.50 337 ASN A O 1
ATOM 2555 N N . ILE A 1 338 ? -13.097 15.785 3.286 1.00 98.00 338 ILE A N 1
ATOM 2556 C CA . ILE A 1 338 ? -12.956 14.636 4.190 1.00 98.00 338 ILE A CA 1
ATOM 2557 C C . ILE A 1 338 ? -14.265 14.273 4.897 1.00 98.00 338 ILE A C 1
ATOM 2559 O O . ILE A 1 338 ? -14.568 13.090 5.066 1.00 98.00 338 ILE A O 1
ATOM 2563 N N . LYS A 1 339 ? -15.075 15.262 5.292 1.00 97.94 339 LYS A N 1
ATOM 2564 C CA . LYS A 1 339 ? -16.370 14.996 5.928 1.00 97.94 339 LYS A CA 1
ATOM 2565 C C . LYS A 1 339 ? -17.325 14.304 4.970 1.00 97.94 339 LYS A C 1
ATOM 2567 O O . LYS A 1 339 ? -17.962 13.323 5.364 1.00 97.94 339 LYS A O 1
ATOM 2572 N N . ASP A 1 340 ? -17.419 14.795 3.742 1.00 96.94 340 ASP A N 1
ATOM 2573 C CA . ASP A 1 340 ? -18.311 14.228 2.732 1.00 96.94 340 ASP A CA 1
ATOM 2574 C C . ASP A 1 340 ? -17.872 12.813 2.345 1.00 96.94 340 ASP A C 1
ATOM 2576 O O . ASP A 1 340 ? -18.703 11.905 2.301 1.00 96.94 340 ASP A O 1
ATOM 2580 N N . TRP A 1 341 ? -16.564 12.592 2.183 1.00 97.75 341 TRP A N 1
ATOM 2581 C CA . TRP A 1 341 ? -15.994 11.269 1.927 1.00 97.75 341 TRP A CA 1
ATOM 2582 C C . TRP A 1 341 ? -16.330 10.254 3.032 1.00 97.75 341 TRP A C 1
ATOM 2584 O O . TRP A 1 341 ? -16.923 9.209 2.753 1.00 97.75 341 TRP A O 1
ATOM 2594 N N . ILE A 1 342 ? -16.040 10.571 4.301 1.00 98.38 342 ILE A N 1
ATOM 2595 C CA . ILE A 1 342 ? -16.319 9.667 5.432 1.00 98.38 342 ILE A CA 1
ATOM 2596 C C . ILE A 1 342 ? -17.827 9.444 5.608 1.00 98.38 342 ILE A C 1
ATOM 2598 O O . ILE A 1 342 ? -18.269 8.328 5.895 1.00 98.38 342 ILE A O 1
ATOM 2602 N N . THR A 1 343 ? -18.638 10.487 5.414 1.00 97.50 343 THR A N 1
ATOM 2603 C CA . THR A 1 343 ? -20.102 10.365 5.456 1.00 97.50 343 THR A CA 1
ATOM 2604 C C . THR A 1 343 ? -20.594 9.406 4.370 1.00 97.50 343 THR A C 1
ATOM 2606 O O . THR A 1 343 ? -21.391 8.515 4.672 1.00 97.50 343 THR A O 1
ATOM 2609 N N . GLY A 1 344 ? -20.068 9.534 3.146 1.00 96.19 344 GLY A N 1
ATOM 2610 C CA . GLY A 1 344 ? -20.379 8.675 2.002 1.00 96.19 344 GLY A CA 1
ATOM 2611 C C . GLY A 1 344 ? -20.029 7.203 2.229 1.00 96.19 344 GLY A C 1
ATOM 2612 O O . GLY A 1 344 ? -20.832 6.323 1.911 1.00 96.19 344 GLY A O 1
ATOM 2613 N N . ILE A 1 345 ? -18.890 6.919 2.874 1.00 96.88 345 ILE A N 1
ATOM 2614 C CA . ILE A 1 345 ? -18.532 5.554 3.296 1.00 96.88 345 ILE A CA 1
ATOM 2615 C C . ILE A 1 345 ? -19.606 4.980 4.236 1.00 96.88 345 ILE A C 1
ATOM 2617 O O . ILE A 1 345 ? -20.091 3.864 4.035 1.00 96.88 345 ILE A O 1
ATOM 2621 N N . GLY A 1 346 ? -20.011 5.748 5.254 1.00 95.19 346 GLY A N 1
ATOM 2622 C CA . GLY A 1 346 ? -20.964 5.301 6.275 1.00 95.19 346 GLY A CA 1
ATOM 2623 C C . GLY A 1 346 ? -22.367 5.014 5.729 1.00 95.19 346 GLY A C 1
ATOM 2624 O O . GLY A 1 346 ? -22.999 4.013 6.095 1.00 95.19 346 GLY A O 1
ATOM 2625 N N . SER A 1 347 ? -22.850 5.870 4.829 1.00 93.62 347 SER A N 1
ATOM 2626 C CA . SER A 1 347 ? -24.140 5.713 4.148 1.00 93.62 347 SER A CA 1
ATOM 2627 C C . SER A 1 347 ? -24.097 4.689 3.008 1.00 93.62 347 SER A C 1
ATOM 2629 O O . SER A 1 347 ? -25.152 4.193 2.609 1.00 93.62 347 SER A O 1
ATOM 2631 N N . GLY A 1 348 ? -22.908 4.346 2.502 1.00 89.19 348 GLY A N 1
ATOM 2632 C CA . GLY A 1 348 ? -22.740 3.588 1.261 1.00 89.19 348 GLY A CA 1
ATOM 2633 C C . GLY A 1 348 ? -23.141 4.393 0.022 1.00 89.19 348 GLY A C 1
ATOM 2634 O O . GLY A 1 348 ? -23.515 3.810 -0.994 1.00 89.19 348 GLY A O 1
ATOM 2635 N N . THR A 1 349 ? -23.133 5.726 0.118 1.00 83.25 349 THR A N 1
ATOM 2636 C CA . THR A 1 349 ? -23.397 6.625 -1.009 1.00 83.25 349 THR A CA 1
ATOM 2637 C C . THR A 1 349 ? -22.065 7.130 -1.545 1.00 83.25 349 THR A C 1
ATOM 2639 O O . THR A 1 349 ? -21.417 7.960 -0.912 1.00 83.25 349 THR A O 1
ATOM 2642 N N . GLY A 1 350 ? -21.661 6.599 -2.693 1.00 78.44 350 GLY A N 1
ATOM 2643 C CA . GLY A 1 350 ? -20.498 7.048 -3.453 1.00 78.44 350 GLY A CA 1
ATOM 2644 C C . GLY A 1 350 ? -20.879 7.939 -4.637 1.00 78.44 350 GLY A C 1
ATOM 2645 O O . GLY A 1 350 ? -22.041 8.318 -4.804 1.00 78.44 350 GLY A O 1
ATOM 2646 N N . VAL A 1 351 ? -19.896 8.244 -5.477 1.00 75.81 351 VAL A N 1
ATOM 2647 C CA . VAL A 1 351 ? -20.053 8.910 -6.772 1.00 75.81 351 VAL A CA 1
ATOM 2648 C C . VAL A 1 351 ? -20.378 7.858 -7.839 1.00 75.81 351 VAL A C 1
ATOM 2650 O O . VAL A 1 351 ? -19.787 6.781 -7.863 1.00 75.81 351 VAL A O 1
ATOM 2653 N N . GLY A 1 352 ? -21.323 8.159 -8.733 1.00 76.88 352 GLY A N 1
ATOM 2654 C CA . GLY A 1 352 ? -21.654 7.296 -9.873 1.00 76.88 352 GLY A CA 1
ATOM 2655 C C . GLY A 1 352 ? -22.571 6.103 -9.562 1.00 76.88 352 GLY A C 1
ATOM 2656 O O . GLY A 1 352 ? -23.279 6.054 -8.555 1.00 76.88 352 GLY A O 1
ATOM 2657 N N . THR A 1 353 ? -22.651 5.161 -10.504 1.00 67.19 353 THR A N 1
ATOM 2658 C CA . THR A 1 353 ? -23.421 3.911 -10.378 1.00 67.19 353 THR A CA 1
ATOM 2659 C C . THR A 1 353 ? -22.656 2.783 -11.083 1.00 67.19 353 THR A C 1
ATOM 2661 O O . THR A 1 353 ? -22.546 2.837 -12.307 1.00 67.19 353 THR A O 1
ATOM 2664 N N . PRO A 1 354 ? -22.153 1.764 -10.355 1.00 73.62 354 PRO A N 1
ATOM 2665 C CA . PRO A 1 354 ? -22.242 1.583 -8.899 1.00 73.62 354 PRO A CA 1
ATOM 2666 C C . PRO A 1 354 ? -21.520 2.696 -8.113 1.00 73.62 354 PRO A C 1
ATOM 2668 O O . PRO A 1 354 ? -20.664 3.371 -8.679 1.00 73.62 354 PRO A O 1
ATOM 2671 N N . PRO A 1 355 ? -21.906 2.936 -6.845 1.00 78.12 355 PRO A N 1
ATOM 2672 C CA . PRO A 1 355 ? -21.291 3.979 -6.031 1.00 78.12 355 PRO A CA 1
ATOM 2673 C C . PRO A 1 355 ? -19.819 3.654 -5.772 1.00 78.12 355 PRO A C 1
ATOM 2675 O O . PRO A 1 355 ? -19.536 2.602 -5.209 1.00 78.12 355 PRO A O 1
ATOM 2678 N N . VAL A 1 356 ? -18.925 4.575 -6.133 1.00 84.44 356 VAL A N 1
ATOM 2679 C CA . VAL A 1 356 ? -17.501 4.534 -5.770 1.00 84.44 356 VAL A CA 1
ATOM 2680 C C . VAL A 1 356 ? -17.222 5.570 -4.692 1.00 84.44 356 VAL A C 1
ATOM 2682 O O . VAL A 1 356 ? -17.766 6.674 -4.753 1.00 84.44 356 VAL A O 1
ATOM 2685 N N . ASP A 1 357 ? -16.421 5.252 -3.676 1.00 91.69 357 ASP A N 1
ATOM 2686 C CA . ASP A 1 357 ? -16.132 6.247 -2.640 1.00 91.69 357 ASP A CA 1
ATOM 2687 C C . ASP A 1 357 ? -15.403 7.483 -3.206 1.00 91.69 357 ASP A C 1
ATOM 2689 O O . ASP A 1 357 ? -14.659 7.407 -4.183 1.00 91.69 357 ASP A O 1
ATOM 2693 N N . ALA A 1 358 ? -15.670 8.654 -2.621 1.00 94.81 358 ALA A N 1
ATOM 2694 C CA . ALA A 1 358 ? -15.242 9.932 -3.192 1.00 94.81 358 ALA A CA 1
ATOM 2695 C C . ALA A 1 358 ? -13.714 10.092 -3.281 1.00 94.81 358 ALA A C 1
ATOM 2697 O O . ALA A 1 358 ? -13.238 10.817 -4.152 1.00 94.81 358 ALA A O 1
ATOM 2698 N N . LEU A 1 359 ? -12.943 9.428 -2.410 1.00 95.88 359 LEU A N 1
ATOM 2699 C CA . LEU A 1 359 ? -11.483 9.474 -2.478 1.00 95.88 359 LEU A CA 1
ATOM 2700 C C . LEU A 1 359 ? -10.973 8.633 -3.648 1.00 95.88 359 LEU A C 1
ATOM 2702 O O . LEU A 1 359 ? -10.089 9.083 -4.369 1.00 95.88 359 LEU A O 1
ATOM 2706 N N . SER A 1 360 ? -11.565 7.462 -3.882 1.00 94.75 360 SER A N 1
ATOM 2707 C CA . SER A 1 360 ? -11.265 6.649 -5.063 1.00 94.75 360 SER A CA 1
ATOM 2708 C C . SER A 1 360 ? -11.653 7.333 -6.372 1.00 94.75 360 SER A C 1
ATOM 2710 O O . SER A 1 360 ? -10.926 7.237 -7.357 1.00 94.75 360 SER A O 1
ATOM 2712 N N . ASP A 1 361 ? -12.773 8.059 -6.403 1.00 92.88 361 ASP A N 1
ATOM 2713 C CA . ASP A 1 361 ? -13.162 8.861 -7.570 1.00 92.88 361 ASP A CA 1
ATOM 2714 C C . ASP A 1 361 ? -12.200 10.037 -7.815 1.00 92.88 361 ASP A C 1
ATOM 2716 O O . ASP A 1 361 ? -11.793 10.279 -8.951 1.00 92.88 361 ASP A O 1
ATOM 2720 N N . PHE A 1 362 ? -11.768 10.717 -6.749 1.00 93.88 362 PHE A N 1
ATOM 2721 C CA . PHE A 1 362 ? -10.745 11.761 -6.821 1.00 93.88 362 PHE A CA 1
ATOM 2722 C C . PHE A 1 362 ? -9.416 11.218 -7.367 1.00 93.88 362 PHE A C 1
ATOM 2724 O O . PHE A 1 362 ? -8.864 11.766 -8.323 1.00 93.88 362 PHE A O 1
ATOM 2731 N N . ASP A 1 363 ? -8.927 10.115 -6.798 1.00 93.12 363 ASP A N 1
ATOM 2732 C CA . ASP A 1 363 ? -7.639 9.512 -7.145 1.00 93.12 363 ASP A CA 1
ATOM 2733 C C . ASP A 1 363 ? -7.614 8.914 -8.559 1.00 93.12 363 ASP A C 1
ATOM 2735 O O . ASP A 1 363 ? -6.586 8.928 -9.237 1.00 93.12 363 ASP A O 1
ATOM 2739 N N . ARG A 1 364 ? -8.772 8.475 -9.064 1.00 88.06 364 ARG A N 1
ATOM 2740 C CA . ARG A 1 364 ? -8.944 8.032 -10.455 1.00 88.06 364 ARG A CA 1
ATOM 2741 C C . ARG A 1 364 ? -8.528 9.087 -11.473 1.00 88.06 364 ARG A C 1
ATOM 2743 O O . ARG A 1 364 ? -8.005 8.737 -12.521 1.00 88.06 364 ARG A O 1
ATOM 2750 N N . SER A 1 365 ? -8.747 10.369 -11.179 1.00 82.62 365 SER A N 1
ATOM 2751 C CA . SER A 1 365 ? -8.335 11.461 -12.075 1.00 82.62 365 SER A CA 1
ATOM 2752 C C . SER A 1 365 ? -6.816 11.685 -12.120 1.00 82.62 365 SER A C 1
ATOM 2754 O O . SER A 1 365 ? -6.343 12.497 -12.915 1.00 82.62 365 SER A O 1
ATOM 2756 N N . ILE A 1 366 ? -6.063 10.996 -11.258 1.00 85.56 366 ILE A N 1
ATOM 2757 C CA . ILE A 1 366 ? -4.619 11.139 -11.091 1.00 85.56 366 ILE A CA 1
ATOM 2758 C C . ILE A 1 366 ? -3.929 9.876 -11.595 1.00 85.56 366 ILE A C 1
ATOM 2760 O O . ILE A 1 366 ? -3.213 9.909 -12.595 1.00 85.56 366 ILE A O 1
ATOM 2764 N N . ASP A 1 367 ? -4.145 8.756 -10.907 1.00 81.88 367 ASP A N 1
ATOM 2765 C CA . ASP A 1 367 ? -3.501 7.491 -11.244 1.00 81.88 367 ASP A CA 1
ATOM 2766 C C . ASP A 1 367 ? -4.296 6.224 -10.898 1.00 81.88 367 ASP A C 1
ATOM 2768 O O . ASP A 1 367 ? -3.814 5.132 -11.218 1.00 81.88 367 ASP A O 1
ATOM 2772 N N . ALA A 1 368 ? -5.496 6.373 -10.321 1.00 88.06 368 ALA A N 1
ATOM 2773 C CA . ALA A 1 368 ? -6.406 5.287 -9.959 1.00 88.06 368 ALA A CA 1
ATOM 2774 C C . ALA A 1 368 ? -5.761 4.227 -9.050 1.00 88.06 368 ALA A C 1
ATOM 2776 O O . ALA A 1 368 ? -6.001 3.030 -9.200 1.00 88.06 368 ALA A O 1
ATOM 2777 N N . SER A 1 369 ? -4.927 4.655 -8.107 1.00 89.25 369 SER A N 1
ATOM 2778 C CA . SER A 1 369 ? -4.245 3.762 -7.176 1.00 89.25 369 SER A CA 1
ATOM 2779 C C . SER A 1 369 ? -5.145 3.393 -5.987 1.00 89.25 369 SER A C 1
ATOM 2781 O O . SER A 1 369 ? -5.334 2.219 -5.666 1.00 89.25 369 SER A O 1
ATOM 2783 N N . ILE A 1 370 ? -5.763 4.384 -5.344 1.00 94.38 370 ILE A N 1
ATOM 2784 C CA . ILE A 1 370 ? -6.574 4.217 -4.134 1.00 94.38 370 ILE A CA 1
ATOM 2785 C C . ILE A 1 370 ? -7.974 3.732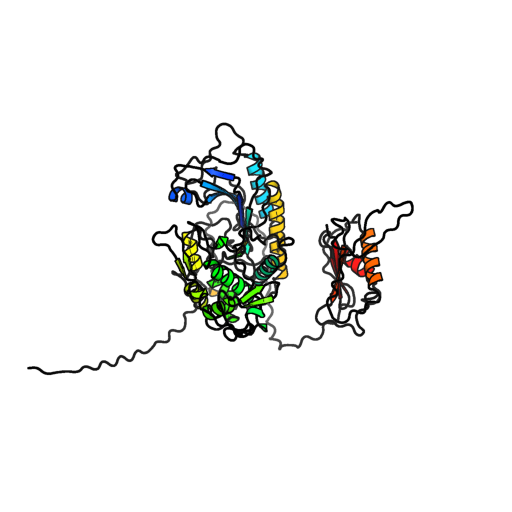 -4.503 1.00 94.38 370 ILE A C 1
ATOM 2787 O O . ILE A 1 370 ? -8.772 4.449 -5.106 1.00 94.38 370 ILE A O 1
ATOM 2791 N N . GLY A 1 371 ? -8.308 2.509 -4.099 1.00 93.88 371 GLY A N 1
ATOM 2792 C CA . GLY A 1 371 ? -9.571 1.865 -4.461 1.00 93.88 371 GLY A CA 1
ATOM 2793 C C . GLY A 1 371 ? -9.740 1.648 -5.970 1.00 93.88 371 GLY A C 1
ATOM 2794 O O . GLY A 1 371 ? -10.865 1.466 -6.435 1.00 93.88 371 GLY A O 1
ATOM 2795 N N . GLY A 1 372 ? -8.643 1.658 -6.739 1.00 90.94 372 GLY A N 1
ATOM 2796 C CA . GLY A 1 372 ? -8.652 1.454 -8.192 1.00 90.94 372 GLY A CA 1
ATOM 2797 C C . GLY A 1 372 ? -9.241 0.114 -8.631 1.00 90.94 372 GLY A C 1
ATOM 2798 O O . GLY A 1 372 ? -9.766 -0.006 -9.733 1.00 90.94 372 GLY A O 1
ATOM 2799 N N . LEU A 1 373 ? -9.244 -0.882 -7.739 1.00 90.38 373 LEU A N 1
ATOM 2800 C CA . LEU A 1 373 ? -9.860 -2.189 -7.970 1.00 90.38 373 LEU A CA 1
ATOM 2801 C C . LEU A 1 373 ? -11.319 -2.246 -7.490 1.00 90.38 373 LEU A C 1
ATOM 2803 O O . LEU A 1 373 ? -11.897 -3.330 -7.397 1.00 90.38 373 LEU A O 1
ATOM 2807 N N . ALA A 1 374 ? -11.929 -1.103 -7.166 1.00 90.50 374 ALA A N 1
ATOM 2808 C CA . ALA A 1 374 ? -13.311 -0.984 -6.716 1.00 90.50 374 ALA A CA 1
ATOM 2809 C C . ALA A 1 374 ? -13.644 -2.010 -5.611 1.00 90.50 374 ALA A C 1
ATOM 2811 O O . ALA A 1 374 ? -12.957 -2.099 -4.593 1.00 90.50 374 ALA A O 1
ATOM 2812 N N . THR A 1 375 ? -14.683 -2.826 -5.806 1.00 91.88 375 THR A N 1
ATOM 2813 C CA . THR A 1 375 ? -15.156 -3.809 -4.821 1.00 91.88 375 THR A CA 1
ATOM 2814 C C . THR A 1 375 ? -14.414 -5.150 -4.874 1.00 91.88 375 THR A C 1
ATOM 2816 O O . THR A 1 375 ? -14.869 -6.124 -4.265 1.00 91.88 375 THR A O 1
ATOM 2819 N N . ARG A 1 376 ? -13.339 -5.275 -5.665 1.00 92.06 376 ARG A N 1
ATOM 2820 C CA . ARG A 1 376 ? -12.630 -6.551 -5.842 1.00 92.06 376 ARG A CA 1
ATOM 2821 C C . ARG A 1 376 ? -11.959 -6.972 -4.535 1.00 92.06 376 ARG A C 1
ATOM 2823 O O . ARG A 1 376 ? -11.466 -6.153 -3.763 1.00 92.06 376 ARG A O 1
ATOM 2830 N N . MET A 1 377 ? -11.971 -8.276 -4.299 1.00 95.12 377 MET A N 1
ATOM 2831 C CA . MET A 1 377 ? -11.391 -8.957 -3.144 1.00 95.12 377 MET A CA 1
ATOM 2832 C C . MET A 1 377 ? -10.885 -10.316 -3.617 1.00 95.12 377 MET A C 1
ATOM 2834 O O . MET A 1 377 ? -11.462 -10.894 -4.540 1.00 95.12 377 MET A O 1
ATOM 2838 N N . GLU A 1 378 ? -9.906 -10.878 -2.922 1.00 97.00 378 GLU A N 1
ATOM 2839 C CA . GLU A 1 378 ? -9.429 -12.238 -3.177 1.00 97.00 378 GLU A CA 1
ATOM 2840 C C . GLU A 1 378 ? -9.502 -13.088 -1.920 1.00 97.00 378 GLU A C 1
ATOM 2842 O O . GLU A 1 378 ? -9.731 -12.600 -0.815 1.00 97.00 378 GLU A O 1
ATOM 2847 N N . LYS A 1 379 ? -9.352 -14.397 -2.079 1.00 97.31 379 LYS A N 1
ATOM 2848 C CA . LYS A 1 379 ? -9.233 -15.321 -0.959 1.00 97.31 379 LYS A CA 1
ATOM 2849 C C . LYS A 1 379 ? -7.836 -15.237 -0.364 1.00 97.31 379 LYS A C 1
ATOM 2851 O O . LYS A 1 379 ? -6.864 -15.061 -1.083 1.00 97.31 379 LYS A O 1
ATOM 2856 N N . MET A 1 380 ? -7.735 -15.458 0.941 1.00 96.81 380 MET A N 1
ATOM 2857 C CA . MET A 1 380 ? -6.444 -15.735 1.566 1.00 96.81 380 MET A CA 1
ATOM 2858 C C . MET A 1 380 ? -5.878 -17.072 1.063 1.00 96.81 380 MET A C 1
ATOM 2860 O O . MET A 1 380 ? -6.626 -17.998 0.730 1.00 96.81 380 MET A O 1
ATOM 2864 N N . TYR A 1 381 ? -4.553 -17.188 1.069 1.00 96.88 381 TYR A N 1
ATOM 2865 C CA . TYR A 1 381 ? -3.843 -18.423 0.740 1.00 96.88 381 TYR A CA 1
ATOM 2866 C C . TYR A 1 381 ? -4.345 -19.591 1.601 1.00 96.88 381 TYR A C 1
ATOM 2868 O O . TYR A 1 381 ? -4.527 -19.449 2.810 1.00 96.88 381 TYR A O 1
ATOM 2876 N N . ASN A 1 382 ? -4.615 -20.735 0.963 1.00 95.12 382 ASN A N 1
ATOM 2877 C CA . ASN A 1 382 ? -5.179 -21.934 1.595 1.00 95.12 382 ASN A CA 1
ATOM 2878 C C . ASN A 1 382 ? -6.468 -21.700 2.410 1.00 95.12 382 ASN A C 1
ATOM 2880 O O . ASN A 1 382 ? -6.771 -22.433 3.351 1.00 95.12 382 ASN A O 1
ATOM 2884 N N . SER A 1 383 ? -7.272 -20.703 2.031 1.00 94.44 383 SER A N 1
ATOM 2885 C CA . SER A 1 383 ? -8.518 -20.357 2.711 1.00 94.44 383 SER A CA 1
ATOM 2886 C C . SER A 1 383 ? -9.623 -19.989 1.719 1.00 94.44 383 SER A C 1
ATOM 2888 O O . SER A 1 383 ? -9.387 -19.675 0.558 1.00 94.44 383 SER A O 1
ATOM 2890 N N . GLN A 1 384 ? -10.876 -20.037 2.177 1.00 93.50 384 GLN A N 1
ATOM 2891 C CA . GLN A 1 384 ? -12.030 -19.510 1.432 1.00 93.50 384 GLN A CA 1
ATOM 2892 C C . GLN A 1 384 ? -12.449 -18.114 1.915 1.00 93.50 384 GLN A C 1
ATOM 2894 O O . GLN A 1 384 ? -13.413 -17.540 1.401 1.00 93.50 384 GLN A O 1
ATOM 2899 N N . ARG A 1 385 ? -11.759 -17.565 2.921 1.00 94.00 385 ARG A N 1
ATOM 2900 C CA . ARG A 1 385 ? -12.026 -16.227 3.447 1.00 94.00 385 ARG A CA 1
ATOM 2901 C C . ARG A 1 385 ? -11.588 -15.185 2.421 1.00 94.00 385 ARG A C 1
ATOM 2903 O O . ARG A 1 385 ? -10.403 -15.068 2.141 1.00 94.00 385 ARG A O 1
ATOM 2910 N N . SER A 1 386 ? -12.551 -14.426 1.900 1.00 95.56 386 SER A N 1
ATOM 2911 C CA . SER A 1 386 ? -12.276 -13.253 1.063 1.00 95.56 386 SER A CA 1
ATOM 2912 C C . SER A 1 386 ? -11.787 -12.084 1.916 1.00 95.56 386 SER A C 1
ATOM 2914 O O . SER A 1 386 ? -12.404 -11.786 2.944 1.00 95.56 386 SER A O 1
ATOM 2916 N N . VAL A 1 387 ? -10.739 -11.408 1.466 1.00 97.31 387 VAL A N 1
ATOM 2917 C CA . VAL A 1 387 ? -10.106 -10.252 2.103 1.00 97.31 387 VAL A CA 1
ATOM 2918 C C . VAL A 1 387 ? -9.825 -9.161 1.057 1.00 97.31 387 VAL A C 1
ATOM 2920 O O . VAL A 1 387 ? -9.760 -9.467 -0.137 1.00 97.31 387 VAL A O 1
ATOM 2923 N N . PRO A 1 388 ? -9.765 -7.885 1.468 1.00 97.62 388 PRO A N 1
ATOM 2924 C CA . PRO A 1 388 ? -9.451 -6.786 0.557 1.00 97.62 388 PRO A CA 1
ATOM 2925 C C . PRO A 1 388 ? -8.008 -6.873 0.043 1.00 97.62 388 PRO A C 1
ATOM 2927 O O . PRO A 1 388 ? -7.171 -7.568 0.620 1.00 97.62 388 PRO A O 1
ATOM 2930 N N . LEU A 1 389 ? -7.745 -6.158 -1.046 1.00 97.88 389 LEU A N 1
ATOM 2931 C CA . LEU A 1 389 ? -6.434 -6.009 -1.665 1.00 97.88 389 LEU A CA 1
ATOM 2932 C C . LEU A 1 389 ? -5.781 -4.718 -1.186 1.00 97.88 389 LEU A C 1
ATOM 2934 O O . LEU A 1 389 ? -6.417 -3.657 -1.155 1.00 97.88 389 LEU A O 1
ATOM 2938 N N . PHE A 1 390 ? -4.502 -4.818 -0.859 1.00 98.00 390 PHE A N 1
ATOM 2939 C CA . PHE A 1 390 ? -3.658 -3.695 -0.492 1.00 98.00 390 PHE A CA 1
ATOM 2940 C C . PHE A 1 390 ? -2.403 -3.698 -1.335 1.00 98.00 390 PHE A C 1
ATOM 2942 O O . PHE A 1 390 ? -1.898 -4.757 -1.693 1.00 98.00 390 PHE A O 1
ATOM 2949 N N . GLU A 1 391 ? -1.905 -2.503 -1.594 1.00 97.19 391 GLU A N 1
ATOM 2950 C CA . GLU A 1 391 ? -0.559 -2.287 -2.077 1.00 97.19 391 GLU A CA 1
ATOM 2951 C C . GLU A 1 391 ? 0.294 -1.743 -0.929 1.00 97.19 391 GLU A C 1
ATOM 2953 O O . GLU A 1 391 ? -0.073 -0.778 -0.248 1.00 97.19 391 GLU A O 1
ATOM 2958 N N . PHE A 1 392 ? 1.422 -2.403 -0.709 1.00 96.75 392 PHE A N 1
ATOM 2959 C CA . PHE A 1 392 ? 2.432 -2.075 0.282 1.00 96.75 392 PHE A CA 1
ATOM 2960 C C . PHE A 1 392 ? 3.541 -1.296 -0.415 1.00 96.75 392 PHE A C 1
ATOM 2962 O O . PHE A 1 392 ? 4.197 -1.814 -1.320 1.00 96.75 392 PHE A O 1
ATOM 2969 N N . ARG A 1 393 ? 3.711 -0.033 -0.024 1.00 93.12 393 ARG A N 1
ATOM 2970 C CA . ARG A 1 393 ? 4.558 0.951 -0.710 1.00 93.12 393 ARG A CA 1
ATOM 2971 C C . ARG A 1 393 ? 5.759 1.343 0.138 1.00 93.12 393 ARG A C 1
ATOM 2973 O O . ARG A 1 393 ? 5.775 1.119 1.342 1.00 93.12 393 ARG A O 1
ATOM 2980 N N . ASN A 1 394 ? 6.730 2.017 -0.484 1.00 91.19 394 ASN A N 1
ATOM 2981 C CA . ASN A 1 394 ? 7.954 2.502 0.169 1.00 91.19 394 ASN A CA 1
ATOM 2982 C C . ASN A 1 394 ? 8.732 1.383 0.880 1.00 91.19 394 ASN A C 1
ATOM 2984 O O . ASN A 1 394 ? 9.302 1.593 1.953 1.00 91.19 394 ASN A O 1
ATOM 2988 N N . LEU A 1 395 ? 8.727 0.189 0.292 1.00 94.12 395 LEU A N 1
ATOM 2989 C CA . LEU A 1 395 ? 9.512 -0.932 0.784 1.00 94.12 395 LEU A CA 1
ATOM 2990 C C . LEU A 1 395 ? 11.006 -0.656 0.573 1.00 94.12 395 LEU A C 1
ATOM 2992 O O . LEU A 1 395 ? 11.396 0.246 -0.179 1.00 94.12 395 LEU A O 1
ATOM 2996 N N . ASP A 1 396 ? 11.849 -1.419 1.264 1.00 92.88 396 ASP A N 1
ATOM 2997 C CA . ASP A 1 396 ? 13.288 -1.192 1.216 1.00 92.88 396 ASP A CA 1
ATOM 2998 C C . ASP A 1 396 ? 13.824 -1.360 -0.205 1.00 92.88 396 ASP A C 1
ATOM 3000 O O . ASP A 1 396 ? 13.460 -2.275 -0.944 1.00 92.88 396 ASP A O 1
ATOM 3004 N N . THR A 1 397 ? 14.696 -0.432 -0.594 1.00 94.75 397 THR A N 1
ATOM 3005 C CA . THR A 1 397 ? 15.300 -0.445 -1.922 1.00 94.75 397 THR A CA 1
ATOM 3006 C C . THR A 1 397 ? 16.200 -1.663 -2.072 1.00 94.75 397 THR A C 1
ATOM 3008 O O . THR A 1 397 ? 17.081 -1.895 -1.245 1.00 94.75 397 THR A O 1
ATOM 3011 N N . ILE A 1 398 ? 16.033 -2.398 -3.168 1.00 96.38 398 ILE A N 1
ATOM 3012 C CA . ILE A 1 398 ? 16.814 -3.599 -3.466 1.00 96.38 398 ILE A CA 1
ATOM 3013 C C . ILE A 1 398 ? 17.664 -3.411 -4.729 1.00 96.38 398 ILE A C 1
ATOM 3015 O O . ILE A 1 398 ? 17.244 -2.723 -5.663 1.00 96.38 398 ILE A O 1
ATOM 3019 N N . PRO A 1 399 ? 18.866 -4.007 -4.799 1.00 97.19 399 PRO A N 1
ATOM 3020 C CA . PRO A 1 399 ? 19.626 -4.072 -6.040 1.00 97.19 399 PRO A CA 1
ATOM 3021 C C . PRO A 1 399 ? 19.026 -5.124 -6.987 1.00 97.19 399 PRO A C 1
ATOM 3023 O O . PRO A 1 399 ? 18.388 -6.077 -6.537 1.00 97.19 399 PRO A O 1
ATOM 3026 N N . THR A 1 400 ? 19.289 -5.006 -8.292 1.00 97.38 400 THR A N 1
ATOM 3027 C CA . THR A 1 400 ? 18.767 -5.928 -9.325 1.00 97.38 400 THR A CA 1
ATOM 3028 C C . THR A 1 400 ? 18.947 -7.426 -8.992 1.00 97.38 400 THR A C 1
ATOM 3030 O O . THR A 1 400 ? 17.974 -8.167 -9.103 1.00 97.38 400 THR A O 1
ATOM 3033 N N . PRO A 1 401 ? 20.113 -7.921 -8.518 1.00 96.94 401 PRO A N 1
ATOM 3034 C CA . PRO A 1 401 ? 20.277 -9.337 -8.171 1.00 96.94 401 PRO A CA 1
ATOM 3035 C C . PRO A 1 401 ? 19.461 -9.790 -6.950 1.00 96.94 401 PRO A C 1
ATOM 3037 O O . PRO A 1 401 ? 19.285 -10.987 -6.748 1.00 96.94 401 PRO A O 1
ATOM 3040 N N . GLY A 1 402 ? 18.980 -8.860 -6.118 1.00 97.38 402 GLY A N 1
ATOM 3041 C CA . GLY A 1 402 ? 18.213 -9.162 -4.906 1.00 97.38 402 GLY A CA 1
ATOM 3042 C C . GLY A 1 402 ? 16.730 -9.455 -5.152 1.00 97.38 402 GLY A C 1
ATOM 3043 O O . GLY A 1 402 ? 16.042 -9.900 -4.237 1.00 97.38 402 GLY A O 1
ATOM 3044 N N . VAL A 1 403 ? 16.232 -9.226 -6.368 1.00 98.06 403 VAL A N 1
ATOM 3045 C CA . VAL A 1 403 ? 14.800 -9.276 -6.706 1.00 98.06 403 VAL A CA 1
ATOM 3046 C C . VAL A 1 403 ? 14.185 -10.659 -6.485 1.00 98.06 403 VAL A C 1
ATOM 3048 O O . VAL A 1 403 ? 13.104 -10.765 -5.909 1.00 98.06 403 VAL A O 1
ATOM 3051 N N . GLU A 1 404 ? 14.862 -11.727 -6.908 1.00 98.31 404 GLU A N 1
ATOM 3052 C CA . GLU A 1 404 ? 14.372 -13.104 -6.740 1.00 98.31 404 GLU A CA 1
ATOM 3053 C C . GLU A 1 404 ? 14.182 -13.456 -5.257 1.00 98.31 404 GLU A C 1
ATOM 3055 O O . GLU A 1 404 ? 13.126 -13.948 -4.844 1.00 98.31 404 GLU A O 1
ATOM 3060 N N . GLN A 1 405 ? 15.194 -13.154 -4.439 1.00 98.44 405 GLN A N 1
ATOM 3061 C CA . GLN A 1 405 ? 15.150 -13.406 -3.002 1.00 98.44 405 GLN A CA 1
ATOM 3062 C C . GLN A 1 405 ? 14.091 -12.539 -2.318 1.00 98.44 405 GLN A C 1
ATOM 3064 O O . GLN A 1 405 ? 13.363 -13.024 -1.452 1.00 98.44 405 GLN A O 1
ATOM 3069 N N . PHE A 1 406 ? 13.977 -11.272 -2.721 1.00 98.31 406 PHE A N 1
ATOM 3070 C CA . PHE A 1 406 ? 12.948 -10.367 -2.226 1.00 98.31 406 PHE A CA 1
ATOM 3071 C C . PHE A 1 406 ? 11.546 -10.933 -2.480 1.00 98.31 406 PHE A C 1
ATOM 3073 O O . PHE A 1 406 ? 10.772 -11.082 -1.537 1.00 98.31 406 PHE A O 1
ATOM 3080 N N . MET A 1 407 ? 11.241 -11.355 -3.711 1.00 98.50 407 MET A N 1
ATOM 3081 C CA . MET A 1 407 ? 9.933 -11.934 -4.038 1.00 98.50 407 MET A CA 1
ATOM 3082 C C . MET A 1 407 ? 9.667 -13.262 -3.320 1.00 98.50 407 MET A C 1
ATOM 3084 O O . MET A 1 407 ? 8.536 -13.517 -2.910 1.00 98.50 407 MET A O 1
ATOM 3088 N N . THR A 1 408 ? 10.698 -14.082 -3.100 1.00 98.50 408 THR A N 1
ATOM 3089 C CA . THR A 1 408 ? 10.593 -15.303 -2.278 1.00 98.50 408 THR A CA 1
ATOM 3090 C C . THR A 1 408 ? 10.189 -14.975 -0.835 1.00 98.50 408 THR A C 1
ATOM 3092 O O . THR A 1 408 ? 9.330 -15.638 -0.243 1.00 98.50 408 THR A O 1
ATOM 3095 N N . ASN A 1 409 ? 10.787 -13.926 -0.266 1.00 98.25 409 ASN A N 1
ATOM 3096 C CA . ASN A 1 409 ? 10.497 -13.472 1.090 1.00 98.25 409 ASN A CA 1
ATOM 3097 C C . ASN A 1 409 ? 9.101 -12.838 1.194 1.00 98.25 409 ASN A C 1
ATOM 3099 O O . ASN A 1 409 ? 8.398 -13.102 2.166 1.00 98.25 409 ASN A O 1
ATOM 3103 N N . VAL A 1 410 ? 8.683 -12.059 0.189 1.00 98.62 410 VAL A N 1
ATOM 3104 C CA . VAL A 1 410 ? 7.328 -11.492 0.087 1.00 98.62 410 VAL A CA 1
ATOM 3105 C C . VAL A 1 410 ? 6.277 -12.599 0.076 1.00 98.62 410 VAL A C 1
ATOM 3107 O O . VAL A 1 410 ? 5.350 -12.564 0.884 1.00 98.62 410 VAL A O 1
ATOM 3110 N N . ASP A 1 411 ? 6.440 -13.609 -0.782 1.00 98.44 411 ASP A N 1
ATOM 3111 C CA . ASP A 1 411 ? 5.511 -14.742 -0.855 1.00 98.44 411 ASP A CA 1
ATOM 3112 C C . ASP A 1 411 ? 5.404 -15.450 0.509 1.00 98.44 411 ASP A C 1
ATOM 3114 O O . ASP A 1 411 ? 4.314 -15.643 1.055 1.00 98.44 411 ASP A O 1
ATOM 3118 N N . SER A 1 412 ? 6.550 -15.732 1.130 1.00 98.31 412 SER A N 1
ATOM 3119 C CA . SER A 1 412 ? 6.610 -16.357 2.456 1.00 98.31 412 SER A CA 1
ATOM 3120 C C . SER A 1 412 ? 5.932 -15.511 3.543 1.00 98.31 412 SER A C 1
ATOM 3122 O O . SER A 1 412 ? 5.210 -16.051 4.384 1.00 98.31 412 SER A O 1
ATOM 3124 N N . ALA A 1 413 ? 6.121 -14.189 3.526 1.00 98.31 413 ALA A N 1
ATOM 3125 C CA . ALA A 1 413 ? 5.509 -13.273 4.485 1.00 98.31 413 ALA A CA 1
ATOM 3126 C C . ALA A 1 413 ? 3.980 -13.228 4.338 1.00 98.31 413 ALA A C 1
ATOM 3128 O O . ALA A 1 413 ? 3.265 -13.305 5.339 1.00 98.31 413 ALA A O 1
ATOM 3129 N N . ILE A 1 414 ? 3.466 -13.189 3.104 1.00 98.62 414 ILE A N 1
ATOM 3130 C CA . ILE A 1 414 ? 2.021 -13.237 2.835 1.00 98.62 414 ILE A CA 1
ATOM 3131 C C . ILE A 1 414 ? 1.435 -14.566 3.324 1.00 98.62 414 ILE A C 1
ATOM 3133 O O . ILE A 1 414 ? 0.400 -14.577 3.993 1.00 98.62 414 ILE A O 1
ATOM 3137 N N . GLN A 1 415 ? 2.096 -15.694 3.046 1.00 98.31 415 GLN A N 1
ATOM 3138 C CA . GLN A 1 415 ? 1.669 -17.004 3.545 1.00 98.31 415 GLN A CA 1
ATOM 3139 C C . GLN A 1 415 ? 1.635 -17.051 5.078 1.00 98.31 415 GLN A C 1
ATOM 3141 O O . GLN A 1 415 ? 0.662 -17.550 5.648 1.00 98.31 415 GLN A O 1
ATOM 3146 N N . ALA A 1 416 ? 2.658 -16.508 5.744 1.00 97.69 416 ALA A N 1
ATOM 3147 C CA . ALA A 1 416 ? 2.739 -16.461 7.202 1.00 97.69 416 ALA A CA 1
ATOM 3148 C C . ALA A 1 416 ? 1.606 -15.621 7.812 1.00 97.69 416 ALA A C 1
ATOM 3150 O O . ALA A 1 416 ? 0.889 -16.110 8.689 1.00 97.69 416 ALA A O 1
ATOM 3151 N N . LEU A 1 417 ? 1.373 -14.409 7.298 1.00 97.62 417 LEU A N 1
ATOM 3152 C CA . LEU A 1 417 ? 0.268 -13.545 7.728 1.00 97.62 417 LEU A CA 1
ATOM 3153 C C . LEU A 1 417 ? -1.091 -14.213 7.471 1.00 97.62 417 LEU A C 1
ATOM 3155 O O . LEU A 1 417 ? -1.975 -14.204 8.332 1.00 97.62 417 LEU A O 1
ATOM 3159 N N . HIS A 1 418 ? -1.261 -14.872 6.322 1.00 97.69 418 HIS A N 1
ATOM 3160 C CA . HIS A 1 418 ? -2.478 -15.623 6.034 1.00 97.69 418 HIS A CA 1
ATOM 3161 C C . HIS A 1 418 ? -2.707 -16.789 6.998 1.00 97.69 418 HIS A C 1
ATOM 3163 O O . HIS A 1 418 ? -3.836 -16.982 7.451 1.00 97.69 418 HIS A O 1
ATOM 3169 N N . GLY A 1 419 ? -1.657 -17.533 7.348 1.00 96.69 419 GLY A N 1
ATOM 3170 C CA . GLY A 1 419 ? -1.722 -18.605 8.338 1.00 96.69 419 GLY A CA 1
ATOM 3171 C C . GLY A 1 419 ? -2.066 -18.086 9.735 1.00 96.69 419 GLY A C 1
ATOM 3172 O O . GLY A 1 419 ? -2.987 -18.598 10.374 1.00 96.69 419 GLY A O 1
ATOM 3173 N N . GLN A 1 420 ? -1.383 -17.029 10.183 1.00 95.44 420 GLN A N 1
ATOM 3174 C CA . GLN A 1 420 ? -1.568 -16.427 11.506 1.00 95.44 420 GLN A CA 1
ATOM 3175 C C . GLN A 1 420 ? -2.990 -15.884 11.705 1.00 95.44 420 GLN A C 1
ATOM 3177 O O . GLN A 1 420 ? -3.602 -16.106 12.750 1.00 95.44 420 GLN A O 1
ATOM 3182 N N . PHE A 1 421 ? -3.551 -15.218 10.691 1.00 95.31 421 PHE A N 1
ATOM 3183 C CA . PHE A 1 421 ? -4.861 -14.562 10.777 1.00 95.31 421 PHE A CA 1
ATOM 3184 C C . PHE A 1 421 ? -6.001 -15.355 10.112 1.00 95.31 421 PHE A C 1
ATOM 3186 O O . PHE A 1 421 ? -7.107 -14.832 9.925 1.00 95.31 421 PHE A O 1
ATOM 3193 N N . ALA A 1 422 ? -5.784 -16.641 9.807 1.00 91.06 422 ALA A N 1
ATOM 3194 C CA . ALA A 1 422 ? -6.779 -17.513 9.174 1.00 91.06 422 ALA A CA 1
ATOM 3195 C C . ALA A 1 422 ? -8.098 -17.600 9.968 1.00 91.06 422 ALA A C 1
ATOM 3197 O O . ALA A 1 422 ? -9.181 -17.620 9.379 1.00 91.06 422 ALA A O 1
ATOM 3198 N N . ASN A 1 423 ? -8.004 -17.608 11.303 1.00 83.25 423 ASN A N 1
ATOM 3199 C CA . ASN A 1 423 ? -9.128 -17.808 12.225 1.00 83.25 423 ASN A CA 1
ATOM 3200 C C . ASN A 1 423 ? -9.571 -16.537 12.963 1.00 83.25 423 ASN A C 1
ATOM 3202 O O . ASN A 1 423 ? -10.338 -16.631 13.925 1.00 83.25 423 ASN A O 1
ATOM 3206 N N . ALA A 1 424 ? -9.101 -15.354 12.552 1.00 81.06 424 ALA A N 1
ATOM 3207 C CA . ALA A 1 424 ? -9.509 -14.123 13.218 1.00 81.06 424 ALA A CA 1
ATOM 3208 C C . ALA A 1 424 ? -11.047 -13.937 13.144 1.00 81.06 424 ALA A C 1
ATOM 3210 O O . ALA A 1 424 ? -11.673 -14.406 12.181 1.00 81.06 424 ALA A O 1
ATOM 3211 N N . PRO A 1 425 ? -11.691 -13.327 14.163 1.00 64.06 425 PRO A N 1
ATOM 3212 C CA . PRO A 1 425 ? -13.147 -13.318 14.301 1.00 64.06 425 PRO A CA 1
ATOM 3213 C C . PRO A 1 425 ? -13.863 -12.652 13.117 1.00 64.06 425 PRO A C 1
ATOM 3215 O O . PRO A 1 425 ? -14.094 -11.443 13.091 1.00 64.0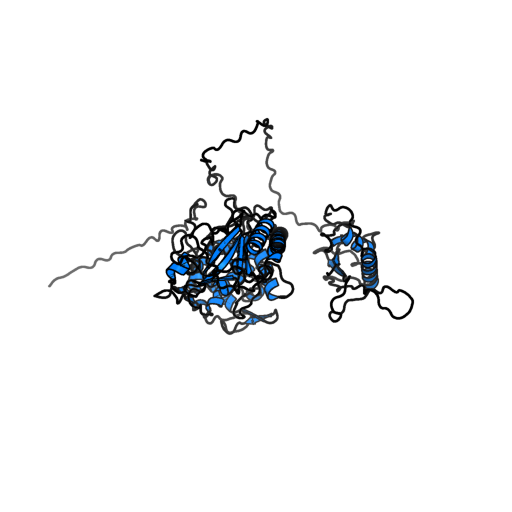6 425 PRO A O 1
ATOM 3218 N N . THR A 1 426 ? -14.295 -13.460 12.151 1.00 56.72 426 THR A N 1
ATOM 3219 C CA . THR A 1 426 ? -15.080 -12.992 11.008 1.00 56.72 426 THR A CA 1
ATOM 3220 C C . THR A 1 426 ? -16.572 -13.134 11.251 1.00 56.72 426 THR A C 1
ATOM 3222 O O . THR A 1 426 ? -17.062 -14.072 11.888 1.00 56.72 426 THR A O 1
ATOM 3225 N N . LYS A 1 427 ? -17.345 -12.221 10.660 1.00 48.84 427 LYS A N 1
ATOM 3226 C CA . LYS A 1 427 ? -18.766 -12.467 10.418 1.00 48.84 427 LYS A CA 1
ATOM 3227 C C . LYS A 1 427 ? -18.888 -13.726 9.558 1.00 48.84 427 LYS A C 1
ATOM 3229 O O . LYS A 1 427 ? -18.456 -13.724 8.406 1.00 48.84 427 LYS A O 1
ATOM 3234 N N . ARG A 1 428 ? -19.525 -14.783 10.077 1.00 41.38 428 ARG A N 1
ATOM 3235 C CA . ARG A 1 428 ? -19.941 -15.923 9.246 1.00 41.38 428 ARG A CA 1
ATOM 3236 C C . ARG A 1 428 ? -20.805 -15.381 8.102 1.00 41.38 428 ARG A C 1
ATOM 3238 O O . ARG A 1 428 ? -21.904 -14.882 8.354 1.00 41.38 428 ARG A O 1
ATOM 3245 N N . LYS A 1 429 ? -20.317 -15.442 6.857 1.00 45.75 429 LYS A N 1
ATOM 3246 C CA . LYS A 1 429 ? -21.128 -15.103 5.679 1.00 45.75 429 LYS A CA 1
ATOM 3247 C C . LYS A 1 42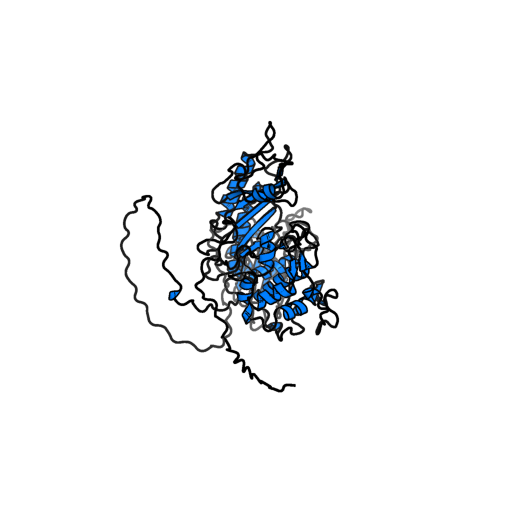9 ? -22.370 -16.006 5.692 1.00 45.75 429 LYS A C 1
ATOM 3249 O O . LYS A 1 429 ? -22.243 -17.226 5.783 1.00 45.75 429 LYS A O 1
ATOM 3254 N N . ARG A 1 430 ? -23.573 -15.428 5.582 1.00 36.75 430 ARG A N 1
ATOM 3255 C CA . ARG A 1 430 ? -24.729 -16.194 5.088 1.00 36.75 430 ARG A CA 1
ATOM 3256 C C . ARG A 1 430 ? -24.360 -16.628 3.671 1.00 36.75 430 ARG A C 1
ATOM 3258 O O . ARG A 1 430 ? -24.004 -15.770 2.867 1.00 36.75 430 ARG A O 1
ATOM 3265 N N . GLN A 1 431 ? -24.384 -17.932 3.392 1.00 33.78 431 GLN A N 1
ATOM 3266 C CA . GLN A 1 431 ? -24.183 -18.440 2.035 1.00 33.78 431 GLN A CA 1
ATOM 3267 C C . GLN A 1 431 ? -25.146 -17.709 1.093 1.00 33.78 431 GLN A C 1
ATOM 3269 O O . GLN A 1 431 ? -26.341 -17.613 1.386 1.00 33.78 431 GLN A O 1
ATOM 3274 N N . ALA A 1 432 ? -24.616 -17.150 0.004 1.00 35.06 432 ALA A N 1
ATOM 3275 C CA . ALA A 1 432 ? -25.455 -16.591 -1.044 1.00 35.06 432 ALA A CA 1
ATOM 3276 C C . ALA A 1 432 ? -26.366 -17.710 -1.587 1.00 35.06 432 ALA A C 1
ATOM 3278 O O . ALA A 1 432 ? -25.914 -18.855 -1.693 1.00 35.06 432 ALA A O 1
ATOM 3279 N N . PRO A 1 433 ? -27.640 -17.427 -1.905 1.00 37.22 433 PRO A N 1
ATOM 3280 C CA . PRO A 1 433 ? -28.534 -18.426 -2.476 1.00 37.22 433 PRO A CA 1
ATOM 3281 C C . PRO A 1 433 ? -27.919 -19.030 -3.743 1.00 37.22 433 PRO A C 1
ATOM 3283 O O . PRO A 1 433 ? -27.371 -18.301 -4.570 1.00 37.22 433 PRO A O 1
ATOM 3286 N N . ALA A 1 434 ? -28.051 -20.347 -3.927 1.00 41.41 434 ALA A N 1
ATOM 3287 C CA . ALA A 1 434 ? -27.506 -21.074 -5.081 1.00 41.41 434 ALA A CA 1
ATOM 3288 C C . ALA A 1 434 ? -27.946 -20.503 -6.447 1.00 41.41 434 ALA A C 1
ATOM 3290 O O . ALA A 1 434 ? -27.279 -20.728 -7.451 1.00 41.41 434 ALA A O 1
ATOM 3291 N N . SER A 1 435 ? -29.021 -19.708 -6.485 1.00 43.56 435 SER A N 1
ATOM 3292 C CA . SER A 1 435 ? -29.481 -18.970 -7.667 1.00 43.56 435 SER A CA 1
ATOM 3293 C C . SER A 1 435 ? -28.485 -17.932 -8.202 1.00 43.56 435 SER A C 1
ATOM 3295 O O . SER A 1 435 ? -28.666 -17.462 -9.321 1.00 43.56 435 SER A O 1
ATOM 3297 N N . CYS A 1 436 ? -27.455 -17.572 -7.429 1.00 33.97 436 CYS A N 1
ATOM 3298 C CA . CYS A 1 436 ? -26.423 -16.607 -7.825 1.00 33.97 436 CYS A CA 1
ATOM 3299 C C . CYS A 1 436 ? -25.216 -17.271 -8.517 1.00 33.97 436 CYS A C 1
ATOM 3301 O O . CYS A 1 436 ? -24.333 -16.576 -9.009 1.00 33.97 436 CYS A O 1
ATOM 3303 N N . ILE A 1 437 ? -25.154 -18.608 -8.562 1.00 35.22 437 ILE A N 1
ATOM 3304 C CA . ILE A 1 437 ? -24.076 -19.348 -9.227 1.00 35.22 437 ILE A CA 1
ATOM 3305 C C . ILE A 1 437 ? -24.545 -19.677 -10.646 1.00 35.22 437 ILE A C 1
ATOM 3307 O O . ILE A 1 437 ? -25.273 -20.647 -10.860 1.00 35.22 437 ILE A O 1
ATOM 3311 N N . ARG A 1 438 ? -24.150 -18.868 -11.636 1.00 35.22 438 ARG A N 1
ATOM 3312 C CA . ARG A 1 438 ? -24.297 -19.260 -13.045 1.00 35.22 438 ARG A CA 1
ATOM 3313 C C . ARG A 1 438 ? -23.130 -20.173 -13.439 1.00 35.22 438 ARG A C 1
ATOM 3315 O O . ARG A 1 438 ? -21.983 -19.796 -13.207 1.00 35.22 438 ARG A O 1
ATOM 3322 N N . PRO A 1 439 ? -23.377 -21.343 -14.053 1.00 32.94 439 PRO A N 1
ATOM 3323 C CA . PRO A 1 439 ? -22.311 -22.090 -14.703 1.00 32.94 439 PRO A CA 1
ATOM 3324 C C . PRO A 1 439 ? -21.773 -21.251 -15.867 1.00 32.94 439 PRO A C 1
ATOM 3326 O O . PRO A 1 439 ? -22.527 -20.867 -16.763 1.00 32.94 439 PRO A O 1
ATOM 3329 N N . PHE A 1 440 ? -20.478 -20.940 -15.837 1.00 31.03 440 PHE A N 1
ATOM 3330 C CA . PHE A 1 440 ? -19.784 -20.329 -16.965 1.00 31.03 440 PHE A CA 1
ATOM 3331 C C . PHE A 1 440 ? -19.881 -21.275 -18.168 1.00 31.03 440 PHE A C 1
ATOM 3333 O O . PHE A 1 440 ? -19.346 -22.384 -18.148 1.00 31.03 440 PHE A O 1
ATOM 3340 N N . ALA A 1 441 ? -20.586 -20.848 -19.215 1.00 32.03 441 ALA A N 1
ATOM 3341 C CA . ALA A 1 441 ? -20.548 -21.514 -20.506 1.00 32.03 441 ALA A CA 1
ATOM 3342 C C . ALA A 1 441 ? -19.210 -21.171 -21.172 1.00 32.03 441 ALA A C 1
ATOM 3344 O O . ALA A 1 441 ? -18.987 -20.038 -21.595 1.00 32.03 441 ALA A O 1
ATOM 3345 N N . ALA A 1 442 ? -18.306 -22.147 -21.229 1.00 32.66 442 ALA A N 1
ATOM 3346 C CA . ALA A 1 442 ? -17.048 -22.033 -21.947 1.00 32.66 442 ALA A CA 1
ATOM 3347 C C . ALA A 1 442 ? -17.317 -21.945 -23.458 1.00 32.66 442 ALA A C 1
ATOM 3349 O O . ALA A 1 442 ? -17.527 -22.960 -24.116 1.00 32.66 442 ALA A O 1
ATOM 3350 N N . ASN A 1 443 ? -17.286 -20.738 -24.018 1.00 32.97 443 ASN A N 1
ATOM 3351 C CA . ASN A 1 443 ? -17.048 -20.546 -25.446 1.00 32.97 443 ASN A CA 1
ATOM 3352 C C . ASN A 1 443 ? -15.556 -20.268 -25.640 1.00 32.97 443 ASN A C 1
ATOM 3354 O O . ASN A 1 443 ? -15.133 -19.121 -25.745 1.00 32.97 443 ASN A O 1
ATOM 3358 N N . ALA A 1 444 ? -14.761 -21.337 -25.670 1.00 32.66 444 ALA A N 1
ATOM 3359 C CA . ALA A 1 444 ? -13.388 -21.303 -26.152 1.00 32.66 444 ALA A CA 1
ATOM 3360 C C . ALA A 1 444 ? -13.319 -22.099 -27.460 1.00 32.66 444 ALA A C 1
ATOM 3362 O O . ALA A 1 444 ? -13.573 -23.304 -27.498 1.00 32.66 444 ALA A O 1
ATOM 3363 N N . THR A 1 445 ? -13.009 -21.396 -28.545 1.00 31.23 445 THR A N 1
ATOM 3364 C CA . THR A 1 445 ? -12.643 -21.960 -29.845 1.00 31.23 445 THR A CA 1
ATOM 3365 C C . THR A 1 445 ? -11.491 -22.949 -29.688 1.00 31.23 445 THR A C 1
ATOM 3367 O O . THR A 1 445 ? -10.436 -22.616 -29.153 1.00 31.23 445 THR A O 1
ATOM 3370 N N . SER A 1 446 ? -11.726 -24.177 -30.147 1.00 29.77 446 SER A N 1
ATOM 3371 C CA . SER A 1 446 ? -10.851 -25.336 -30.001 1.00 29.77 446 SER A CA 1
ATOM 3372 C C . SER A 1 446 ? -9.508 -25.184 -30.722 1.00 29.77 446 SER A C 1
ATOM 3374 O O . SER A 1 446 ? -9.472 -24.971 -31.933 1.00 29.77 446 SER A O 1
ATOM 3376 N N . SER A 1 447 ? -8.410 -25.442 -30.010 1.00 27.94 447 SER A N 1
ATOM 3377 C CA . SER A 1 447 ? -7.217 -26.062 -30.588 1.00 27.94 447 SER A CA 1
ATOM 3378 C C . SER A 1 447 ? -7.012 -27.424 -29.916 1.00 27.94 447 SER A C 1
ATOM 3380 O O . SER A 1 447 ? -7.254 -27.614 -28.726 1.00 27.94 447 SER A O 1
ATOM 3382 N N . VAL A 1 448 ? -6.714 -28.418 -30.745 1.00 29.34 448 VAL A N 1
ATOM 3383 C CA . VAL A 1 448 ? -6.825 -29.845 -30.447 1.00 29.34 448 VAL A CA 1
ATOM 3384 C C . VAL A 1 448 ? -5.587 -30.329 -29.693 1.00 29.34 448 VAL A C 1
ATOM 3386 O O . VAL A 1 448 ? -4.502 -30.347 -30.261 1.00 29.34 448 VAL A O 1
ATOM 3389 N N . PHE A 1 449 ? -5.768 -30.814 -28.464 1.00 29.61 449 PHE A N 1
ATOM 3390 C CA . PHE A 1 449 ? -4.893 -31.823 -27.864 1.00 29.61 449 PHE A CA 1
ATOM 3391 C C . PHE A 1 449 ? -5.754 -32.950 -27.286 1.00 29.61 449 PHE A C 1
ATOM 3393 O O . PHE A 1 449 ? -6.531 -32.772 -26.352 1.00 29.61 449 PHE A O 1
ATOM 3400 N N . THR A 1 450 ? -5.644 -34.120 -27.908 1.00 28.83 450 THR A N 1
ATOM 3401 C CA . THR A 1 450 ? -6.270 -35.383 -27.510 1.00 28.83 450 THR A CA 1
ATOM 3402 C C . THR A 1 450 ? -5.651 -35.921 -26.222 1.00 28.83 450 THR A C 1
ATOM 3404 O O . THR A 1 450 ? -4.467 -36.251 -26.206 1.00 28.83 450 THR A O 1
ATOM 3407 N N . ALA A 1 451 ? -6.473 -36.096 -25.185 1.00 30.50 451 ALA A N 1
ATOM 3408 C CA . ALA A 1 451 ? -6.168 -36.925 -24.021 1.00 30.50 451 ALA A CA 1
ATOM 3409 C C . ALA A 1 451 ? -7.156 -38.103 -23.930 1.00 30.50 451 ALA A C 1
ATOM 3411 O O . ALA A 1 451 ? -8.344 -37.969 -24.223 1.00 30.50 451 ALA A O 1
ATOM 3412 N N . SER A 1 452 ? -6.615 -39.265 -23.559 1.00 27.91 452 SER A N 1
ATOM 3413 C CA . SER A 1 452 ? -7.286 -40.568 -23.446 1.00 27.91 452 SER A CA 1
ATOM 3414 C C . SER A 1 452 ? -8.279 -40.620 -22.265 1.00 27.91 452 SER A C 1
ATOM 3416 O O . SER A 1 452 ? -8.077 -39.901 -21.285 1.00 27.91 452 SER A O 1
ATOM 3418 N N . PRO A 1 453 ? -9.332 -41.463 -22.304 1.00 32.47 453 PRO A N 1
ATOM 3419 C CA . PRO A 1 453 ? -10.438 -41.396 -21.351 1.00 32.47 453 PRO A CA 1
ATOM 3420 C C . PRO A 1 453 ? -10.126 -42.117 -20.032 1.00 32.47 453 PRO A C 1
ATOM 3422 O O . PRO A 1 453 ? -9.744 -43.288 -20.027 1.00 32.47 453 PRO A O 1
ATOM 3425 N N . ALA A 1 454 ? -10.356 -41.433 -18.909 1.00 33.31 454 ALA A N 1
ATOM 3426 C CA . ALA A 1 454 ? -10.377 -42.033 -17.579 1.00 33.31 454 ALA A CA 1
ATOM 3427 C C . ALA A 1 454 ? -11.808 -42.435 -17.175 1.00 33.31 454 ALA A C 1
ATOM 3429 O O . ALA A 1 454 ? -12.777 -41.703 -17.374 1.00 33.31 454 ALA A O 1
ATOM 3430 N N . THR A 1 455 ? -11.892 -43.637 -16.617 1.00 33.25 455 THR A N 1
ATOM 3431 C CA . THR A 1 455 ? -13.050 -44.396 -16.125 1.00 33.25 455 THR A CA 1
ATOM 3432 C C . THR A 1 455 ? -13.857 -43.660 -15.036 1.00 33.25 455 THR A C 1
ATOM 3434 O O . THR A 1 455 ? -13.258 -42.972 -14.209 1.00 33.25 455 THR A O 1
ATOM 3437 N N . PRO A 1 456 ? -15.196 -43.824 -14.961 1.00 33.12 456 PRO A N 1
ATOM 3438 C CA . PRO A 1 456 ? -16.015 -43.162 -13.944 1.00 33.12 456 PRO A CA 1
ATOM 3439 C C . PRO A 1 456 ? -15.895 -43.824 -12.560 1.00 33.12 456 PRO A C 1
ATOM 3441 O O . PRO A 1 456 ? -16.023 -45.042 -12.430 1.00 33.12 456 PRO A O 1
ATOM 3444 N N . SER A 1 457 ? -15.711 -43.002 -11.522 1.00 31.75 457 SER A N 1
ATOM 3445 C CA . SER A 1 457 ? -15.822 -43.392 -10.106 1.00 31.75 457 SER A CA 1
ATOM 3446 C C . SER A 1 457 ? -17.255 -43.210 -9.575 1.00 31.75 457 SER A C 1
ATOM 3448 O O . SER A 1 457 ? -17.995 -42.367 -10.089 1.00 31.75 457 SER A O 1
ATOM 3450 N N . PRO A 1 458 ? -17.671 -43.991 -8.557 1.00 36.09 458 PRO A N 1
ATOM 3451 C CA . PRO A 1 458 ? -19.070 -44.153 -8.182 1.00 36.09 458 PRO A CA 1
ATOM 3452 C C . PRO A 1 458 ? -19.603 -43.032 -7.280 1.00 36.09 458 PRO A C 1
ATOM 3454 O O . PRO A 1 458 ? -18.897 -42.442 -6.465 1.00 36.09 458 PRO A O 1
ATOM 3457 N N . THR A 1 459 ? -20.906 -42.797 -7.416 1.00 36.75 459 THR A N 1
ATOM 3458 C CA . THR A 1 459 ? -21.731 -41.886 -6.622 1.00 36.75 459 THR A CA 1
ATOM 3459 C C . THR A 1 459 ? -21.778 -42.307 -5.150 1.00 36.75 459 THR A C 1
ATOM 3461 O O . THR A 1 459 ? -22.252 -43.396 -4.829 1.00 36.75 459 THR A O 1
ATOM 3464 N N . VAL A 1 460 ? -21.341 -41.426 -4.246 1.00 33.94 460 VAL A N 1
ATOM 3465 C CA . VAL A 1 460 ? -21.512 -41.584 -2.793 1.00 33.94 460 VAL A CA 1
ATOM 3466 C C . VAL A 1 460 ? -22.760 -40.819 -2.348 1.00 33.94 460 VAL A C 1
ATOM 3468 O O . VAL A 1 460 ? -22.889 -39.619 -2.581 1.00 33.94 460 VAL A O 1
ATOM 3471 N N . VAL A 1 461 ? -23.687 -41.538 -1.716 1.00 36.72 461 VAL A N 1
ATOM 3472 C CA . VAL A 1 461 ? -24.915 -41.015 -1.102 1.00 36.72 461 VAL A CA 1
ATOM 3473 C C . VAL A 1 461 ? -24.568 -40.313 0.216 1.00 36.72 461 VAL A C 1
ATOM 3475 O O . VAL A 1 461 ? -23.860 -40.870 1.052 1.00 36.72 461 VAL A O 1
ATOM 3478 N N . ALA A 1 462 ? -25.075 -39.093 0.403 1.00 32.25 462 ALA A N 1
ATOM 3479 C CA . ALA A 1 462 ? -24.868 -38.290 1.608 1.00 32.25 462 ALA A CA 1
ATOM 3480 C C . ALA A 1 462 ? -25.655 -38.842 2.822 1.00 32.25 462 ALA A C 1
ATOM 3482 O O . ALA A 1 462 ? -26.833 -39.178 2.666 1.00 32.25 462 ALA A O 1
ATOM 3483 N N . PRO A 1 463 ? -25.070 -38.892 4.037 1.00 38.16 463 PRO A N 1
ATOM 3484 C CA . PRO A 1 463 ? -25.814 -39.178 5.257 1.00 38.16 463 PRO A CA 1
ATOM 3485 C C . PRO A 1 463 ? -26.475 -37.921 5.851 1.00 38.16 463 PRO A C 1
ATOM 3487 O O . PRO A 1 463 ? -26.041 -36.790 5.633 1.00 38.16 463 PRO A O 1
ATOM 3490 N N . ALA A 1 464 ? -27.552 -38.153 6.605 1.00 37.91 464 ALA A N 1
ATOM 3491 C CA . ALA A 1 464 ? -28.432 -37.149 7.200 1.00 37.91 464 ALA A CA 1
ATOM 3492 C C . ALA A 1 464 ? -27.751 -36.246 8.251 1.00 37.91 464 ALA A C 1
ATOM 3494 O O . ALA A 1 464 ? -26.867 -36.673 8.993 1.00 37.91 464 ALA A O 1
ATOM 3495 N N . SER A 1 465 ? -28.224 -34.996 8.334 1.00 34.16 465 SER A N 1
ATOM 3496 C CA . SER A 1 465 ? -27.768 -33.962 9.273 1.00 34.16 465 SER A CA 1
ATOM 3497 C C . SER A 1 465 ? -27.941 -34.345 10.753 1.00 34.16 465 SER A C 1
ATOM 3499 O O . SER A 1 465 ? -29.032 -34.777 11.133 1.00 34.16 465 SER A O 1
ATOM 3501 N N . PRO A 1 466 ? -26.945 -34.080 11.624 1.00 41.28 466 PRO A N 1
ATOM 3502 C CA . PRO A 1 466 ? -27.132 -34.114 13.069 1.00 41.28 466 PRO A CA 1
ATOM 3503 C C . PRO A 1 466 ? -27.707 -32.794 13.600 1.00 41.28 466 PRO A C 1
ATOM 3505 O O . PRO A 1 466 ? -27.429 -31.709 13.086 1.00 41.28 466 PRO A O 1
ATOM 3508 N N . ALA A 1 467 ? -28.502 -32.918 14.661 1.00 39.81 467 ALA A N 1
ATOM 3509 C CA . ALA A 1 467 ? -29.131 -31.827 15.390 1.00 39.81 467 ALA A CA 1
ATOM 3510 C C . ALA A 1 467 ? -28.124 -30.907 16.108 1.00 39.81 467 ALA A C 1
ATOM 3512 O O . ALA A 1 467 ? -27.040 -31.314 16.523 1.00 39.81 467 ALA A O 1
ATOM 3513 N N . THR A 1 468 ? -28.542 -29.655 16.272 1.00 35.84 468 THR A N 1
ATOM 3514 C CA . THR A 1 468 ? -27.851 -28.542 16.932 1.00 35.84 468 THR A CA 1
ATOM 3515 C C . THR A 1 468 ? -27.491 -28.848 18.398 1.00 35.84 468 THR A C 1
ATOM 3517 O O . THR A 1 468 ? -28.399 -29.182 19.162 1.00 35.84 468 THR A O 1
ATOM 3520 N N . PRO A 1 469 ? -26.230 -28.669 18.848 1.00 39.31 469 PRO A N 1
ATOM 3521 C CA . PRO A 1 469 ? -25.899 -28.711 20.268 1.00 39.31 469 PRO A CA 1
ATOM 3522 C C . PRO A 1 469 ? -26.004 -27.320 20.918 1.00 39.31 469 PRO A C 1
ATOM 3524 O O . PRO A 1 469 ? -25.612 -26.303 20.342 1.00 39.31 469 PRO A O 1
ATOM 3527 N N . SER A 1 470 ? -26.536 -27.299 22.141 1.00 38.00 470 SER A N 1
ATOM 3528 C CA . SER A 1 470 ? -26.520 -26.160 23.070 1.00 38.00 470 SER A CA 1
ATOM 3529 C C . SER A 1 470 ? -25.087 -25.799 23.503 1.00 38.00 470 SER A C 1
ATOM 3531 O O . SER A 1 470 ? -24.210 -26.662 23.461 1.00 38.00 470 SER A O 1
ATOM 3533 N N . PRO A 1 471 ? -24.822 -24.552 23.940 1.00 40.00 471 PRO A N 1
ATOM 3534 C CA . PRO A 1 471 ? -23.479 -24.117 24.312 1.00 40.00 471 PRO A CA 1
ATOM 3535 C C . PRO A 1 471 ? -22.997 -24.825 25.584 1.00 40.00 471 PRO A C 1
ATOM 3537 O O . PRO A 1 471 ? -23.508 -24.591 26.679 1.00 40.00 471 PRO A O 1
ATOM 3540 N N . THR A 1 472 ? -21.994 -25.683 25.422 1.00 37.09 472 THR A N 1
ATOM 3541 C CA . THR A 1 472 ? -21.235 -26.298 26.513 1.00 37.09 472 THR A CA 1
ATOM 3542 C C . THR A 1 472 ? -20.200 -25.301 27.027 1.00 37.09 472 THR A C 1
ATOM 3544 O O . THR A 1 472 ? -19.408 -24.764 26.253 1.00 37.09 472 THR A O 1
ATOM 3547 N N . VAL A 1 473 ? -20.199 -25.058 28.338 1.00 40.31 473 VAL A N 1
ATOM 3548 C CA . VAL A 1 473 ? -19.108 -24.376 29.045 1.00 40.31 473 VAL A CA 1
ATOM 3549 C C . VAL A 1 473 ? -17.832 -25.190 28.819 1.00 40.31 473 VAL A C 1
ATOM 3551 O O . VAL A 1 473 ? -17.788 -26.364 29.179 1.00 40.31 473 VAL A O 1
ATOM 3554 N N . VAL A 1 474 ? -16.826 -24.593 28.175 1.00 40.12 474 VAL A N 1
ATOM 3555 C CA . VAL A 1 474 ? -15.533 -25.243 27.920 1.00 40.12 474 VAL A CA 1
ATOM 3556 C C . VAL A 1 474 ? -14.894 -25.560 29.270 1.00 40.12 474 VAL A C 1
ATOM 3558 O O . VAL A 1 474 ? -14.574 -24.653 30.038 1.00 40.12 474 VAL A O 1
ATOM 3561 N N . ALA A 1 475 ? -14.778 -26.850 29.583 1.00 45.22 475 ALA A N 1
ATOM 3562 C CA . ALA A 1 475 ? -14.044 -27.316 30.749 1.00 45.22 475 ALA A CA 1
ATOM 3563 C C . ALA A 1 475 ? -12.555 -26.937 30.612 1.00 45.22 475 ALA A C 1
ATOM 3565 O O . ALA A 1 475 ? -12.069 -26.823 29.483 1.00 45.22 475 ALA A O 1
ATOM 3566 N N . PRO A 1 476 ? -11.827 -26.747 31.728 1.00 52.53 476 PRO A N 1
ATOM 3567 C CA . PRO A 1 476 ? -10.378 -26.570 31.700 1.00 52.53 476 PRO A CA 1
ATOM 3568 C C . PRO A 1 476 ? -9.730 -27.681 30.868 1.00 52.53 476 PRO A C 1
ATOM 3570 O O . PRO A 1 476 ? -10.056 -28.854 31.042 1.00 52.53 476 PRO A O 1
ATOM 3573 N N . VAL A 1 477 ? -8.861 -27.304 29.932 1.00 60.50 477 VAL A N 1
ATOM 3574 C CA . VAL A 1 477 ? -8.100 -28.265 29.129 1.00 60.50 477 VAL A CA 1
ATOM 3575 C C . VAL A 1 477 ? -7.014 -28.845 30.026 1.00 60.50 477 VAL A C 1
ATOM 3577 O O . VAL A 1 477 ? -6.188 -28.093 30.544 1.00 60.50 477 VAL A O 1
ATOM 3580 N N . ASP A 1 478 ? -7.020 -30.164 30.219 1.00 62.22 478 ASP A N 1
ATOM 3581 C CA . ASP A 1 478 ? -5.935 -30.839 30.928 1.00 62.22 478 ASP A CA 1
ATOM 3582 C C . ASP A 1 478 ? -4.622 -30.640 30.146 1.00 62.22 478 ASP A C 1
ATOM 3584 O O . ASP A 1 478 ? -4.588 -30.892 28.935 1.00 62.22 478 ASP A O 1
ATOM 3588 N N . PRO A 1 479 ? -3.542 -30.164 30.792 1.00 65.62 479 PRO A N 1
ATOM 3589 C CA . PRO A 1 479 ? -2.279 -29.932 30.111 1.00 65.62 479 PRO A CA 1
ATOM 3590 C C . PRO A 1 479 ? -1.703 -31.244 29.559 1.00 65.62 479 PRO A C 1
ATOM 3592 O O . PRO A 1 479 ? -1.853 -32.300 30.184 1.00 65.62 479 PRO A O 1
ATOM 3595 N N . PRO A 1 480 ? -1.006 -31.199 28.411 1.00 67.44 480 PRO A N 1
ATOM 3596 C CA . PRO A 1 480 ? -0.401 -32.386 27.832 1.00 67.44 480 PRO A CA 1
ATOM 3597 C C . PRO A 1 480 ? 0.626 -32.986 28.801 1.00 67.44 480 PRO A C 1
ATOM 3599 O O . PRO A 1 480 ? 1.549 -32.317 29.268 1.00 67.44 480 PRO A O 1
ATOM 3602 N N . SER A 1 481 ? 0.471 -34.280 29.087 1.00 68.38 481 SER A N 1
ATOM 3603 C CA . SER A 1 481 ? 1.361 -35.047 29.970 1.00 68.38 481 SER A CA 1
ATOM 3604 C C . SER A 1 481 ? 2.700 -35.414 29.319 1.00 68.38 481 SER A C 1
ATOM 3606 O O . SER A 1 481 ? 3.523 -36.087 29.939 1.00 68.38 481 SER A O 1
ATOM 3608 N N . GLN A 1 482 ? 2.892 -35.039 28.055 1.00 70.25 482 GLN A N 1
ATOM 3609 C CA . GLN A 1 482 ? 4.102 -35.245 27.268 1.00 70.25 482 GLN A CA 1
ATOM 3610 C C . GLN A 1 482 ? 4.394 -33.981 26.449 1.00 70.25 482 GLN A C 1
ATOM 3612 O O . GLN A 1 482 ? 3.445 -33.339 25.989 1.00 70.25 482 GLN A O 1
ATOM 3617 N N . PRO A 1 483 ? 5.672 -33.626 26.243 1.00 71.31 483 PRO A N 1
ATOM 3618 C CA . PRO A 1 483 ? 6.032 -32.520 25.369 1.00 71.31 483 PRO A CA 1
ATOM 3619 C C . PRO A 1 483 ? 5.510 -32.759 23.943 1.00 71.31 483 PRO A C 1
ATOM 3621 O O . PRO A 1 483 ? 5.609 -33.873 23.428 1.00 71.31 483 PRO A O 1
ATOM 3624 N N . SER A 1 484 ? 4.935 -31.740 23.300 1.00 73.00 484 SER A N 1
ATOM 3625 C CA . SER A 1 484 ? 4.457 -31.860 21.915 1.00 73.00 484 SER A CA 1
ATOM 3626 C C . SER A 1 484 ? 4.674 -30.581 21.105 1.00 73.00 484 SER A C 1
ATOM 3628 O O . SER A 1 484 ? 4.605 -29.468 21.632 1.00 73.00 484 SER A O 1
ATOM 3630 N N . CYS A 1 485 ? 4.938 -30.764 19.813 1.00 73.56 485 CYS A N 1
ATOM 3631 C CA . CYS A 1 485 ? 4.964 -29.735 18.777 1.00 73.56 485 CYS A CA 1
ATOM 3632 C C . CYS A 1 485 ? 4.448 -30.342 17.463 1.00 73.56 485 CYS A C 1
ATOM 3634 O O . CYS A 1 485 ? 4.275 -31.559 17.373 1.00 73.56 485 CYS A O 1
ATOM 3636 N N . VAL A 1 486 ? 4.182 -29.513 16.449 1.00 63.25 486 VAL A N 1
ATOM 3637 C CA . VAL A 1 486 ? 3.889 -30.001 15.092 1.00 63.25 486 VAL A CA 1
ATOM 3638 C C . VAL A 1 486 ? 5.231 -30.342 14.435 1.00 63.25 486 VAL A C 1
ATOM 3640 O O . VAL A 1 486 ? 5.998 -29.416 14.181 1.00 63.25 486 VAL A O 1
ATOM 3643 N N . PRO A 1 487 ? 5.560 -31.624 14.186 1.00 50.88 487 PRO A N 1
ATOM 3644 C CA . PRO A 1 487 ? 6.853 -31.987 13.620 1.00 50.88 487 PRO A CA 1
ATOM 3645 C C . PRO A 1 487 ? 6.932 -31.522 12.166 1.00 50.88 487 PRO A C 1
ATOM 3647 O O . PRO A 1 487 ? 6.034 -31.814 11.371 1.00 50.88 487 PRO A O 1
ATOM 3650 N N . THR A 1 488 ? 8.024 -30.862 11.796 1.00 53.84 488 THR A N 1
ATOM 3651 C CA . THR A 1 488 ? 8.344 -30.590 10.392 1.00 53.84 488 THR A CA 1
ATOM 3652 C C . THR A 1 488 ? 9.145 -31.781 9.856 1.00 53.84 488 THR A C 1
ATOM 3654 O O . THR A 1 488 ? 10.140 -32.164 10.471 1.00 53.84 488 THR A O 1
ATOM 3657 N N . PRO A 1 489 ? 8.743 -32.428 8.747 1.00 40.84 489 PRO A N 1
ATOM 3658 C CA . PRO A 1 489 ? 9.474 -33.572 8.222 1.00 40.84 489 PRO A CA 1
ATOM 3659 C C . PRO A 1 489 ? 10.770 -33.092 7.565 1.00 40.84 489 PRO A C 1
ATOM 3661 O O . PRO A 1 489 ? 10.781 -32.724 6.393 1.00 40.84 489 PRO A O 1
ATOM 3664 N N . THR A 1 490 ? 11.878 -33.112 8.299 1.00 48.66 490 THR A N 1
ATOM 3665 C CA . THR A 1 490 ? 13.215 -32.996 7.711 1.00 48.66 490 THR A CA 1
ATOM 3666 C C . THR A 1 490 ? 14.119 -34.109 8.228 1.00 48.66 490 THR A C 1
ATOM 3668 O O . THR A 1 490 ? 14.079 -34.514 9.389 1.00 48.66 490 THR A O 1
ATOM 3671 N N . SER A 1 491 ? 14.917 -34.663 7.314 1.00 47.94 491 SER A N 1
ATOM 3672 C CA . SER A 1 491 ? 16.041 -35.539 7.635 1.00 47.94 491 SER A CA 1
ATOM 3673 C C . SER A 1 491 ? 16.944 -34.841 8.646 1.00 47.94 491 SER A C 1
ATOM 3675 O O . SER A 1 491 ? 17.252 -33.671 8.441 1.00 47.94 491 SER A O 1
ATOM 3677 N N . SER A 1 492 ? 17.370 -35.550 9.694 1.00 47.19 492 SER A N 1
ATOM 3678 C CA . SER A 1 492 ? 18.241 -35.048 10.762 1.00 47.19 492 SER A CA 1
ATOM 3679 C C . SER A 1 492 ? 19.435 -34.261 10.206 1.00 47.19 492 SER A C 1
ATOM 3681 O O . SER A 1 492 ? 20.445 -34.850 9.812 1.00 47.19 492 SER A O 1
ATOM 3683 N N . VAL A 1 493 ? 19.320 -32.936 10.156 1.00 50.56 493 VAL A N 1
ATOM 3684 C CA . VAL A 1 493 ? 20.455 -32.061 9.882 1.00 50.56 493 VAL A CA 1
ATOM 3685 C C . VAL A 1 493 ? 21.244 -32.013 11.179 1.00 50.56 493 VAL A C 1
ATOM 3687 O O . VAL A 1 493 ? 20.744 -31.552 12.201 1.00 50.56 493 VAL A O 1
ATOM 3690 N N . LYS A 1 494 ? 22.448 -32.582 11.160 1.00 52.56 494 LYS A N 1
ATOM 3691 C CA . LYS A 1 494 ? 23.400 -32.428 12.253 1.00 52.56 494 LYS A CA 1
ATOM 3692 C C . LYS A 1 494 ? 24.030 -31.049 12.077 1.00 52.56 494 LYS A C 1
ATOM 3694 O O . LYS A 1 494 ? 24.850 -30.875 11.179 1.00 52.56 494 LYS A O 1
ATOM 3699 N N . ASP A 1 495 ? 23.559 -30.076 12.843 1.00 62.47 495 ASP A N 1
ATOM 3700 C CA . ASP A 1 495 ? 24.127 -28.728 12.857 1.00 62.47 495 ASP A CA 1
ATOM 3701 C C . ASP A 1 495 ? 25.528 -28.778 13.490 1.00 62.47 495 ASP A C 1
ATOM 3703 O O . ASP A 1 495 ? 25.761 -29.543 14.432 1.00 62.47 495 ASP A O 1
ATOM 3707 N N . SER A 1 496 ? 26.473 -27.999 12.960 1.00 61.91 496 SER A N 1
ATOM 3708 C CA . SER A 1 496 ? 27.811 -27.857 13.539 1.00 61.91 496 SER A CA 1
ATOM 3709 C C . SER A 1 496 ? 27.793 -27.247 14.942 1.00 61.91 496 SER A C 1
ATOM 3711 O O . SER A 1 496 ? 28.783 -27.412 15.647 1.00 61.91 496 SER A O 1
ATOM 3713 N N . HIS A 1 497 ? 26.679 -26.629 15.351 1.00 69.00 497 HIS A N 1
ATOM 3714 C CA . HIS A 1 497 ? 26.523 -25.921 16.627 1.00 69.00 497 HIS A CA 1
ATOM 3715 C C . HIS A 1 497 ? 25.631 -26.666 17.656 1.00 69.00 497 HIS A C 1
ATOM 3717 O O . HIS A 1 497 ? 25.173 -26.086 18.641 1.00 69.00 497 HIS A O 1
ATOM 3723 N N . GLU A 1 498 ? 25.349 -27.967 17.459 1.00 74.81 498 GLU A N 1
ATOM 3724 C CA . GLU A 1 498 ? 24.489 -28.756 18.374 1.00 74.81 498 GLU A CA 1
ATOM 3725 C C . GLU A 1 498 ? 25.062 -28.825 19.808 1.00 74.81 498 GLU A C 1
ATOM 3727 O O . GLU A 1 498 ? 24.305 -28.851 20.779 1.00 74.81 498 GLU A O 1
ATOM 3732 N N . SER A 1 499 ? 26.390 -28.808 19.964 1.00 77.00 499 SER A N 1
ATOM 3733 C CA . SER A 1 499 ? 27.037 -28.897 21.283 1.00 77.00 499 SER A CA 1
ATOM 3734 C C . SER A 1 499 ? 26.939 -27.594 22.083 1.00 77.00 499 SER A C 1
ATOM 3736 O O . SER A 1 499 ? 26.841 -27.597 23.309 1.00 77.00 499 SER A O 1
ATOM 3738 N N . GLU A 1 500 ? 26.938 -26.471 21.378 1.00 74.94 500 GLU A N 1
ATOM 3739 C CA . GLU A 1 500 ? 26.778 -25.120 21.880 1.00 74.94 500 GLU A CA 1
ATOM 3740 C C . GLU A 1 500 ? 25.333 -24.956 22.345 1.00 74.94 500 GLU A C 1
ATOM 3742 O O . GLU A 1 500 ? 25.082 -24.615 23.497 1.00 74.94 500 GLU A O 1
ATOM 3747 N N . LEU A 1 501 ? 24.366 -25.347 21.521 1.00 75.75 501 LEU A N 1
ATOM 3748 C CA . LEU A 1 501 ? 22.960 -25.371 21.908 1.00 75.75 501 LEU A CA 1
ATOM 3749 C C . LEU A 1 501 ? 22.709 -26.140 23.221 1.00 75.75 501 LEU A C 1
ATOM 3751 O O . LEU A 1 501 ? 22.005 -25.643 24.104 1.00 75.75 501 LEU A O 1
ATOM 3755 N N . GLU A 1 502 ? 23.291 -27.334 23.376 1.00 81.06 502 GLU A N 1
ATOM 3756 C CA . GLU A 1 502 ? 23.179 -28.129 24.608 1.00 81.06 502 GLU A CA 1
ATOM 3757 C C . GLU A 1 502 ? 23.715 -27.367 25.831 1.00 81.06 502 GLU A C 1
ATOM 3759 O O . GLU A 1 502 ? 23.075 -27.358 26.887 1.00 81.06 502 GLU A O 1
ATOM 3764 N N . LYS A 1 503 ? 24.843 -26.658 25.686 1.00 79.69 503 LYS A N 1
ATOM 3765 C CA . LYS A 1 503 ? 25.419 -25.814 26.747 1.00 79.69 503 LYS A CA 1
ATOM 3766 C C . LYS A 1 503 ? 24.527 -24.610 27.067 1.00 79.69 503 LYS A C 1
ATOM 3768 O O . LYS A 1 503 ? 24.354 -24.297 28.245 1.00 79.69 503 LYS A O 1
ATOM 3773 N N . ALA A 1 504 ? 23.935 -23.961 26.062 1.00 76.94 504 ALA A N 1
ATOM 3774 C CA . ALA A 1 504 ? 23.054 -22.804 26.245 1.00 76.94 504 ALA A CA 1
ATOM 3775 C C . ALA A 1 504 ? 21.777 -23.206 26.990 1.00 76.94 504 ALA A C 1
ATOM 3777 O O . ALA A 1 504 ? 21.398 -22.564 27.972 1.00 76.94 504 ALA A O 1
ATOM 3778 N N . ALA A 1 505 ? 21.156 -24.313 26.572 1.00 81.62 505 ALA A N 1
ATOM 3779 C CA . ALA A 1 505 ? 19.983 -24.875 27.227 1.00 81.62 505 ALA A CA 1
ATOM 3780 C C . ALA A 1 505 ? 20.297 -25.298 28.671 1.00 81.62 505 ALA A C 1
ATOM 3782 O O . ALA A 1 505 ? 19.565 -24.934 29.591 1.00 81.62 505 ALA A O 1
ATOM 3783 N N . ALA A 1 506 ? 21.408 -26.007 28.901 1.00 82.06 506 ALA A N 1
ATOM 3784 C CA . ALA A 1 506 ? 21.826 -26.409 30.242 1.00 82.06 506 ALA A CA 1
ATOM 3785 C C . ALA A 1 506 ? 22.089 -25.199 31.155 1.00 82.06 506 ALA A C 1
ATOM 3787 O O . ALA A 1 506 ? 21.618 -25.171 32.295 1.00 82.06 506 ALA A O 1
ATOM 3788 N N . PHE A 1 507 ? 22.785 -24.175 30.649 1.00 80.56 507 PHE A N 1
ATOM 3789 C CA . PHE A 1 507 ? 23.039 -22.940 31.384 1.00 80.56 507 PHE A CA 1
ATOM 3790 C C . PHE A 1 507 ? 21.737 -22.235 31.754 1.00 80.56 507 PHE A C 1
ATOM 3792 O O . PHE A 1 507 ? 21.511 -21.981 32.938 1.00 80.56 507 PHE A O 1
ATOM 3799 N N . PHE A 1 508 ? 20.855 -21.996 30.779 1.00 80.94 508 PHE A N 1
ATOM 3800 C CA . PHE A 1 508 ? 19.547 -21.392 31.010 1.00 80.94 508 PHE A CA 1
ATOM 3801 C C . PHE A 1 508 ? 18.780 -22.150 32.101 1.00 80.94 508 PHE A C 1
ATOM 3803 O O . PHE A 1 508 ? 18.405 -21.580 33.124 1.00 80.94 508 PHE A O 1
ATOM 3810 N N . CYS A 1 509 ? 18.627 -23.465 31.956 1.00 81.81 509 CYS A N 1
ATOM 3811 C CA . CYS A 1 509 ? 17.878 -24.260 32.923 1.00 81.81 509 CYS A CA 1
ATOM 3812 C C . CYS A 1 509 ? 18.520 -24.255 34.320 1.00 81.81 509 CYS A C 1
ATOM 3814 O O . CYS A 1 509 ? 17.796 -24.306 35.309 1.00 81.81 509 CYS A O 1
ATOM 3816 N N . SER A 1 510 ? 19.851 -24.151 34.421 1.00 81.38 510 SER A N 1
ATOM 3817 C CA . SER A 1 510 ? 20.558 -24.059 35.706 1.00 81.38 510 SER A CA 1
ATOM 3818 C C . SER A 1 510 ? 20.362 -22.711 36.409 1.00 81.38 510 SER A C 1
ATOM 3820 O O . SER A 1 510 ? 20.156 -22.684 37.620 1.00 81.38 510 SER A O 1
ATOM 3822 N N . GLN A 1 511 ? 20.364 -21.601 35.661 1.00 77.19 511 GLN A N 1
ATOM 3823 C CA . GLN A 1 511 ? 20.173 -20.252 36.208 1.00 77.19 511 GLN A CA 1
ATOM 3824 C C . GLN A 1 511 ? 18.759 -20.061 36.760 1.00 77.19 511 GLN A C 1
ATOM 3826 O O . GLN A 1 511 ? 18.554 -19.333 37.730 1.00 77.19 511 GLN A O 1
ATOM 3831 N N . TYR A 1 512 ? 17.786 -20.737 36.150 1.00 73.56 512 TYR A N 1
ATOM 3832 C CA . TYR A 1 512 ? 16.369 -20.574 36.462 1.00 73.56 512 TYR A CA 1
ATOM 3833 C C . TYR A 1 512 ? 15.754 -21.781 37.182 1.00 73.56 512 TYR A C 1
ATOM 3835 O O . TYR A 1 512 ? 14.541 -21.796 37.400 1.00 73.56 512 TYR A O 1
ATOM 3843 N N . ALA A 1 513 ? 16.569 -22.751 37.616 1.00 69.81 513 ALA A N 1
ATOM 3844 C CA . ALA A 1 513 ? 16.119 -23.967 38.299 1.00 69.81 513 ALA A CA 1
ATOM 3845 C C . ALA A 1 513 ? 15.293 -23.680 39.568 1.00 69.81 513 ALA A C 1
ATOM 3847 O O . ALA A 1 513 ? 14.290 -24.350 39.809 1.00 69.81 513 ALA A O 1
ATOM 3848 N N . ASP A 1 514 ? 15.673 -22.647 40.328 1.00 64.00 514 ASP A N 1
ATOM 3849 C CA . ASP A 1 514 ? 15.008 -22.242 41.577 1.00 64.00 514 ASP A CA 1
ATOM 3850 C C . ASP A 1 514 ? 13.933 -21.161 41.375 1.00 64.00 514 ASP A C 1
ATOM 3852 O O . ASP A 1 514 ? 13.265 -20.736 42.324 1.00 64.00 514 ASP A O 1
ATOM 3856 N N . SER A 1 515 ? 13.747 -20.686 40.139 1.00 63.66 515 SER A N 1
ATOM 3857 C CA . SER A 1 515 ? 12.748 -19.660 39.861 1.00 63.66 515 SER A CA 1
ATOM 3858 C C . SER A 1 515 ? 11.350 -20.282 39.841 1.00 63.66 515 SER A C 1
ATOM 3860 O O . SER A 1 515 ? 10.973 -21.042 38.951 1.00 63.66 515 SER A O 1
ATOM 3862 N N . THR A 1 516 ? 10.559 -19.962 40.865 1.00 58.84 516 THR A N 1
ATOM 3863 C CA . THR A 1 516 ? 9.129 -20.271 40.871 1.00 58.84 516 THR A CA 1
ATOM 3864 C C . THR A 1 516 ? 8.410 -19.200 40.063 1.00 58.84 516 THR A C 1
ATOM 3866 O O . THR A 1 516 ? 8.337 -18.036 40.454 1.00 58.84 516 THR A O 1
ATOM 3869 N N . VAL A 1 517 ? 7.890 -19.581 38.898 1.00 57.44 517 VAL A N 1
ATOM 3870 C CA . VAL A 1 517 ? 7.155 -18.653 38.031 1.00 57.44 517 VAL A CA 1
ATOM 3871 C C . VAL A 1 517 ? 5.799 -18.364 38.671 1.00 57.44 517 VAL A C 1
ATOM 3873 O O . VAL A 1 517 ? 4.884 -19.181 38.609 1.00 57.44 517 VAL A O 1
ATOM 3876 N N . GLN A 1 518 ? 5.644 -17.219 39.331 1.00 52.44 518 GLN A N 1
ATOM 3877 C CA . GLN A 1 518 ? 4.332 -16.771 39.795 1.00 52.44 518 GLN A CA 1
ATOM 3878 C C . GLN A 1 518 ? 3.705 -15.868 38.732 1.00 52.44 518 GLN A C 1
ATOM 3880 O O . GLN A 1 518 ? 4.024 -14.691 38.644 1.00 52.44 518 GLN A O 1
ATOM 3885 N N . ASN A 1 519 ? 2.825 -16.460 37.918 1.00 47.91 519 ASN A N 1
ATOM 3886 C CA . ASN A 1 519 ? 1.854 -15.805 37.033 1.00 47.91 519 ASN A CA 1
ATOM 3887 C C . ASN A 1 519 ? 2.354 -14.562 36.268 1.00 47.91 519 ASN A C 1
ATOM 3889 O O . ASN A 1 519 ? 2.037 -13.426 36.611 1.00 47.91 519 ASN A O 1
ATOM 3893 N N . GLY A 1 520 ? 3.050 -14.807 35.159 1.00 52.09 520 GLY A N 1
ATOM 3894 C CA . GLY A 1 520 ? 3.368 -13.825 34.122 1.00 52.09 520 GLY A CA 1
ATOM 3895 C C . GLY A 1 520 ? 4.216 -14.467 33.017 1.00 52.09 520 GLY A C 1
ATOM 3896 O O . GLY A 1 520 ? 4.814 -15.517 33.269 1.00 52.09 520 GLY A O 1
ATOM 3897 N N . PRO A 1 521 ? 4.260 -13.902 31.796 1.00 48.47 521 PRO A N 1
ATOM 3898 C CA . PRO A 1 521 ? 5.224 -14.331 30.791 1.00 48.47 521 PRO A CA 1
ATOM 3899 C C . PRO A 1 521 ? 6.635 -14.083 31.325 1.00 48.47 521 PRO A C 1
ATOM 3901 O O . PRO A 1 521 ? 6.971 -12.968 31.725 1.00 48.47 521 PRO A O 1
ATOM 3904 N N . ILE A 1 522 ? 7.458 -15.125 31.338 1.00 53.62 522 ILE A N 1
ATOM 3905 C CA . ILE A 1 522 ? 8.878 -14.986 31.614 1.00 53.62 522 ILE A CA 1
ATOM 3906 C C . ILE A 1 522 ? 9.587 -14.791 30.272 1.00 53.62 522 ILE A C 1
ATOM 3908 O O . ILE A 1 522 ? 9.995 -15.738 29.606 1.00 53.62 522 ILE A O 1
ATOM 3912 N N . ASN A 1 523 ? 9.736 -13.530 29.873 1.00 51.44 523 ASN A N 1
ATOM 3913 C CA . ASN A 1 523 ? 10.708 -13.155 28.850 1.00 51.44 523 ASN A CA 1
ATOM 3914 C C . ASN A 1 523 ? 12.073 -13.047 29.528 1.00 51.44 523 ASN A C 1
ATOM 3916 O O . ASN A 1 523 ? 12.487 -11.967 29.947 1.00 51.44 523 ASN A O 1
ATOM 3920 N N . ILE A 1 524 ? 12.737 -14.184 29.714 1.00 53.97 524 ILE A N 1
ATOM 3921 C CA . ILE A 1 524 ? 14.154 -14.175 30.067 1.00 53.97 524 ILE A CA 1
ATOM 3922 C C . ILE A 1 524 ? 14.964 -13.960 28.786 1.00 53.97 524 ILE A C 1
ATOM 3924 O O . ILE A 1 524 ? 14.639 -14.499 27.738 1.00 53.97 524 ILE A O 1
ATOM 3928 N N . ALA A 1 525 ? 15.974 -13.105 28.908 1.00 52.84 525 ALA A N 1
ATOM 3929 C CA . ALA A 1 525 ? 16.774 -12.522 27.843 1.00 52.84 525 ALA A CA 1
ATOM 3930 C C . ALA A 1 525 ? 17.644 -13.511 27.039 1.00 52.84 525 ALA A C 1
ATOM 3932 O O . ALA A 1 525 ? 17.949 -14.619 27.484 1.00 52.84 525 ALA A O 1
ATOM 3933 N N . ASP A 1 526 ? 18.099 -13.014 25.883 1.00 53.25 526 ASP A N 1
ATOM 3934 C CA . ASP A 1 526 ? 19.153 -13.555 25.016 1.00 53.25 526 ASP A CA 1
ATOM 3935 C C . ASP A 1 526 ? 20.299 -14.207 25.827 1.00 53.25 526 ASP A C 1
ATOM 3937 O O . ASP A 1 526 ? 20.962 -13.559 26.646 1.00 53.25 526 ASP A O 1
ATOM 3941 N N . THR A 1 527 ? 20.547 -15.497 25.595 1.00 55.34 527 THR A N 1
ATOM 3942 C CA . THR A 1 527 ? 21.677 -16.246 26.163 1.00 55.34 527 THR A CA 1
ATOM 3943 C C . THR A 1 527 ? 22.755 -16.388 25.091 1.00 55.34 527 THR A C 1
ATOM 3945 O O . THR A 1 527 ? 22.488 -16.883 23.999 1.00 55.34 527 THR A O 1
ATOM 3948 N N . ILE A 1 528 ? 23.983 -15.960 25.390 1.00 54.84 528 ILE A N 1
ATOM 3949 C CA . ILE A 1 528 ? 25.129 -16.107 24.485 1.00 54.84 528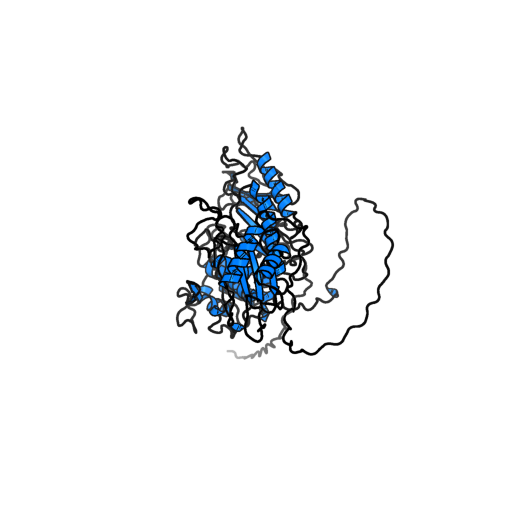 ILE A CA 1
ATOM 3950 C C . ILE A 1 528 ? 26.069 -17.188 24.980 1.00 54.84 528 ILE A C 1
ATOM 3952 O O . ILE A 1 528 ? 26.352 -17.292 26.177 1.00 54.84 528 ILE A O 1
ATOM 3956 N N . ILE A 1 529 ? 26.614 -17.935 24.024 1.00 56.88 529 ILE A N 1
ATOM 3957 C CA . ILE A 1 529 ? 27.857 -18.673 24.197 1.00 56.88 529 ILE A CA 1
ATOM 3958 C C . ILE A 1 529 ? 28.925 -17.888 23.453 1.00 56.88 529 ILE A C 1
ATOM 3960 O O . ILE A 1 529 ? 28.882 -17.794 22.235 1.00 56.88 529 ILE A O 1
ATOM 3964 N N . ALA A 1 530 ? 29.866 -17.280 24.175 1.00 46.47 530 ALA A N 1
ATOM 3965 C CA . ALA A 1 530 ? 30.997 -16.660 23.498 1.00 46.47 530 ALA A CA 1
ATOM 3966 C C . ALA A 1 530 ? 31.951 -17.752 23.019 1.00 46.47 530 ALA A C 1
ATOM 3968 O O . ALA A 1 530 ? 32.451 -18.528 23.836 1.00 46.47 530 ALA A O 1
ATOM 3969 N N . GLY A 1 531 ? 32.233 -17.763 21.716 1.00 50.34 531 GLY A N 1
ATOM 3970 C CA . GLY A 1 531 ? 33.415 -18.425 21.173 1.00 50.34 531 GLY A CA 1
ATOM 3971 C C . GLY A 1 531 ? 34.719 -17.840 21.742 1.00 50.34 531 GLY A C 1
ATOM 3972 O O . GLY A 1 531 ? 34.741 -16.743 22.304 1.00 50.34 531 GLY A O 1
ATOM 3973 N N . ASP A 1 532 ? 35.793 -18.622 21.614 1.00 43.34 532 ASP A N 1
ATOM 3974 C CA . ASP A 1 532 ? 37.150 -18.465 22.161 1.00 43.34 532 ASP A CA 1
ATOM 3975 C C . ASP A 1 532 ? 37.549 -17.094 22.749 1.00 43.34 532 ASP A C 1
ATOM 3977 O O . ASP A 1 532 ? 37.775 -16.111 22.039 1.00 43.34 532 ASP A O 1
ATOM 3981 N N . LYS A 1 533 ? 37.851 -17.071 24.056 1.00 36.44 533 LYS A N 1
ATOM 3982 C CA . LYS A 1 533 ? 38.728 -16.051 24.650 1.00 36.44 533 LYS A CA 1
ATOM 3983 C C . LYS A 1 533 ? 40.113 -16.653 24.904 1.00 36.44 533 LYS A C 1
ATOM 3985 O O . LYS A 1 533 ? 40.329 -17.356 25.889 1.00 36.44 533 LYS A O 1
ATOM 3990 N N . THR A 1 534 ? 41.086 -16.373 24.037 1.00 41.03 534 THR A N 1
ATOM 3991 C CA . THR A 1 534 ? 42.494 -16.726 24.291 1.00 41.03 534 THR A CA 1
ATOM 3992 C C . THR A 1 534 ? 43.103 -15.835 25.374 1.00 41.03 534 THR A C 1
ATOM 3994 O O . THR A 1 534 ? 43.697 -14.804 25.075 1.00 41.03 534 THR A O 1
ATOM 3997 N N . GLU A 1 535 ? 43.043 -16.284 26.626 1.00 35.66 535 GLU A N 1
ATOM 3998 C CA . GLU A 1 535 ? 43.993 -15.898 27.676 1.00 35.66 535 GLU A CA 1
ATOM 3999 C C . GLU A 1 535 ? 44.545 -17.160 28.361 1.00 35.66 535 GLU A C 1
ATOM 4001 O O . GLU A 1 535 ? 44.109 -17.565 29.427 1.00 35.66 535 GLU A O 1
ATOM 4006 N N . GLY A 1 536 ? 45.529 -17.799 27.717 1.00 40.66 536 GLY A N 1
ATOM 4007 C CA . GLY A 1 536 ? 46.502 -18.673 28.385 1.00 40.66 536 GLY A CA 1
ATOM 4008 C C . GLY A 1 536 ? 45.989 -19.968 29.040 1.00 40.66 536 GLY A C 1
ATOM 4009 O O . GLY A 1 536 ? 45.956 -20.061 30.257 1.00 40.66 536 GLY A O 1
ATOM 4010 N N . ARG A 1 537 ? 45.805 -21.017 28.223 1.00 45.72 537 ARG A N 1
ATOM 4011 C CA . ARG A 1 537 ? 45.863 -22.457 28.584 1.00 45.72 537 ARG A CA 1
ATOM 4012 C C . ARG A 1 537 ? 44.903 -22.953 29.683 1.00 45.72 537 ARG A C 1
ATOM 4014 O O . ARG A 1 537 ? 45.345 -23.337 30.755 1.00 45.72 537 ARG A O 1
ATOM 4021 N N . GLU A 1 538 ? 43.629 -23.057 29.324 1.00 36.03 538 GLU A N 1
ATOM 4022 C CA . GLU A 1 538 ? 42.714 -24.211 29.462 1.00 36.03 538 GLU A CA 1
ATOM 4023 C C . GLU A 1 538 ? 41.365 -23.752 28.877 1.00 36.03 538 GLU A C 1
ATOM 4025 O O . GLU A 1 538 ? 40.940 -22.626 29.129 1.00 36.03 538 GLU A O 1
ATOM 4030 N N . THR A 1 539 ? 40.736 -24.553 28.013 1.00 39.97 539 THR A N 1
ATOM 4031 C CA . THR A 1 539 ? 39.483 -24.182 27.333 1.00 39.97 539 THR A CA 1
ATOM 4032 C C . THR A 1 539 ? 38.337 -24.214 28.340 1.00 39.97 539 THR A C 1
ATOM 4034 O O . THR A 1 539 ? 38.055 -25.269 28.908 1.00 39.97 539 THR A O 1
ATOM 4037 N N . VAL A 1 540 ? 37.673 -23.080 28.566 1.00 40.56 540 VAL A N 1
ATOM 4038 C CA . VAL A 1 540 ? 36.447 -23.022 29.370 1.00 40.56 540 VAL A CA 1
ATOM 4039 C C . VAL A 1 540 ? 35.365 -22.350 28.535 1.00 40.56 540 VAL A C 1
ATOM 4041 O O . VAL A 1 540 ? 35.396 -21.137 28.341 1.00 40.56 540 VAL A O 1
ATOM 4044 N N . ASP A 1 541 ? 34.410 -23.144 28.054 1.00 49.69 541 ASP A N 1
ATOM 4045 C CA . ASP A 1 541 ? 33.175 -22.631 27.463 1.00 49.69 541 ASP A CA 1
ATOM 4046 C C . ASP A 1 541 ? 32.326 -22.017 28.583 1.00 49.69 541 ASP A C 1
ATOM 4048 O O . ASP A 1 541 ? 31.950 -22.708 29.534 1.00 49.69 541 ASP A O 1
ATOM 4052 N N . VAL A 1 542 ? 32.030 -20.718 28.502 1.00 55.47 542 VAL A N 1
ATOM 4053 C CA . VAL A 1 542 ? 31.187 -20.028 29.489 1.00 55.47 542 VAL A CA 1
ATOM 4054 C C . VAL A 1 542 ? 29.984 -19.423 28.775 1.00 55.47 542 VAL A C 1
ATOM 4056 O O . VAL A 1 542 ? 30.129 -18.508 27.968 1.00 55.47 542 VAL A O 1
ATOM 4059 N N . ALA A 1 543 ? 28.790 -19.914 29.102 1.00 56.66 543 ALA A N 1
ATOM 4060 C CA . ALA A 1 543 ? 27.533 -19.275 28.727 1.00 56.66 543 ALA A CA 1
ATOM 4061 C C . ALA A 1 543 ? 27.222 -18.114 29.691 1.00 56.66 543 ALA A C 1
ATOM 4063 O O . ALA A 1 543 ? 27.474 -18.217 30.895 1.00 56.66 543 ALA A O 1
ATOM 4064 N N . TYR A 1 544 ? 26.692 -17.003 29.175 1.00 61.78 544 TYR A N 1
ATOM 4065 C CA . TYR A 1 544 ? 26.289 -15.844 29.980 1.00 61.78 544 TYR A CA 1
ATOM 4066 C C . TYR A 1 544 ? 25.124 -15.069 29.339 1.00 61.78 544 TYR A C 1
ATOM 4068 O O . TYR A 1 544 ? 24.796 -15.241 28.167 1.00 61.78 544 TYR A O 1
ATOM 4076 N N . VAL A 1 545 ? 24.472 -14.210 30.131 1.00 61.97 545 VAL A N 1
ATOM 4077 C CA . VAL A 1 545 ? 23.366 -13.348 29.672 1.00 61.97 545 VAL A CA 1
ATOM 4078 C C . VAL A 1 545 ? 23.915 -12.235 28.781 1.00 61.97 545 VAL A C 1
ATOM 4080 O O . VAL A 1 545 ? 24.818 -11.518 29.212 1.00 61.97 545 VAL A O 1
ATOM 4083 N N . TYR A 1 546 ? 23.368 -12.057 27.575 1.00 51.25 546 TYR A N 1
ATOM 4084 C CA . TYR A 1 546 ? 23.864 -11.063 26.621 1.00 51.25 546 TYR A CA 1
ATOM 4085 C C . TYR A 1 546 ? 23.629 -9.623 27.093 1.00 51.25 546 TYR A C 1
ATOM 4087 O O . TYR A 1 546 ? 22.478 -9.208 27.258 1.00 51.25 546 TYR A O 1
ATOM 4095 N N . PRO A 1 547 ? 24.678 -8.802 27.251 1.00 63.62 547 PRO A N 1
ATOM 4096 C CA . PRO A 1 547 ? 24.502 -7.364 27.316 1.00 63.62 547 PRO A CA 1
ATOM 4097 C C . PRO A 1 547 ? 24.377 -6.796 25.885 1.00 63.62 547 PRO A C 1
ATOM 4099 O O . PRO A 1 547 ? 25.257 -7.046 25.059 1.00 63.62 547 PRO A O 1
ATOM 4102 N N . PRO A 1 548 ? 23.369 -5.948 25.588 1.00 56.12 548 PRO A N 1
ATOM 4103 C CA . PRO A 1 548 ? 23.188 -5.330 24.264 1.00 56.12 548 PRO A CA 1
ATOM 4104 C C . PRO A 1 548 ? 24.396 -4.528 23.740 1.00 56.12 548 PRO A C 1
ATOM 4106 O O . PRO A 1 548 ? 24.439 -4.149 22.575 1.00 56.12 548 PRO A O 1
ATOM 4109 N N . SER A 1 549 ? 25.385 -4.242 24.591 1.00 60.91 549 SER A N 1
ATOM 4110 C CA . SER A 1 549 ? 26.600 -3.497 24.257 1.00 60.91 549 SER A CA 1
ATOM 4111 C C . SER A 1 549 ? 27.713 -4.327 23.596 1.00 60.91 549 SER A C 1
ATOM 4113 O O . SER A 1 549 ? 28.744 -3.751 23.253 1.00 60.91 549 SER A O 1
ATOM 4115 N N . MET A 1 550 ? 27.559 -5.648 23.431 1.00 52.06 550 MET A N 1
ATOM 4116 C CA . MET A 1 550 ? 28.652 -6.545 23.005 1.00 52.06 550 MET A CA 1
ATOM 4117 C C . MET A 1 550 ? 28.826 -6.751 21.486 1.00 52.06 550 MET A C 1
ATOM 4119 O O . MET A 1 550 ? 29.682 -7.541 21.086 1.00 52.06 550 MET A O 1
ATOM 4123 N N . GLY A 1 551 ? 28.111 -6.004 20.636 1.00 57.12 551 GLY A N 1
ATOM 4124 C CA . GLY A 1 551 ? 28.241 -6.094 19.172 1.00 57.12 551 GLY A CA 1
ATOM 4125 C C . GLY A 1 551 ? 27.818 -7.456 18.602 1.00 57.12 551 GLY A C 1
ATOM 4126 O O . GLY A 1 551 ? 27.271 -8.288 19.328 1.00 57.12 551 GLY A O 1
ATOM 4127 N N . ASN A 1 552 ? 28.053 -7.675 17.303 1.00 54.88 552 ASN A N 1
ATOM 4128 C CA . ASN A 1 552 ? 27.701 -8.927 16.624 1.00 54.88 552 ASN A CA 1
ATOM 4129 C C . ASN A 1 552 ? 28.590 -10.065 17.141 1.00 54.88 552 ASN A C 1
ATOM 4131 O O . ASN A 1 552 ? 29.814 -9.993 17.030 1.00 54.88 552 ASN A O 1
ATOM 4135 N N . GLN A 1 553 ? 27.963 -11.083 17.720 1.00 58.41 553 GLN A N 1
ATOM 4136 C CA . GLN A 1 553 ? 28.594 -12.329 18.140 1.00 58.41 553 GLN A CA 1
ATOM 4137 C C . GLN A 1 553 ? 27.976 -13.455 17.316 1.00 58.41 553 GLN A C 1
ATOM 4139 O O . GLN A 1 553 ? 26.774 -13.417 17.057 1.00 58.41 553 GLN A O 1
ATOM 4144 N N . ASP A 1 554 ? 28.784 -14.440 16.942 1.00 54.59 554 ASP A N 1
ATOM 4145 C CA . ASP A 1 554 ? 28.270 -15.709 16.433 1.00 54.59 554 ASP A CA 1
ATOM 4146 C C . ASP A 1 554 ? 27.680 -16.517 17.614 1.00 54.59 554 ASP A C 1
ATOM 4148 O O . ASP A 1 554 ? 28.077 -16.321 18.766 1.00 54.59 554 ASP A O 1
ATOM 4152 N N . ASP A 1 555 ? 26.720 -17.407 17.346 1.00 63.88 555 ASP A N 1
ATOM 4153 C CA . ASP A 1 555 ? 26.133 -18.349 18.321 1.00 63.88 555 ASP A CA 1
ATOM 4154 C C . ASP A 1 555 ? 25.340 -17.724 19.489 1.00 63.88 555 ASP A C 1
ATOM 4156 O O . ASP A 1 555 ? 25.416 -18.138 20.654 1.00 63.88 555 ASP A O 1
ATOM 4160 N N . VAL A 1 556 ? 24.501 -16.737 19.166 1.00 65.69 556 VAL A N 1
ATOM 4161 C CA . VAL A 1 556 ? 23.530 -16.165 20.108 1.00 65.69 556 VAL A CA 1
ATOM 4162 C C . VAL A 1 556 ? 22.220 -16.951 20.075 1.00 65.69 556 VAL A C 1
ATOM 4164 O O . VAL A 1 556 ? 21.606 -17.108 19.020 1.00 65.69 556 VAL A O 1
ATOM 4167 N N . TYR A 1 557 ? 21.743 -17.397 21.240 1.00 73.88 557 TYR A N 1
ATOM 4168 C CA . TYR A 1 557 ? 20.490 -18.139 21.371 1.00 73.88 557 TYR A CA 1
ATOM 4169 C C . TYR A 1 557 ? 19.457 -17.330 22.157 1.00 73.88 557 TYR A C 1
ATOM 4171 O O . TYR A 1 557 ? 19.645 -16.982 23.323 1.00 73.88 557 TYR A O 1
ATOM 4179 N N . ASN A 1 558 ? 18.315 -17.061 21.537 1.00 74.38 558 ASN A N 1
ATOM 4180 C CA . ASN A 1 558 ? 17.156 -16.518 22.226 1.00 74.38 558 ASN A CA 1
ATOM 4181 C C . ASN A 1 558 ? 16.345 -17.680 22.811 1.00 74.38 558 ASN A C 1
ATOM 4183 O O . ASN A 1 558 ? 15.820 -18.506 22.063 1.00 74.38 558 ASN A O 1
ATOM 4187 N N . ILE A 1 559 ? 16.284 -17.767 24.141 1.00 79.69 559 ILE A N 1
ATOM 4188 C CA . ILE A 1 559 ? 15.554 -18.810 24.867 1.00 79.69 559 ILE A CA 1
ATOM 4189 C C . ILE A 1 559 ? 14.424 -18.153 25.649 1.00 79.69 559 ILE A C 1
ATOM 4191 O O . ILE A 1 559 ? 14.673 -17.338 26.531 1.00 79.69 559 ILE A O 1
ATOM 4195 N N . ALA A 1 560 ? 13.184 -18.549 25.370 1.00 79.44 560 ALA A N 1
ATOM 4196 C CA . ALA A 1 560 ? 12.002 -18.009 26.030 1.00 79.44 560 ALA A CA 1
ATOM 4197 C C . ALA A 1 560 ? 11.140 -19.124 26.630 1.00 79.44 560 ALA A C 1
ATOM 4199 O O . ALA A 1 560 ? 10.960 -20.184 26.028 1.00 79.44 560 ALA A O 1
ATOM 4200 N N . VAL A 1 561 ? 10.563 -18.870 27.810 1.00 78.56 561 VAL A N 1
ATOM 4201 C CA . VAL A 1 561 ? 9.605 -19.780 28.451 1.00 78.56 561 VAL A CA 1
ATOM 4202 C C . VAL A 1 561 ? 8.340 -19.011 28.808 1.00 78.56 561 VAL A C 1
ATOM 4204 O O . VAL A 1 561 ? 8.327 -18.173 29.707 1.00 78.56 561 VAL A O 1
ATOM 4207 N N . THR A 1 562 ? 7.249 -19.298 28.106 1.00 78.75 562 THR A N 1
ATOM 4208 C CA . THR A 1 562 ? 5.974 -18.585 28.274 1.00 78.75 562 THR A CA 1
ATOM 4209 C C . THR A 1 562 ? 4.902 -19.496 28.857 1.00 78.75 562 THR A C 1
ATOM 4211 O O . THR A 1 562 ? 4.921 -20.706 28.651 1.00 78.75 562 THR A O 1
ATOM 4214 N N . SER A 1 563 ? 3.967 -18.941 29.630 1.00 76.94 563 SER A N 1
ATOM 4215 C CA . SER A 1 563 ? 2.841 -19.711 30.161 1.00 76.94 563 SER A CA 1
ATOM 4216 C C . SER A 1 563 ? 1.736 -19.865 29.119 1.00 76.94 563 SER A C 1
ATOM 4218 O O . SER A 1 563 ? 1.411 -18.935 28.380 1.00 76.94 563 SER A O 1
ATOM 4220 N N . VAL A 1 564 ? 1.120 -21.046 29.081 1.00 78.00 564 VAL A N 1
ATOM 4221 C CA . VAL A 1 564 ? -0.072 -21.288 28.266 1.00 78.00 564 VAL A CA 1
ATOM 4222 C C . VAL A 1 564 ? -1.260 -20.555 28.909 1.00 78.00 564 VAL A C 1
ATOM 4224 O O . VAL A 1 564 ? -1.520 -20.754 30.102 1.00 78.00 564 VAL A O 1
ATOM 4227 N N . PRO A 1 565 ? -2.014 -19.725 28.161 1.00 75.38 565 PRO A N 1
ATOM 4228 C CA . PRO A 1 565 ? -3.167 -19.017 28.705 1.00 75.38 565 PRO A CA 1
ATOM 4229 C C . PRO A 1 565 ? -4.176 -19.969 29.355 1.00 75.38 565 PRO A C 1
ATOM 4231 O O . PRO A 1 565 ? -4.537 -20.993 28.779 1.00 75.38 565 PRO A O 1
ATOM 4234 N N . ASN A 1 566 ? -4.670 -19.598 30.539 1.00 77.88 566 ASN A N 1
ATOM 4235 C CA . ASN A 1 566 ? -5.643 -20.373 31.324 1.00 77.88 566 ASN A CA 1
ATOM 4236 C C . ASN A 1 566 ? -5.144 -21.745 31.818 1.00 77.88 566 ASN A C 1
ATOM 4238 O O . ASN A 1 566 ? -5.953 -22.582 32.211 1.00 77.88 566 ASN A O 1
ATOM 4242 N N . CYS A 1 567 ? -3.828 -21.965 31.838 1.00 76.50 567 CYS A N 1
ATOM 4243 C CA . CYS A 1 567 ? -3.202 -23.141 32.429 1.00 76.50 567 CYS A CA 1
ATOM 4244 C C . CYS A 1 567 ? -2.523 -22.741 33.749 1.00 76.50 567 CYS A C 1
ATOM 4246 O O . CYS A 1 567 ? -1.785 -21.758 33.807 1.00 76.50 567 CYS A O 1
ATOM 4248 N N . THR A 1 568 ? -2.795 -23.449 34.846 1.00 70.81 568 THR A N 1
ATOM 4249 C CA . THR A 1 568 ? -2.145 -23.191 36.142 1.00 70.81 568 THR A CA 1
ATOM 4250 C C . THR A 1 568 ? -1.777 -24.522 36.789 1.00 70.81 568 THR A C 1
ATOM 4252 O O . THR A 1 568 ? -2.675 -25.273 37.169 1.00 70.81 568 THR A O 1
ATOM 4255 N N . PRO A 1 569 ? -0.481 -24.852 36.917 1.00 66.88 569 PRO A N 1
ATOM 4256 C CA . PRO A 1 569 ? -0.073 -26.071 37.595 1.00 66.88 569 PRO A CA 1
ATOM 4257 C C . PRO A 1 569 ? -0.325 -25.960 39.104 1.00 66.88 569 PRO A C 1
ATOM 4259 O O . PRO A 1 569 ? -0.061 -24.929 39.731 1.00 66.88 569 PRO A O 1
ATOM 4262 N N . ASN A 1 570 ? -0.811 -27.048 39.705 1.00 58.72 570 ASN A N 1
ATOM 4263 C CA . ASN A 1 570 ? -0.957 -27.169 41.155 1.00 58.72 570 ASN A CA 1
ATOM 4264 C C . ASN A 1 570 ? 0.435 -27.181 41.809 1.00 58.72 570 ASN A C 1
ATOM 4266 O O . ASN A 1 570 ? 1.091 -28.218 41.837 1.00 58.72 570 ASN A O 1
ATOM 4270 N N . GLY A 1 571 ? 0.879 -26.033 42.328 1.00 65.38 571 GLY A N 1
ATOM 4271 C CA . GLY A 1 571 ? 2.179 -25.885 43.000 1.00 65.38 571 GLY A CA 1
ATOM 4272 C C . GLY A 1 571 ? 3.157 -24.911 42.337 1.00 65.38 571 GLY A C 1
ATOM 4273 O O . GLY A 1 571 ? 4.288 -24.797 42.802 1.00 65.38 571 GLY A O 1
ATOM 4274 N N . GLY A 1 572 ? 2.729 -24.184 41.298 1.00 65.38 572 GLY A N 1
ATOM 4275 C CA . GLY A 1 572 ? 3.608 -23.299 40.532 1.00 65.38 572 GLY A CA 1
ATOM 4276 C C . GLY A 1 572 ? 4.429 -24.061 39.493 1.00 65.38 572 GLY A C 1
ATOM 4277 O O . GLY A 1 572 ? 4.300 -25.273 39.332 1.00 65.38 572 GLY A O 1
ATOM 4278 N N . TYR A 1 573 ? 5.240 -23.333 38.735 1.00 67.62 573 TYR A N 1
ATOM 4279 C CA . TYR A 1 573 ? 6.064 -23.917 37.686 1.00 67.62 573 TYR A CA 1
ATOM 4280 C C . TYR A 1 573 ? 7.457 -24.216 38.235 1.00 67.62 573 TYR A C 1
ATOM 4282 O O . TYR A 1 573 ? 8.145 -23.302 38.687 1.00 67.62 573 TYR A O 1
ATOM 4290 N N . ASN A 1 574 ? 7.866 -25.483 38.188 1.00 72.50 574 ASN A N 1
ATOM 4291 C CA . ASN A 1 574 ? 9.244 -25.886 38.443 1.00 72.50 574 ASN A CA 1
ATOM 4292 C C . ASN A 1 574 ? 9.956 -26.030 37.095 1.00 72.50 574 ASN A C 1
ATOM 4294 O O . ASN A 1 574 ? 9.731 -27.005 36.378 1.00 72.50 574 ASN A O 1
ATOM 4298 N N . LEU A 1 575 ? 10.805 -25.060 36.748 1.00 70.88 575 LEU A N 1
ATOM 4299 C CA . LEU A 1 575 ? 11.536 -25.089 35.483 1.00 70.88 575 LEU A CA 1
ATOM 4300 C C . LEU A 1 575 ? 12.576 -26.210 35.422 1.00 70.88 575 LEU A C 1
ATOM 4302 O O . LEU A 1 575 ? 12.909 -26.629 34.326 1.00 70.88 575 LEU A O 1
ATOM 4306 N N . ALA A 1 576 ? 13.051 -26.761 36.542 1.00 69.12 576 ALA A N 1
ATOM 4307 C CA . ALA A 1 576 ? 13.968 -27.900 36.504 1.00 69.12 576 ALA A CA 1
ATOM 4308 C C . ALA A 1 576 ? 13.278 -29.195 36.030 1.00 69.12 576 ALA A C 1
ATOM 4310 O O . ALA A 1 576 ? 13.913 -30.038 35.398 1.00 69.12 576 ALA A O 1
ATOM 4311 N N . THR A 1 577 ? 11.978 -29.351 36.318 1.00 72.00 577 THR A N 1
ATOM 4312 C CA . THR A 1 577 ? 11.181 -30.557 36.006 1.00 72.00 577 THR A CA 1
ATOM 4313 C C . THR A 1 577 ? 9.741 -30.202 35.599 1.00 72.00 577 THR A C 1
ATOM 4315 O O . THR A 1 577 ? 8.783 -30.521 36.307 1.00 72.00 577 THR A O 1
ATOM 4318 N N . PRO A 1 578 ? 9.547 -29.523 34.458 1.00 64.81 578 PRO A N 1
ATOM 4319 C CA . PRO A 1 578 ? 8.252 -28.940 34.090 1.00 64.81 578 PRO A CA 1
ATOM 4320 C C . PRO A 1 578 ? 7.180 -29.969 33.716 1.00 64.81 578 PRO A C 1
ATOM 4322 O O . PRO A 1 578 ? 5.986 -29.685 33.807 1.00 64.81 578 PRO A O 1
ATOM 4325 N N . VAL A 1 579 ? 7.596 -31.176 33.324 1.00 73.62 579 VAL A N 1
ATOM 4326 C CA . VAL A 1 579 ? 6.740 -32.349 33.120 1.00 73.62 579 VAL A CA 1
ATOM 4327 C C . VAL A 1 579 ? 7.470 -33.556 33.697 1.00 73.62 579 VAL A C 1
ATOM 4329 O O . VAL A 1 579 ? 8.692 -33.655 33.573 1.00 73.62 579 VAL A O 1
ATOM 4332 N N . ALA A 1 580 ? 6.736 -34.477 34.328 1.00 66.94 580 ALA A N 1
ATOM 4333 C CA . ALA A 1 580 ? 7.309 -35.656 34.973 1.00 66.94 580 ALA A CA 1
ATOM 4334 C C . ALA A 1 580 ? 8.328 -36.364 34.055 1.00 66.94 580 ALA A C 1
ATOM 4336 O O . ALA A 1 580 ? 7.995 -36.767 32.940 1.00 66.94 580 ALA A O 1
ATOM 4337 N N . ASN A 1 581 ? 9.556 -36.516 34.559 1.00 69.44 581 ASN A N 1
ATOM 4338 C CA . ASN A 1 581 ? 10.694 -37.197 33.927 1.00 69.44 581 ASN A CA 1
ATOM 4339 C C . ASN A 1 581 ? 11.383 -36.487 32.745 1.00 69.44 581 ASN A C 1
ATOM 4341 O O . ASN A 1 581 ? 12.242 -37.108 32.129 1.00 69.44 581 ASN A O 1
ATOM 4345 N N . ASN A 1 582 ? 11.065 -35.224 32.440 1.00 78.25 582 ASN A N 1
ATOM 4346 C CA . ASN A 1 582 ? 11.793 -34.447 31.428 1.00 78.25 582 ASN A CA 1
ATOM 4347 C C . ASN A 1 582 ? 12.519 -33.269 32.085 1.00 78.25 582 ASN A C 1
ATOM 4349 O O . ASN A 1 582 ? 11.895 -32.498 32.821 1.00 78.25 582 ASN A O 1
ATOM 4353 N N . GLN A 1 583 ? 13.820 -33.120 31.825 1.00 86.00 583 GLN A N 1
ATOM 4354 C CA . GLN A 1 583 ? 14.572 -31.949 32.273 1.00 86.00 583 GLN A CA 1
ATOM 4355 C C . GLN A 1 583 ? 14.347 -30.781 31.302 1.00 86.00 583 GLN A C 1
ATOM 4357 O O . GLN A 1 583 ? 14.092 -30.982 30.115 1.00 86.00 583 GLN A O 1
ATOM 4362 N N . CYS A 1 584 ? 14.449 -29.541 31.786 1.00 83.69 584 CYS A N 1
ATOM 4363 C CA . CYS A 1 584 ? 14.284 -28.355 30.933 1.00 83.69 584 CYS A CA 1
ATOM 4364 C C . CYS A 1 584 ? 15.258 -28.323 29.746 1.00 83.69 584 CYS A C 1
ATOM 4366 O O . CYS A 1 584 ? 14.859 -27.944 28.645 1.00 83.69 584 CYS A O 1
ATOM 4368 N N . ALA A 1 585 ? 16.495 -28.792 29.940 1.00 84.12 585 ALA A N 1
ATOM 4369 C CA . ALA A 1 585 ? 17.490 -28.845 28.874 1.00 84.12 585 ALA A CA 1
ATOM 4370 C C . ALA A 1 585 ? 17.060 -29.813 27.759 1.00 84.12 585 ALA A C 1
ATOM 4372 O O . ALA A 1 585 ? 17.133 -29.457 26.585 1.00 84.12 585 ALA A O 1
ATOM 4373 N N . ASP A 1 586 ? 16.510 -30.977 28.122 1.00 86.00 586 ASP A N 1
ATOM 4374 C CA . ASP A 1 586 ? 16.004 -31.968 27.165 1.00 86.00 586 ASP A CA 1
ATOM 4375 C C . ASP A 1 586 ? 14.824 -31.422 26.349 1.00 86.00 586 ASP A C 1
ATOM 4377 O O . ASP A 1 586 ? 14.695 -31.706 25.156 1.00 86.00 586 ASP A O 1
ATOM 4381 N N . ILE A 1 587 ? 13.958 -30.620 26.979 1.00 84.31 587 ILE A N 1
ATOM 4382 C CA . ILE A 1 587 ? 12.793 -30.010 26.326 1.00 84.31 587 ILE A CA 1
ATOM 4383 C C . ILE A 1 587 ? 13.229 -28.928 25.336 1.00 84.31 587 ILE A C 1
ATOM 4385 O O . ILE A 1 587 ? 12.734 -28.914 24.212 1.00 84.31 587 ILE A O 1
ATOM 4389 N N . LEU A 1 588 ? 14.165 -28.053 25.714 1.00 82.50 588 LEU A N 1
ATOM 4390 C CA . LEU A 1 588 ? 14.705 -27.023 24.819 1.00 82.50 588 LEU A CA 1
ATOM 4391 C C . LEU A 1 588 ? 15.496 -27.635 23.658 1.00 82.50 588 LEU A C 1
ATOM 4393 O O . LEU A 1 588 ? 15.303 -27.239 22.509 1.00 82.50 588 LEU A O 1
ATOM 4397 N N . HIS A 1 589 ? 16.319 -28.650 23.931 1.00 83.50 589 HIS A N 1
ATOM 4398 C CA . HIS A 1 589 ? 17.026 -29.397 22.889 1.00 83.50 589 HIS A CA 1
ATOM 4399 C C . HIS A 1 589 ? 16.052 -30.069 21.925 1.00 83.50 589 HIS A C 1
ATOM 4401 O O . HIS A 1 589 ? 16.184 -29.936 20.710 1.00 83.50 589 HIS A O 1
ATOM 4407 N N . SER A 1 590 ? 15.006 -30.711 22.452 1.00 82.75 590 SER A N 1
ATOM 4408 C CA . SER A 1 590 ? 13.951 -31.307 21.632 1.00 82.75 590 SER A CA 1
ATOM 4409 C C . SER A 1 590 ? 13.193 -30.253 20.825 1.00 82.75 590 SER A C 1
ATOM 4411 O O . SER A 1 590 ? 12.848 -30.521 19.676 1.00 82.75 590 SER A O 1
ATOM 4413 N N . ALA A 1 591 ? 12.965 -29.056 21.375 1.00 81.69 591 ALA A N 1
ATOM 4414 C CA . ALA A 1 591 ? 12.280 -27.973 20.674 1.00 81.69 591 ALA A CA 1
ATOM 4415 C C . ALA A 1 591 ? 13.079 -27.520 19.461 1.00 81.69 591 ALA A C 1
ATOM 4417 O O . ALA A 1 591 ? 12.540 -27.426 18.360 1.00 81.69 591 ALA A O 1
ATOM 4418 N N . TRP A 1 592 ? 14.381 -27.339 19.637 1.00 78.31 592 TRP A N 1
ATOM 4419 C CA . TRP A 1 592 ? 15.259 -27.024 18.528 1.00 78.31 592 TRP A CA 1
ATOM 4420 C C . TRP A 1 592 ? 15.409 -28.188 17.547 1.00 78.31 592 TRP A C 1
ATOM 4422 O O . TRP A 1 592 ? 15.416 -27.961 16.350 1.00 78.31 592 TRP A O 1
ATOM 4432 N N . LYS A 1 593 ? 15.515 -29.438 18.010 1.00 79.06 593 LYS A N 1
ATOM 4433 C CA . LYS A 1 593 ? 15.837 -30.586 17.146 1.00 79.06 593 LYS A CA 1
ATOM 4434 C C . LYS A 1 593 ? 14.640 -31.124 16.372 1.00 79.06 593 LYS A C 1
ATOM 4436 O O . LYS A 1 593 ? 14.774 -31.520 15.218 1.00 79.06 593 LYS A O 1
ATOM 4441 N N . GLN A 1 594 ? 13.481 -31.188 17.018 1.00 77.06 594 GLN A N 1
ATOM 4442 C CA . GLN A 1 594 ? 12.275 -31.831 16.484 1.00 77.06 594 GLN A CA 1
ATOM 4443 C C . GLN A 1 594 ? 11.270 -30.818 15.935 1.00 77.06 594 GLN A C 1
ATOM 4445 O O . GLN A 1 594 ? 10.426 -31.175 15.115 1.00 77.06 594 GLN A O 1
ATOM 4450 N N . CYS A 1 595 ? 11.371 -29.562 16.372 1.00 73.31 595 CYS A N 1
ATOM 4451 C CA . CYS A 1 595 ? 10.437 -28.496 16.024 1.00 73.31 595 CYS A CA 1
ATOM 4452 C C . CYS A 1 595 ? 11.153 -27.325 15.330 1.00 73.31 595 CYS A C 1
ATOM 4454 O O . CYS A 1 595 ? 10.615 -26.219 15.296 1.00 73.31 595 CYS A O 1
ATOM 4456 N N . ASN A 1 596 ? 12.361 -27.564 14.793 1.00 70.19 596 ASN A N 1
ATOM 4457 C CA . ASN A 1 596 ? 13.130 -26.569 14.051 1.00 70.19 596 ASN A CA 1
ATOM 4458 C C . ASN A 1 596 ? 12.394 -26.131 12.784 1.00 70.19 596 ASN A C 1
ATOM 4460 O O . ASN A 1 596 ? 12.105 -26.950 11.905 1.00 70.19 596 ASN A O 1
ATOM 4464 N N . ASN A 1 597 ? 12.221 -24.827 12.616 1.00 62.59 597 ASN A N 1
ATOM 4465 C CA . ASN A 1 597 ? 11.811 -24.235 11.353 1.00 62.59 597 ASN A CA 1
ATOM 4466 C C . ASN A 1 597 ? 13.046 -23.819 10.547 1.00 62.59 597 ASN A C 1
ATOM 4468 O O . ASN A 1 597 ? 13.390 -22.641 10.478 1.00 62.59 597 ASN A O 1
ATOM 4472 N N . GLN A 1 598 ? 13.707 -24.803 9.926 1.00 63.59 598 GLN A N 1
ATOM 4473 C CA . GLN A 1 598 ? 14.794 -24.576 8.958 1.00 63.59 598 GLN A CA 1
ATOM 4474 C C . GLN A 1 598 ? 15.999 -23.790 9.520 1.00 63.59 598 GLN A C 1
ATOM 4476 O O . GLN A 1 598 ? 16.563 -22.941 8.836 1.00 63.59 598 GLN A O 1
ATOM 4481 N N . GLY A 1 599 ? 16.392 -24.056 10.767 1.00 59.38 599 GLY A N 1
ATOM 4482 C CA . GLY A 1 599 ? 17.544 -23.409 11.405 1.00 59.38 599 GLY A CA 1
ATOM 4483 C C . GLY A 1 599 ? 17.227 -22.072 12.076 1.00 59.38 599 GLY A C 1
ATOM 4484 O O . GLY A 1 599 ? 18.148 -21.408 12.525 1.00 59.38 599 GLY A O 1
ATOM 4485 N N . ARG A 1 600 ? 15.949 -21.669 12.165 1.00 62.41 600 ARG A N 1
ATOM 4486 C CA . ARG A 1 600 ? 15.514 -20.406 12.802 1.00 62.41 600 ARG A CA 1
ATOM 4487 C C . ARG A 1 600 ? 14.956 -20.574 14.218 1.00 62.41 600 ARG A C 1
ATOM 4489 O O . ARG A 1 600 ? 14.474 -19.610 14.804 1.00 62.41 600 ARG A O 1
ATOM 4496 N N . GLY A 1 601 ? 14.989 -21.792 14.760 1.00 71.31 601 GLY A N 1
ATOM 4497 C CA . GLY A 1 601 ? 14.472 -22.107 16.090 1.00 71.31 601 GLY A CA 1
ATOM 4498 C C . GLY A 1 601 ? 13.217 -22.973 16.095 1.00 71.31 601 GLY A C 1
ATOM 4499 O O . GLY A 1 601 ? 12.655 -23.295 15.047 1.00 71.31 601 GLY A O 1
ATOM 4500 N N . GLY A 1 602 ? 12.788 -23.363 17.294 1.00 81.25 602 GLY A N 1
ATOM 4501 C CA . GLY A 1 602 ? 11.630 -24.222 17.521 1.00 81.25 602 GLY A CA 1
ATOM 4502 C C . GLY A 1 602 ? 11.016 -24.036 18.905 1.00 81.25 602 GLY A C 1
ATOM 4503 O O . GLY A 1 602 ? 11.637 -23.463 19.804 1.00 81.25 602 GLY A O 1
ATOM 4504 N N . ALA A 1 603 ? 9.776 -24.506 19.067 1.00 83.00 603 ALA A N 1
ATOM 4505 C CA . ALA A 1 603 ? 9.030 -24.401 20.318 1.00 83.00 603 ALA A CA 1
ATOM 4506 C C . ALA A 1 603 ? 8.308 -25.706 20.688 1.00 83.00 603 ALA A C 1
ATOM 4508 O O . ALA A 1 603 ? 7.723 -26.368 19.829 1.00 83.00 603 ALA A O 1
ATOM 4509 N N . ILE A 1 604 ? 8.307 -26.050 21.978 1.00 84.50 604 ILE A N 1
ATOM 4510 C CA . ILE A 1 604 ? 7.604 -27.206 22.550 1.00 84.50 604 ILE A CA 1
ATOM 4511 C C . ILE A 1 604 ? 6.713 -26.768 23.701 1.00 84.50 604 ILE A C 1
ATOM 4513 O O . ILE A 1 604 ? 7.142 -26.050 24.600 1.00 84.50 604 ILE A O 1
ATOM 4517 N N . THR A 1 605 ? 5.482 -27.277 23.720 1.00 82.19 605 THR A N 1
ATOM 4518 C CA . THR A 1 605 ? 4.610 -27.150 24.893 1.00 82.19 605 THR A CA 1
ATOM 4519 C C . THR A 1 605 ? 4.828 -28.336 25.825 1.00 82.19 605 THR A C 1
ATOM 4521 O O . THR A 1 605 ? 4.677 -29.482 25.401 1.00 82.19 605 THR A O 1
ATOM 4524 N N . ALA A 1 606 ? 5.157 -28.070 27.089 1.00 81.38 606 ALA A N 1
ATOM 4525 C CA . ALA A 1 606 ? 5.374 -29.067 28.131 1.00 81.38 606 ALA A CA 1
ATOM 4526 C C . ALA A 1 606 ? 4.626 -28.640 29.408 1.00 81.38 606 ALA A C 1
ATOM 4528 O O . ALA A 1 606 ? 4.981 -27.658 30.065 1.00 81.38 606 ALA A O 1
ATOM 4529 N N . GLY A 1 607 ? 3.550 -29.358 29.749 1.00 84.81 607 GLY A N 1
ATOM 4530 C CA . GLY A 1 607 ? 2.667 -28.980 30.850 1.00 84.81 607 GLY A CA 1
ATOM 4531 C C . GLY A 1 607 ? 1.919 -27.679 30.538 1.00 84.81 607 GLY A C 1
ATOM 4532 O O . GLY A 1 607 ? 1.239 -27.580 29.522 1.00 84.81 607 GLY A O 1
ATOM 4533 N N . CYS A 1 608 ? 2.056 -26.678 31.411 1.00 81.75 608 CYS A N 1
ATOM 4534 C CA . CYS A 1 608 ? 1.467 -25.344 31.237 1.00 81.75 608 CYS A CA 1
ATOM 4535 C C . CYS A 1 608 ? 2.459 -24.307 30.668 1.00 81.75 608 CYS A C 1
ATOM 4537 O O . CYS A 1 608 ? 2.205 -23.106 30.767 1.00 81.75 608 CYS A O 1
ATOM 4539 N N . LEU A 1 609 ? 3.592 -24.747 30.111 1.00 81.50 609 LEU A N 1
ATOM 4540 C CA . LEU A 1 609 ? 4.648 -23.880 29.585 1.00 81.50 609 LEU A CA 1
ATOM 4541 C C . LEU A 1 609 ? 4.935 -24.167 28.113 1.00 81.50 609 LEU A C 1
ATOM 4543 O O . LEU A 1 609 ? 4.851 -25.310 27.669 1.00 81.50 609 LEU A O 1
ATOM 4547 N N . VAL A 1 610 ? 5.336 -23.129 27.388 1.00 82.62 610 VAL A N 1
ATOM 4548 C CA . VAL A 1 610 ? 5.905 -23.193 26.043 1.00 82.62 610 VAL A CA 1
ATOM 4549 C C . VAL A 1 610 ? 7.375 -22.811 26.137 1.00 82.62 610 VAL A C 1
ATOM 4551 O O . VAL A 1 610 ? 7.699 -21.703 26.560 1.00 82.62 610 VAL A O 1
ATOM 4554 N N . TYR A 1 611 ? 8.242 -23.737 25.748 1.00 83.75 611 TYR A N 1
ATOM 4555 C CA . TYR A 1 611 ? 9.690 -23.593 25.675 1.00 83.75 611 TYR A CA 1
ATOM 4556 C C . TYR A 1 611 ? 10.079 -23.279 24.241 1.00 83.75 611 TYR A C 1
ATOM 4558 O O . TYR A 1 611 ? 9.833 -24.104 23.365 1.00 83.75 611 TYR A O 1
ATOM 4566 N N . SER A 1 612 ? 10.692 -22.126 24.010 1.00 80.94 612 SER A N 1
ATOM 4567 C CA . SER A 1 612 ? 11.125 -21.669 22.693 1.00 80.94 612 SER A CA 1
ATOM 4568 C C . SER A 1 612 ? 12.625 -21.418 22.695 1.00 80.94 612 SER A C 1
ATOM 4570 O O . SER A 1 612 ? 13.161 -20.872 23.657 1.00 80.94 612 SER A O 1
ATOM 4572 N N . ILE A 1 613 ? 13.291 -21.791 21.608 1.00 82.06 613 ILE A N 1
ATOM 4573 C CA . ILE A 1 613 ? 14.713 -21.526 21.394 1.00 82.06 613 ILE A CA 1
ATOM 4574 C C . ILE A 1 613 ? 14.956 -21.170 19.930 1.00 82.06 613 ILE A C 1
ATOM 4576 O O . ILE A 1 613 ? 14.487 -21.877 19.040 1.00 82.06 613 ILE A O 1
ATOM 4580 N N . ALA A 1 614 ? 15.669 -20.078 19.677 1.00 77.94 614 ALA A N 1
ATOM 4581 C CA . ALA A 1 614 ? 16.003 -19.599 18.340 1.00 77.94 614 ALA A CA 1
ATOM 4582 C C . ALA A 1 614 ? 17.457 -19.138 18.272 1.00 77.94 614 ALA A C 1
ATOM 4584 O O . ALA A 1 614 ? 17.970 -18.553 19.221 1.00 77.94 614 ALA A O 1
ATOM 4585 N N . THR A 1 615 ? 18.115 -19.396 17.148 1.00 71.75 615 THR A N 1
ATOM 4586 C CA . THR A 1 615 ? 19.419 -18.820 16.814 1.00 71.75 615 THR A CA 1
ATOM 4587 C C . THR A 1 615 ? 19.217 -17.395 16.303 1.00 71.75 615 THR A C 1
ATOM 4589 O O . THR A 1 615 ? 18.329 -17.129 15.491 1.00 71.75 615 THR A O 1
ATOM 4592 N N . LYS A 1 616 ? 20.027 -16.462 16.793 1.00 63.53 616 LYS A N 1
ATOM 4593 C CA . LYS A 1 616 ? 20.115 -15.095 16.285 1.00 63.53 616 LYS A CA 1
ATOM 4594 C C . LYS A 1 616 ? 21.357 -15.045 15.394 1.00 63.53 616 LYS A C 1
ATOM 4596 O O . LYS A 1 616 ? 22.469 -15.146 15.905 1.00 63.53 616 LYS A O 1
ATOM 4601 N N . TYR A 1 617 ? 21.122 -15.003 14.082 1.00 56.22 617 TYR A N 1
ATOM 4602 C CA . TYR A 1 617 ? 22.152 -14.828 13.052 1.00 56.22 617 TYR A CA 1
ATOM 4603 C C . TYR A 1 617 ? 22.623 -13.379 12.967 1.00 56.22 617 TYR A C 1
ATOM 4605 O O . TYR A 1 617 ? 21.784 -12.478 13.213 1.00 56.22 617 TYR A O 1
#

Sequence (617 aa):
MHLLPYTLVLLTASAAYLPPRALDPCIQDVQDIEAVQLDGPTADGTAGIGAEFESPAFYFTSPSCSVEDTNAARKQVVAQRTGTNWELTADSTSDPGKINAEYILNGVNIKVGSGDGATAGKAWADDLIAWRPWGGSPPNFVNIANSNCNPWKIATNQKSDPNNLPWAPQITAPMPLEALYSLMIENQADPDNKNILDGSNFRGDAILVVVTQAYFQSNPNNIDKSKMTDDVLAFCSLVLSYAKAASNTLQGNQSPKLFTVFMPRTEFITLFGIVKSKLTGDLFKLFDNLACYKTVNQNVVVDTDYCTGPLTAPVSNNRLGGLEYSNPATTPPTTVNIKDWITGIGSGTGVGTPPVDALSDFDRSIDASIGGLATRMEKMYNSQRSVPLFEFRNLDTIPTPGVEQFMTNVDSAIQALHGQFANAPTKRKRQAPASCIRPFAANATSSVFTASPATPSPTVVAPASPATPSPTVVAPVDPPSQPSCVPTPTSSVKDSHESELEKAAAFFCSQYADSTVQNGPINIADTIIAGDKTEGRETVDVAYVYPPSMGNQDDVYNIAVTSVPNCTPNGGYNLATPVANNQCADILHSAWKQCNNQGRGGAITAGCLVYSIATKY

pLDDT: mean 78.54, std 22.18, range [27.91, 98.62]

Organism: NCBI:txid560253

Radius of gyration: 29.87 Å; chains: 1; bounding box: 111×90×74 Å

Foldseek 3Di:
DDDDDDDDDDDPPPPPPDDPPDPDPQDDDPPLLDDPPLLDAAPVQAKFKKKKWWFPLWKWFQPPADPVLLVQQFPFAKQVADDDQKGWGWAHDLDGRMTIIMIIGRRNPHHQPPLVQLVRLLVVLVVCQVCVQLQDPPFRWIDTPPGPRPTIGIPHDNPDHLQFGWIFMKMKTFAALLLLLVQLVQLVPDVPDHALLRAHPPPVQQQQAQQALLLCLLCQLVQHSVLDDSLNRSLLRVLLRLLVSLVDADDALDASCNRDQKAFLAASLLSCVFCVVNDDDQQLSSSLSSNLWGADPNDIDGDPVAWDDHSNNTHGPCVSQAGKYWNVNDVVTDIDGSSVQRRCSNVVAAPDVVRGGPSLVNNSVRPSRHNSSYNDWHAQHPGPDTGTMIMRGNGDIDGSVCRSVSSVSVSVSSNVSCVVCVPRDGDPDPPDPPVSDDDDDDPDDDDDDDDDDDDDDDDDDDDDDDDDDDDDDDDQDFFDLDKDDDFDDDDQDPDPCLVVLLVQQVVVLVVCQPPFDDDDWPQDAKKAFAPDDDDDDDDDTDIDGDDPPPPDGFGIKRKTKGFAPPAADDPGARQQPRHPPDGRSNQLSCQCRGANPVQQWGWIGGRRMIIIMGGDD

Secondary structure (DSSP, 8-state):
-----------------PPP-PPPTT------SSS--TTS--TT---B-EEEEEEEEEEEE-TT--HHHHHHTTTPEEEEEEETTEEEEEEE-SSTTEEEEEEEE-TTTPBTTSSHHHHHHHHHHHHHHHH-TTS-SS--EE-BTT-TTPSEEE-S-TT--GGG-EEEEEEEEE--HHHHHHHHHHHHH-SSS--TT----TTS--------GGGGTT-GGG--GGG--HHHHHHHHHHHHHHHHTTSPPPTT--GGGG-SEEESS-HHHHHHHHTTT--S-HHHHHHHHTTEEEETTEEEE-TTTEES-TTS-EE-STGGG-EEEETTSSSPEEEEHHHHHHHHHHT--BTTTTB-HHHHHHHTTT--TTTTTT-EEEPTTS--EEEEEEE-SPPPEEGGGHHHHHHHHHHHHHHHHHHTTTS----PPPPPGGG---------------PPPPPPPPPPPPPPPPPPP----PPPPPPSS-B-----------TTHHHHHHHHHHHHHHTTT-EE-SS-B----EEE-----SSS-----EEEPPTTS---SSEEEEEEEEPTT---TT-EETTSSBTTB-HHHHHHHHHHHS-STTS-EEEEETTEEEEEEEE-